Protein AF-0000000072272626 (afdb_homodimer)

pLDDT: mean 79.16, std 24.5, range [21.94, 98.75]

InterPro domains:
  IPR022603 Domain of unknown function DUF3152 [PF11350] (82-290)

Radius of gyration: 34.4 Å; Cα contacts (8 Å, |Δi|>4): 1112; chains: 2; bounding box: 86×124×114 Å

Organism: Corynebacterium diphtheriae (strain ATCC 700971 / NCTC 13129 / Biotype gravis) (NCBI:txid257309)

Secondary structure (DSSP, 8-state):
--------HHHHHHHHS-GGGTHHHHHHHHHHHHHHTTS-S---------------------------GGGSPPP---TTSPPS-S---S---S-EEEES-TT-EE-TTSSEEEEEEEEEETT--GGGGTHHHHHHHHHHHHHTSTTSGGGSTTEEEEE--TTT-SS-SEEEEEE-HHHHHHHH---SS----EEETTTTEEEEEHHHHHH--GGGTT-HHHHHHHHHHHHHHHHTT--S----SSTTSBPPTTS-TTT-SBHHHHHHH-TTSS--SS--BPBP---SSTT-/--------HHHHHHHHSGGGGTHHHHHHHHHHHHHHHGGGS---------------------------GGGSPPP---TTSPPS-S---S---S-EEEES-TT-EE-TTSSEEEEEEEEEETT--GGGGTHHHHHHHHHHHHHTSTTSGGGSTTEEEEE--TTT-SS-SEEEEEE-HHHHHHHH---SS----EEETTTTEEEEEHHHHHH--GGGTT-HHHHHHHHHHHHHHHHTT--S----SSTTSBPPTTS-TTT-SBHHHHHHH-TTSS--SS--BPBP---SSTT-

Solvent-accessible surface area (backbone atoms only — not comparable to full-atom values): 32471 Å² total; per-residue (Å²): 140,81,81,75,78,75,75,52,66,68,61,55,54,58,66,73,56,46,78,68,56,66,58,51,62,61,57,59,59,60,58,57,58,67,58,57,70,69,67,63,76,74,77,76,74,75,74,80,69,80,67,79,77,70,78,75,77,66,80,73,67,77,74,51,76,66,54,42,50,72,77,47,81,63,78,86,65,52,66,48,46,76,46,80,68,78,88,64,46,57,66,48,65,87,43,70,41,82,41,60,72,56,67,52,61,30,36,86,85,26,78,36,61,41,34,27,35,37,31,37,28,37,76,58,77,43,64,88,71,62,25,58,53,40,54,31,49,50,52,48,52,43,57,48,29,65,27,21,63,38,61,44,56,62,29,14,36,34,37,43,48,65,88,78,42,88,76,48,61,29,34,40,28,42,28,21,44,49,55,35,30,71,69,64,46,63,64,66,79,45,87,61,60,35,55,36,74,82,76,32,26,28,40,38,27,36,51,40,71,69,31,33,32,67,54,44,58,77,42,46,66,53,41,50,38,23,52,52,48,32,25,46,37,37,69,75,59,29,76,58,62,41,49,46,79,40,67,68,30,50,25,20,29,42,27,61,47,62,53,36,47,32,19,31,59,48,14,71,74,38,65,86,50,82,32,48,80,75,70,28,35,26,34,78,42,44,30,47,32,62,72,99,139,84,78,77,80,74,76,51,64,67,63,53,54,59,65,72,57,48,80,64,60,67,59,52,63,60,54,58,58,59,58,57,57,65,59,57,65,70,67,63,74,72,79,77,74,78,77,81,74,77,81,77,80,72,79,76,78,66,79,73,68,75,75,52,76,65,54,41,49,71,76,47,82,62,80,84,63,52,65,50,46,76,44,80,67,78,88,65,47,58,66,48,64,88,44,69,42,81,42,59,72,57,66,50,61,29,38,86,84,25,78,37,62,41,35,28,36,37,31,36,29,36,77,57,77,44,66,89,72,62,25,58,54,42,54,32,49,51,51,47,54,44,59,48,30,62,28,21,63,38,61,44,57,62,29,16,34,32,37,41,47,66,88,77,42,89,77,48,61,29,34,40,29,44,29,20,43,50,55,34,31,71,70,64,46,59,71,67,75,44,86,59,61,35,54,36,72,83,76,30,27,28,38,37,27,37,50,41,71,69,31,32,32,66,56,44,57,76,42,48,65,53,41,50,38,22,50,51,49,32,26,45,38,36,68,75,56,30,77,59,62,42,49,47,79,40,65,66,29,49,25,20,28,43,25,62,46,64,54,37,46,31,18,30,58,47,15,72,73,39,65,87,50,83,31,50,81,74,70,30,35,27,34,79,42,42,31,44,32,61,69,97

Foldseek 3Di:
DDDPDPPDPVVVVCVPVDPVVVVVVVVVVVVPVVVPVVPDDDPPPPDPPPDDPPDPPVPPPVPDDDDDPVPDDDPPAALLHFADFDDWFADFDLDKDWAEDWDQKALPVAQDEFEETEIETHPTACVVPPGRHVLVVLLSCLQRPCLAPVVHSNYMYTYDDCVVDVQTLEYEYEYEQVSQCVQVNDPGSHSAWAQRQVSRYGYHYGSCLGRPAVLVPPPSSLRSLLSSRQRVCCSVPNVAADADPAAAAEHASSHPSRRFQFLLVVCVVPVPGPGDNPGGGYHYGSGNRPPD/DDDPDPPDPVVVVCVPVDPVVVVPPVVVVVVVVVVPPVPPDDPPPPDPPPPDDPPPPVPPPVPDDDDDPVPDDDPPAALLHFADFDDWFADFDLDKDWAEDWDQKALPVAQDEFEETEIETHPTACVVPPGRHVLVVLLSCLQRPCLAPVVHSNYMYTYDDCVVDVQTLEYEYEYEQVSQCVQVNDPGSHSAWAQRQVSRYGYHYGSCLGRPAVLVPPPSSLRSLLSSRQRVCCSVPNVAADADPAAAAEHASSHPSRRFQFLLVVCVVPVVGPGDNPGGGYHYGSGNRPPD

Sequence (584 aa):
MTDPHAESFFVRFARDYGWRAYAIPVLAVITVWVLIDVFRTPAETTTTATVGGAPTATATSAQEKGPDPARQNRPDIAITELPSGPEFTQKGEGTYRTVGNAGAHAGKDHDKVFTYVIEVENGINTAAYGGDDAFAAMVDATLTNPKSWTHDKRFGFEHVDAGAVKDPDLRIQLSSVDTTHGLCGNNIAMETSCFYGIGNRVVINESRWVRGAKPFQGDLGAYRQYLINHEVGHGIGFANHEPCGKNGELAPIMMQQTLSLSNSELFAIDANETYNDDGAVCSANPWPYPFAMTDPHAESFFVRFARDYGWRAYAIPVLAVITVWVLIDVFRTPAETTTTATVGGAPTATATSAQEKGPDPARQNRPDIAITELPSGPEFTQKGEGTYRTVGNAGAHAGKDHDKVFTYVIEVENGINTAAYGGDDAFAAMVDATLTNPKSWTHDKRFGFEHVDAGAVKDPDLRIQLSSVDTTHGLCGNNIAMETSCFYGIGNRVVINESRWVRGAKPFQGDLGAYRQYLINHEVGHGIGFANHEPCGKNGELAPIMMQQTLSLSNSELFAIDANETYNDDGAVCSANPWPYPFA

Nearest PDB structures (foldseek):
  3lmc-assembly1_A  TM=5.385E-01  e=1.483E+00  Methanocorpusculum labreanum Z
  3lmc-a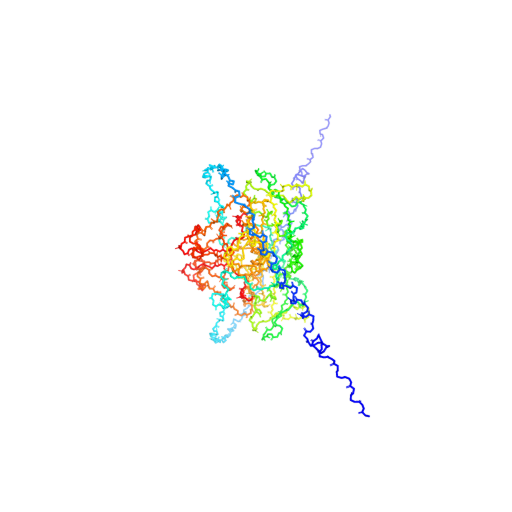ssembly1_A  TM=5.392E-01  e=1.481E+00  Methanocorpusculum labreanum Z
  6zxl-assembly1_I  TM=3.612E-01  e=5.513E+00  Bacillus anthracis

Structure (mmCIF, N/CA/C/O backbone):
data_AF-0000000072272626-model_v1
#
loop_
_entity.id
_entity.type
_entity.pdbx_description
1 polymer 'Membrane protein'
#
loop_
_atom_site.group_PDB
_atom_site.id
_atom_site.type_symbol
_atom_site.label_atom_id
_atom_site.label_alt_id
_atom_site.label_comp_id
_atom_site.label_asym_id
_atom_site.label_entity_id
_atom_site.label_seq_id
_atom_site.pdbx_PDB_ins_code
_atom_site.Cartn_x
_atom_site.Cartn_y
_atom_site.Cartn_z
_atom_site.occupancy
_atom_site.B_iso_or_equiv
_atom_site.auth_seq_id
_atom_site.auth_comp_id
_atom_site.auth_asym_id
_atom_site.auth_atom_id
_atom_site.pdbx_PDB_model_num
ATOM 1 N N . MET A 1 1 ? -62.625 42.875 -45.844 1 26.95 1 MET A N 1
ATOM 2 C CA . MET A 1 1 ? -61.375 42.094 -45.875 1 26.95 1 MET A CA 1
ATOM 3 C C . MET A 1 1 ? -60.281 42.812 -45.125 1 26.95 1 MET A C 1
ATOM 5 O O . MET A 1 1 ? -59.406 43.469 -45.719 1 26.95 1 MET A O 1
ATOM 9 N N . THR A 1 2 ? -60.594 43.5 -44 1 29.69 2 THR A N 1
ATOM 10 C CA . THR A 1 2 ? -60.031 44.438 -43.031 1 29.69 2 THR A CA 1
ATOM 11 C C . THR A 1 2 ? -58.781 43.812 -42.375 1 29.69 2 THR A C 1
ATOM 13 O O . THR A 1 2 ? -58.844 42.688 -41.875 1 29.69 2 THR A O 1
ATOM 16 N N . ASP A 1 3 ? -57.531 44.344 -42.75 1 34.41 3 ASP A N 1
ATOM 17 C CA . ASP A 1 3 ? -56.125 44.062 -42.5 1 34.41 3 ASP A CA 1
ATOM 18 C C . ASP A 1 3 ? -55.812 44.094 -41 1 34.41 3 ASP A C 1
ATOM 20 O O . ASP A 1 3 ? -56.031 45.094 -40.312 1 34.41 3 ASP A O 1
ATOM 24 N N . PRO A 1 4 ? -56.094 42.969 -40.281 1 35.88 4 PRO A N 1
ATOM 25 C CA . PRO A 1 4 ? -56 42.969 -38.812 1 35.88 4 PRO A CA 1
ATOM 26 C C . PRO A 1 4 ? -54.781 43.719 -38.312 1 35.88 4 PRO A C 1
ATOM 28 O O . PRO A 1 4 ? -53.812 43.906 -39.031 1 35.88 4 PRO A O 1
ATOM 31 N N . HIS A 1 5 ? -54.906 44.344 -37.188 1 33.22 5 HIS A N 1
ATOM 32 C CA . HIS A 1 5 ? -54.25 45.312 -36.312 1 33.22 5 HIS A CA 1
ATOM 33 C C . HIS A 1 5 ? -52.781 44.969 -36.094 1 33.22 5 HIS A C 1
ATOM 35 O O . HIS A 1 5 ? -52.469 43.781 -35.875 1 33.22 5 HIS A O 1
ATOM 41 N N . ALA A 1 6 ? -51.969 45.75 -36.688 1 40.09 6 ALA A N 1
ATOM 42 C CA . ALA A 1 6 ? -50.531 46 -36.625 1 40.09 6 ALA A CA 1
ATOM 43 C C . ALA A 1 6 ? -50.031 45.906 -35.188 1 40.09 6 ALA A C 1
ATOM 45 O O . ALA A 1 6 ? -50.344 46.781 -34.375 1 40.09 6 ALA A O 1
ATOM 46 N N . GLU A 1 7 ? -49.969 44.625 -34.688 1 41.5 7 GLU A N 1
ATOM 47 C CA . GLU A 1 7 ? -49.562 44.469 -33.281 1 41.5 7 GLU A CA 1
ATOM 48 C C . GLU A 1 7 ? -48.375 45.344 -32.969 1 41.5 7 GLU A C 1
ATOM 50 O O . GLU A 1 7 ? -47.469 45.531 -33.781 1 41.5 7 GLU A O 1
ATOM 55 N N . SER A 1 8 ? -48.594 46.406 -32.188 1 45.44 8 SER A N 1
ATOM 56 C CA . SER A 1 8 ? -47.688 47.5 -31.844 1 45.44 8 SER A CA 1
ATOM 57 C C . SER A 1 8 ? -46.281 47 -31.516 1 45.44 8 SER A C 1
ATOM 59 O O . SER A 1 8 ? -46.125 45.844 -31.141 1 45.44 8 SER A O 1
ATOM 61 N N . PHE A 1 9 ? -45.375 47.75 -32 1 45.5 9 PHE A N 1
ATOM 62 C CA . PHE A 1 9 ? -43.938 47.531 -32 1 45.5 9 PHE A CA 1
ATOM 63 C C . PHE A 1 9 ? -43.438 47.094 -30.641 1 45.5 9 PHE A C 1
ATOM 65 O O . PHE A 1 9 ? -42.594 46.219 -30.531 1 45.5 9 PHE A O 1
ATOM 72 N N . PHE A 1 10 ? -44.062 47.719 -29.672 1 45.81 10 PHE A N 1
ATOM 73 C CA . PHE A 1 10 ? -43.531 47.5 -28.328 1 45.81 10 PHE A CA 1
ATOM 74 C C . PHE A 1 10 ? -43.781 46.062 -27.875 1 45.81 10 PHE A C 1
ATOM 76 O O . PHE A 1 10 ? -42.938 45.5 -27.156 1 45.81 10 PHE A O 1
ATOM 83 N N . VAL A 1 11 ? -44.938 45.531 -28.234 1 48.59 11 VAL A N 1
ATOM 84 C CA . VAL A 1 11 ? -45.281 44.156 -27.891 1 48.59 11 VAL A CA 1
ATOM 85 C C . VAL A 1 11 ? -44.281 43.188 -28.531 1 48.59 11 VAL A C 1
ATOM 87 O O . VAL A 1 11 ? -43.906 42.188 -27.938 1 48.59 11 VAL A O 1
ATOM 90 N N . ARG A 1 12 ? -43.938 43.438 -29.859 1 48.31 12 ARG A N 1
ATOM 91 C CA . ARG A 1 12 ? -43 42.562 -30.547 1 48.31 12 ARG A CA 1
ATOM 92 C C . ARG A 1 12 ? -41.688 42.531 -29.812 1 48.31 12 ARG A C 1
ATOM 94 O O . ARG A 1 12 ? -41.031 41.469 -29.75 1 48.31 12 ARG A O 1
ATOM 101 N N . PHE A 1 13 ? -41.125 43.719 -29.422 1 44.97 13 PHE A N 1
ATOM 102 C CA . PHE A 1 13 ? -39.812 43.812 -28.812 1 44.97 13 PHE A CA 1
ATOM 103 C C . PHE A 1 13 ? -39.75 43 -27.516 1 44.97 13 PHE A C 1
ATOM 105 O O . PHE A 1 13 ? -38.812 42.281 -27.266 1 44.97 13 PHE A O 1
ATOM 112 N N . ALA A 1 14 ? -40.656 43.031 -26.453 1 45.94 14 ALA A N 1
ATOM 113 C CA . ALA A 1 14 ? -40.719 42.281 -25.203 1 45.94 14 ALA A CA 1
ATOM 114 C C . ALA A 1 14 ? -40.719 40.781 -25.484 1 45.94 14 ALA A C 1
ATOM 116 O O . ALA A 1 14 ? -40.25 40 -24.672 1 45.94 14 ALA A O 1
ATOM 117 N N . ARG A 1 15 ? -41.531 40.188 -26.531 1 49.22 15 ARG A N 1
ATOM 118 C CA . ARG A 1 15 ? -41.594 38.781 -26.906 1 49.22 15 ARG A CA 1
ATOM 119 C C . ARG A 1 15 ? -40.219 38.25 -27.297 1 49.22 15 ARG A C 1
ATOM 121 O O . ARG A 1 15 ? -39.906 37.125 -26.984 1 49.22 15 ARG A O 1
ATOM 128 N N . ASP A 1 16 ? -39.5 38.969 -28.219 1 45.66 16 ASP A N 1
ATOM 129 C CA . ASP A 1 16 ? -38.281 38.406 -28.766 1 45.66 16 ASP A CA 1
ATOM 130 C C . ASP A 1 16 ? -37.156 38.375 -27.719 1 45.66 16 ASP A C 1
ATOM 132 O O . ASP A 1 16 ? -36.281 37.5 -27.75 1 45.66 16 ASP A O 1
ATOM 136 N N . TYR A 1 17 ? -36.844 39.438 -26.953 1 46.91 17 TYR A N 1
ATOM 137 C CA . TYR A 1 17 ? -35.594 39.5 -26.188 1 46.91 17 TYR A CA 1
ATOM 138 C C . TYR A 1 17 ? -35.875 39.156 -24.719 1 46.91 17 TYR A C 1
ATOM 140 O O . TYR A 1 17 ? -34.969 39.281 -23.875 1 46.91 17 TYR A O 1
ATOM 148 N N . GLY A 1 18 ? -36.938 38.156 -24.391 1 34.47 18 GLY A N 1
ATOM 149 C CA . GLY A 1 18 ? -37.438 37.625 -23.125 1 34.47 18 GLY A CA 1
ATOM 150 C C . GLY A 1 18 ? -36.938 38.406 -21.922 1 34.47 18 GLY A C 1
ATOM 151 O O . GLY A 1 18 ? -36.719 39.625 -22.016 1 34.47 18 GLY A O 1
ATOM 152 N N . TRP A 1 19 ? -36.781 37.531 -20.703 1 36.47 19 TRP A N 1
ATOM 153 C CA . TRP A 1 19 ? -36.594 38.031 -19.359 1 36.47 19 TRP A CA 1
ATOM 154 C C . TRP A 1 19 ? -35.281 38.781 -19.234 1 36.47 19 TRP A C 1
ATOM 156 O O . TRP A 1 19 ? -35.031 39.438 -18.219 1 36.47 19 TRP A O 1
ATOM 166 N N . ARG A 1 20 ? -34.406 38.531 -20.172 1 37.75 20 ARG A N 1
ATOM 167 C CA . ARG A 1 20 ? -33.094 39.156 -20.141 1 37.75 20 ARG A CA 1
ATOM 168 C C . ARG A 1 20 ? -33.188 40.688 -20.234 1 37.75 20 ARG A C 1
ATOM 170 O O . ARG A 1 20 ? -32.188 41.406 -20.109 1 37.75 20 ARG A O 1
ATOM 177 N N . ALA A 1 21 ? -34.312 41.094 -20.859 1 35.94 21 ALA A N 1
ATOM 178 C CA . ALA A 1 21 ? -34.469 42.5 -21.172 1 35.94 21 ALA A CA 1
ATOM 179 C C . ALA A 1 21 ? -34.438 43.344 -19.891 1 35.94 21 ALA A C 1
ATOM 181 O O . ALA A 1 21 ? -34 44.5 -19.906 1 35.94 21 ALA A O 1
ATOM 182 N N . TYR A 1 22 ? -35.312 42.781 -18.922 1 35.62 22 TYR A N 1
ATOM 183 C CA . TYR A 1 22 ? -35.531 43.656 -17.781 1 35.62 22 TYR A CA 1
ATOM 184 C C . TYR A 1 22 ? -34.281 43.719 -16.906 1 35.62 22 TYR A C 1
ATOM 186 O O . TYR A 1 22 ? -34.094 44.688 -16.141 1 35.62 22 TYR A O 1
ATOM 194 N N . ALA A 1 23 ? -33.469 42.562 -16.906 1 34.94 23 ALA A N 1
ATOM 195 C CA . ALA A 1 23 ? -32.5 42.531 -15.828 1 34.94 23 ALA A CA 1
ATOM 196 C C . ALA A 1 23 ? -31.359 43.531 -16.078 1 34.94 23 ALA A C 1
ATOM 198 O O . ALA A 1 23 ? -30.516 43.75 -15.211 1 34.94 23 ALA A O 1
ATOM 199 N N . ILE A 1 24 ? -31.312 44 -17.359 1 35.69 24 ILE A N 1
ATOM 200 C CA . ILE A 1 24 ? -30.156 44.812 -17.734 1 35.69 24 ILE A CA 1
ATOM 201 C C . ILE A 1 24 ? -30.172 46.125 -16.984 1 35.69 24 ILE A C 1
ATOM 203 O O . ILE A 1 24 ? -29.156 46.562 -16.422 1 35.69 24 ILE A O 1
ATOM 207 N N . PRO A 1 25 ? -31.438 46.75 -17.047 1 37.06 25 PRO A N 1
ATOM 208 C CA . PRO A 1 25 ? -31.344 48.125 -16.531 1 37.06 25 PRO A CA 1
ATOM 209 C C . PRO A 1 25 ? -30.984 48.188 -15.055 1 37.06 25 PRO A C 1
ATOM 211 O O . PRO A 1 25 ? -30.344 49.156 -14.609 1 37.06 25 PRO A O 1
ATOM 214 N N . VAL A 1 26 ? -31.5 47.125 -14.328 1 34.75 26 VAL A N 1
ATOM 215 C CA . VAL A 1 26 ? -31.359 47.281 -12.883 1 34.75 26 VAL A CA 1
ATOM 216 C C . VAL A 1 26 ? -29.891 47.188 -12.492 1 34.75 26 VAL A C 1
ATOM 218 O O . VAL A 1 26 ? -29.453 47.812 -11.508 1 34.75 26 VAL A O 1
ATOM 221 N N . LEU A 1 27 ? -29.094 46.469 -13.305 1 35.09 27 LEU A N 1
ATOM 222 C CA . LEU A 1 27 ? -27.688 46.281 -12.953 1 35.09 27 LEU A CA 1
ATOM 223 C C . LEU A 1 27 ? -26.938 47.594 -13.086 1 35.09 27 LEU A C 1
ATOM 225 O O . LEU A 1 27 ? -26.031 47.875 -12.297 1 35.09 27 LEU A O 1
ATOM 229 N N . ALA A 1 28 ? -27.375 48.438 -14.086 1 35.91 28 ALA A N 1
ATOM 230 C CA . ALA A 1 28 ? -26.594 49.656 -14.344 1 35.91 28 ALA A CA 1
ATOM 231 C C . ALA A 1 28 ? -26.719 50.625 -13.18 1 35.91 28 ALA A C 1
ATOM 233 O O . ALA A 1 28 ? -25.734 51.281 -12.812 1 35.91 28 ALA A O 1
ATOM 234 N N . VAL A 1 29 ? -27.953 50.719 -12.625 1 37.31 29 VAL A N 1
ATOM 235 C CA . VAL A 1 29 ? -28.141 51.812 -11.656 1 37.31 29 VAL A CA 1
ATOM 236 C C . VAL A 1 29 ? -27.375 51.5 -10.375 1 37.31 29 VAL A C 1
ATOM 238 O O . VAL A 1 29 ? -26.812 52.375 -9.742 1 37.31 29 VAL A O 1
ATOM 241 N N . ILE A 1 30 ? -27.312 50.125 -10.039 1 33 30 ILE A N 1
ATOM 242 C CA . ILE A 1 30 ? -26.781 49.906 -8.711 1 33 30 ILE A CA 1
ATOM 243 C C . ILE A 1 30 ? -25.266 50.094 -8.711 1 33 30 ILE A C 1
ATOM 245 O O . ILE A 1 30 ? -24.672 50.406 -7.676 1 33 30 ILE A O 1
ATOM 249 N N . THR A 1 31 ? -24.609 50.125 -9.961 1 34.47 31 THR A N 1
ATOM 250 C CA . THR A 1 31 ? -23.156 50.344 -10.008 1 34.47 31 THR A CA 1
ATOM 251 C C . THR A 1 31 ? -22.828 51.781 -9.547 1 34.47 31 THR A C 1
ATOM 253 O O . THR A 1 31 ? -21.812 52 -8.883 1 34.47 31 THR A O 1
ATOM 256 N N . VAL A 1 32 ? -23.734 52.719 -9.953 1 36.88 32 VAL A N 1
ATOM 257 C CA . VAL A 1 32 ? -23.375 54.125 -9.766 1 36.88 32 VAL A CA 1
ATOM 258 C C . VAL A 1 32 ? -23.328 54.438 -8.273 1 36.88 32 VAL A C 1
ATOM 260 O O . VAL A 1 32 ? -22.438 55.156 -7.809 1 36.88 32 VAL A O 1
ATOM 263 N N . TRP A 1 33 ? -24.391 53.938 -7.539 1 34.41 33 TRP A N 1
ATOM 264 C CA . TRP A 1 33 ? -24.578 54.5 -6.207 1 34.41 33 TRP A CA 1
ATOM 265 C C . TRP A 1 33 ? -23.438 54.094 -5.277 1 34.41 33 TRP A C 1
ATOM 267 O O . TRP A 1 33 ? -22.953 54.875 -4.477 1 34.41 33 TRP A O 1
ATOM 277 N N . VAL A 1 34 ? -22.953 52.812 -5.414 1 32.84 34 VAL A N 1
ATOM 278 C CA . VAL A 1 34 ? -22.016 52.375 -4.391 1 32.84 34 VAL A CA 1
ATOM 279 C C . VAL A 1 34 ? -20.672 53.094 -4.605 1 32.84 34 VAL A C 1
ATOM 281 O O . VAL A 1 34 ? -19.844 53.156 -3.684 1 32.84 34 VAL A O 1
ATOM 284 N N . LEU A 1 35 ? -20.484 53.688 -5.785 1 34.84 35 LEU A N 1
ATOM 285 C CA . LEU A 1 35 ? -19.25 54.438 -6.02 1 34.84 35 LEU A CA 1
ATOM 286 C C . LEU A 1 35 ? -19.156 55.656 -5.109 1 34.84 35 LEU A C 1
ATOM 288 O O . LEU A 1 35 ? -18.062 56.031 -4.688 1 34.84 35 LEU A O 1
ATOM 292 N N . ILE A 1 36 ? -20.328 56.281 -4.859 1 35.97 36 ILE A N 1
ATOM 293 C CA . ILE A 1 36 ? -20.25 57.625 -4.266 1 35.97 36 ILE A CA 1
ATOM 294 C C . ILE A 1 36 ? -19.719 57.5 -2.838 1 35.97 36 ILE A C 1
ATOM 296 O O . ILE A 1 36 ? -18.922 58.344 -2.396 1 35.97 36 ILE A O 1
ATOM 300 N N . ASP A 1 37 ? -20.312 56.531 -2.082 1 31.23 37 ASP A N 1
ATOM 301 C CA . ASP A 1 37 ? -20.141 56.719 -0.643 1 31.23 37 ASP A CA 1
ATOM 302 C C . ASP A 1 37 ? -18.688 56.469 -0.238 1 31.23 37 ASP A C 1
ATOM 304 O O . ASP A 1 37 ? -18.344 56.594 0.939 1 31.23 37 ASP A O 1
ATOM 308 N N . VAL A 1 38 ? -17.938 55.844 -1.172 1 33.19 38 VAL A N 1
ATOM 309 C CA . VAL A 1 38 ? -16.578 55.5 -0.758 1 33.19 38 VAL A CA 1
ATOM 310 C C . VAL A 1 38 ? -15.781 56.781 -0.551 1 33.19 38 VAL A C 1
ATOM 312 O O . VAL A 1 38 ? -14.719 56.75 0.086 1 33.19 38 VAL A O 1
ATOM 315 N N . PHE A 1 39 ? -16.281 57.812 -1.303 1 33.03 39 PHE A N 1
ATOM 316 C CA . PHE A 1 39 ? -15.281 58.875 -1.351 1 33.03 39 PHE A CA 1
ATOM 317 C C . PHE A 1 39 ? -15.234 59.625 -0.029 1 33.03 39 PHE A C 1
ATOM 319 O O . PHE A 1 39 ? -14.312 60.406 0.211 1 33.03 39 PHE A O 1
ATOM 326 N N . ARG A 1 40 ? -16.406 59.875 0.673 1 30.56 40 ARG A N 1
ATOM 327 C CA . ARG A 1 40 ? -16.344 61.062 1.524 1 30.56 40 ARG A CA 1
ATOM 328 C C . ARG A 1 40 ? -15.523 60.781 2.783 1 30.56 40 ARG A C 1
ATOM 330 O O . ARG A 1 40 ? -15.406 61.656 3.656 1 30.56 40 ARG A O 1
ATOM 337 N N . THR A 1 41 ? -15.516 59.531 3.281 1 29.97 41 THR A N 1
ATOM 338 C CA . THR A 1 41 ? -15.32 59.719 4.711 1 29.97 41 THR A CA 1
ATOM 339 C C . THR A 1 41 ? -13.945 60.312 4.996 1 29.97 41 THR A C 1
ATOM 341 O O . THR A 1 41 ? -12.938 59.875 4.453 1 29.97 41 THR A O 1
ATOM 344 N N . PRO A 1 42 ? -13.906 61.406 5.805 1 28.06 42 PRO A N 1
ATOM 345 C CA . PRO A 1 42 ? -12.898 62.375 6.227 1 28.06 42 PRO A CA 1
ATOM 346 C C . PRO A 1 42 ? -11.633 61.688 6.777 1 28.06 42 PRO A C 1
ATOM 348 O O . PRO A 1 42 ? -11.695 60.562 7.254 1 28.06 42 PRO A O 1
ATOM 351 N N . ALA A 1 43 ? -10.492 62.469 6.645 1 28.48 43 ALA A N 1
ATOM 352 C CA . ALA A 1 43 ? -9.047 62.344 6.832 1 28.48 43 ALA A CA 1
ATOM 353 C C . ALA A 1 43 ? -8.703 62.125 8.297 1 28.48 43 ALA A C 1
ATOM 355 O O . ALA A 1 43 ? -7.555 62.312 8.711 1 28.48 43 ALA A O 1
ATOM 356 N N . GLU A 1 44 ? -9.781 61.688 9.164 1 27.36 44 GLU A N 1
ATOM 357 C CA . GLU A 1 44 ? -9.266 61.938 10.5 1 27.36 44 GLU A CA 1
ATOM 358 C C . GLU A 1 44 ? -7.887 61.312 10.688 1 27.36 44 GLU A C 1
ATOM 360 O O . GLU A 1 44 ? -7.613 60.25 10.164 1 27.36 44 GLU A O 1
ATOM 365 N N . THR A 1 45 ? -6.961 62.156 11.141 1 27.31 45 THR A N 1
ATOM 366 C CA . THR A 1 45 ? -5.543 62.156 11.492 1 27.31 45 THR A CA 1
ATOM 367 C C . THR A 1 45 ? -5.227 61 12.445 1 27.31 45 THR A C 1
ATOM 369 O O . THR A 1 45 ? -4.172 61 13.086 1 27.31 45 THR A O 1
ATOM 372 N N . THR A 1 46 ? -6.145 60.031 12.57 1 25.69 46 THR A N 1
ATOM 373 C CA . THR A 1 46 ? -5.898 59.25 13.773 1 25.69 46 THR A CA 1
ATOM 374 C C . THR A 1 46 ? -4.445 58.781 13.828 1 25.69 46 THR A C 1
ATOM 376 O O . THR A 1 46 ? -3.934 58.219 12.859 1 25.69 46 THR A O 1
ATOM 379 N N . THR A 1 47 ? -3.734 59.281 14.898 1 25.95 47 THR A N 1
ATOM 380 C CA . THR A 1 47 ? -2.438 59 15.508 1 25.95 47 THR A CA 1
ATOM 381 C C . THR A 1 47 ? -2.146 57.5 15.516 1 25.95 47 THR A C 1
ATOM 383 O O . THR A 1 47 ? -2.959 56.719 16 1 25.95 47 THR A O 1
ATOM 386 N N . THR A 1 48 ? -1.264 57.125 14.617 1 24.48 48 THR A N 1
ATOM 387 C CA . THR A 1 48 ? -0.709 55.812 14.305 1 24.48 48 THR A CA 1
ATOM 388 C C . THR A 1 48 ? -0.194 55.125 15.562 1 24.48 48 THR A C 1
ATOM 390 O O . THR A 1 48 ? 0.861 55.469 16.094 1 24.48 48 THR A O 1
ATOM 393 N N . ALA A 1 49 ? -1.054 55.125 16.656 1 26.5 49 ALA A N 1
ATOM 394 C CA . ALA A 1 49 ? -0.53 54.406 17.812 1 26.5 49 ALA A CA 1
ATOM 395 C C . ALA A 1 49 ? 0.131 53.094 17.391 1 26.5 49 ALA A C 1
ATOM 397 O O . ALA A 1 49 ? -0.399 52.344 16.547 1 26.5 49 ALA A O 1
ATOM 398 N N . THR A 1 50 ? 1.451 53.062 17.562 1 24.66 50 THR A N 1
ATOM 399 C CA . THR A 1 50 ? 2.461 52.031 17.453 1 24.66 50 THR A CA 1
ATOM 400 C C . THR A 1 50 ? 2.018 50.75 18.188 1 24.66 50 THR A C 1
ATOM 402 O O . THR A 1 50 ? 2.016 50.719 19.422 1 24.66 50 THR A O 1
ATOM 405 N N . VAL A 1 51 ? 0.764 50.344 17.984 1 22.19 51 VAL A N 1
ATOM 406 C CA . VAL A 1 51 ? 0.334 49.219 18.797 1 22.19 51 VAL A CA 1
ATOM 407 C C . VAL A 1 51 ? 1.482 48.25 18.969 1 22.19 51 VAL A C 1
ATOM 409 O O . VAL A 1 51 ? 2.51 48.344 18.281 1 22.19 51 VAL A O 1
ATOM 412 N N . GLY A 1 52 ? 1.153 47 18.672 1 21.94 52 GLY A N 1
ATOM 413 C CA . GLY A 1 52 ? 1.249 45.719 19.391 1 21.94 52 GLY A CA 1
ATOM 414 C C . GLY A 1 52 ? 2.607 45.062 19.25 1 21.94 52 GLY A C 1
ATOM 415 O O . GLY A 1 52 ? 3.078 44.812 18.141 1 21.94 52 GLY A O 1
ATOM 416 N N . GLY A 1 53 ? 3.637 45.438 20 1 24.56 53 GLY A N 1
ATOM 417 C CA . GLY A 1 53 ? 4.879 44.688 20.125 1 24.56 53 GLY A CA 1
ATOM 418 C C . GLY A 1 53 ? 4.672 43.219 20.219 1 24.56 53 GLY A C 1
ATOM 419 O O . GLY A 1 53 ? 4.141 42.719 21.234 1 24.56 53 GLY A O 1
ATOM 420 N N . ALA A 1 54 ? 4.102 42.562 19.266 1 28.22 54 ALA A N 1
ATOM 421 C CA . ALA A 1 54 ? 3.99 41.125 19.469 1 28.22 54 ALA A CA 1
ATOM 422 C C . ALA A 1 54 ? 5.293 40.562 20 1 28.22 54 ALA A C 1
ATOM 424 O O . ALA A 1 54 ? 6.375 40.844 19.5 1 28.22 54 ALA A O 1
ATOM 425 N N . PRO A 1 55 ? 5.391 40.219 21.297 1 28.3 55 PRO A N 1
ATOM 426 C CA . PRO A 1 55 ? 6.637 39.688 21.859 1 28.3 55 PRO A CA 1
ATOM 427 C C . PRO A 1 55 ? 7.348 38.719 20.938 1 28.3 55 PRO A C 1
ATOM 429 O O . PRO A 1 55 ? 6.691 38 20.188 1 28.3 55 PRO A O 1
ATOM 432 N N . THR A 1 56 ? 8.523 39.062 20.484 1 29.94 56 THR A N 1
ATOM 433 C CA . THR A 1 56 ? 9.594 38.312 19.828 1 29.94 56 THR A CA 1
ATOM 434 C C . THR A 1 56 ? 9.898 37.031 20.578 1 29.94 56 THR A C 1
ATOM 436 O O . THR A 1 56 ? 10.719 37 21.5 1 29.94 56 THR A O 1
ATOM 439 N N . ALA A 1 57 ? 8.984 36.406 21.281 1 32.34 57 ALA A N 1
ATOM 440 C CA . ALA A 1 57 ? 9.594 35.25 21.938 1 32.34 57 ALA A CA 1
ATOM 441 C C . ALA A 1 57 ? 10.438 34.438 20.969 1 32.34 57 ALA A C 1
ATOM 443 O O . ALA A 1 57 ? 9.914 33.844 20.016 1 32.34 57 ALA A O 1
ATOM 444 N N . THR A 1 58 ? 11.711 34.719 20.688 1 32.78 58 THR A N 1
ATOM 445 C CA . THR A 1 58 ? 12.844 34.156 19.969 1 32.78 58 THR A CA 1
ATOM 446 C C . THR A 1 58 ? 13.023 32.656 20.281 1 32.78 58 THR A C 1
ATOM 448 O O . THR A 1 58 ? 14.086 32.094 20.031 1 32.78 58 THR A O 1
ATOM 451 N N . ALA A 1 59 ? 12.445 32.125 21.375 1 34.5 59 ALA A N 1
ATOM 452 C CA . ALA A 1 59 ? 13.07 30.812 21.625 1 34.5 59 ALA A CA 1
ATOM 453 C C . ALA A 1 59 ? 13.109 29.984 20.344 1 34.5 59 ALA A C 1
ATOM 455 O O . ALA A 1 59 ? 12.078 29.781 19.688 1 34.5 59 ALA A O 1
ATOM 456 N N . THR A 1 60 ? 14.156 29.984 19.594 1 39.5 60 THR A N 1
ATOM 457 C CA . THR A 1 60 ? 14.578 29.094 18.516 1 39.5 60 THR A CA 1
ATOM 458 C C . THR A 1 60 ? 14.18 27.656 18.828 1 39.5 60 THR A C 1
ATOM 460 O O . THR A 1 60 ? 14.922 26.922 19.484 1 39.5 60 THR A O 1
ATOM 463 N N . SER A 1 61 ? 13.188 27.281 19.578 1 40.38 61 SER A N 1
ATOM 464 C CA . SER A 1 61 ? 12.93 25.875 19.859 1 40.38 61 SER A CA 1
ATOM 465 C C . SER A 1 61 ? 13.203 25 18.641 1 40.38 61 SER A C 1
ATOM 467 O O . SER A 1 61 ? 12.734 25.297 17.531 1 40.38 61 SER A O 1
ATOM 469 N N . ALA A 1 62 ? 14.312 24.406 18.562 1 47.94 62 ALA A N 1
ATOM 470 C CA . ALA A 1 62 ? 14.727 23.391 17.609 1 47.94 62 ALA A CA 1
ATOM 471 C C . ALA A 1 62 ? 13.531 2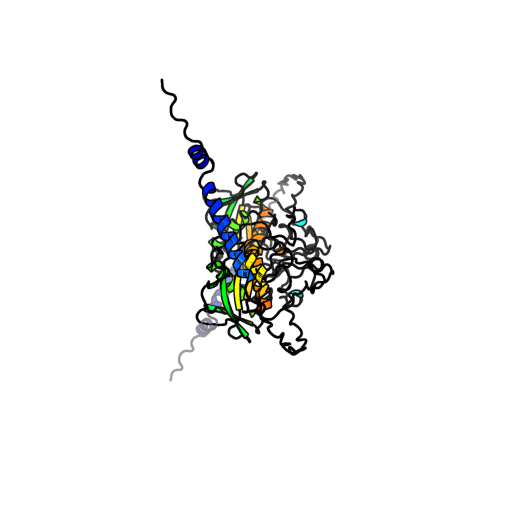2.594 17.094 1 47.94 62 ALA A C 1
ATOM 473 O O . ALA A 1 62 ? 12.836 21.922 17.859 1 47.94 62 ALA A O 1
ATOM 474 N N . GLN A 1 63 ? 12.922 23.031 16.156 1 69.19 63 GLN A N 1
ATOM 475 C CA . GLN A 1 63 ? 11.75 22.375 15.594 1 69.19 63 GLN A CA 1
ATOM 476 C C . GLN A 1 63 ? 11.984 20.875 15.43 1 69.19 63 GLN A C 1
ATOM 478 O O . GLN A 1 63 ? 13 20.453 14.859 1 69.19 63 GLN A O 1
ATOM 483 N N . GLU A 1 64 ? 11.352 20.078 16.234 1 80.69 64 GLU A N 1
ATOM 484 C CA . GLU A 1 64 ? 11.492 18.625 16.359 1 80.69 64 GLU A CA 1
ATOM 485 C C . GLU A 1 64 ? 11.391 17.938 15.008 1 80.69 64 GLU A C 1
ATOM 487 O O . GLU A 1 64 ? 10.531 18.281 14.188 1 80.69 64 GLU A O 1
ATOM 492 N N . LYS A 1 65 ? 12.43 17.234 14.719 1 90.94 65 LYS A N 1
ATOM 493 C CA . LYS A 1 65 ? 12.414 16.406 13.516 1 90.94 65 LYS A CA 1
ATOM 494 C C . LYS A 1 65 ? 11.516 15.195 13.703 1 90.94 65 LYS A C 1
ATOM 496 O O . LYS A 1 65 ? 11.523 14.562 14.758 1 90.94 65 LYS A O 1
ATOM 501 N N . GLY A 1 66 ? 10.727 14.984 12.727 1 92.88 66 GLY A N 1
ATOM 502 C CA . GLY A 1 66 ? 9.867 13.812 12.773 1 92.88 66 GLY A CA 1
ATOM 503 C C . GLY A 1 66 ? 10.625 12.516 12.609 1 92.88 66 GLY A C 1
ATOM 504 O O . GLY A 1 66 ? 11.844 12.523 12.391 1 92.88 66 GLY A O 1
ATOM 505 N N . PRO A 1 67 ? 9.875 11.43 12.773 1 94.19 67 PRO A N 1
ATOM 506 C CA . PRO A 1 67 ? 10.516 10.125 12.586 1 94.19 67 PRO A CA 1
ATOM 507 C C . PRO A 1 67 ? 10.961 9.883 11.148 1 94.19 67 PRO A C 1
ATOM 509 O O . PRO A 1 67 ? 10.289 10.312 10.203 1 94.19 67 PRO A O 1
ATOM 512 N N . ASP A 1 68 ? 12.109 9.297 11 1 93 68 ASP A N 1
ATOM 513 C CA . ASP A 1 68 ? 12.688 8.922 9.711 1 93 68 ASP A CA 1
ATOM 514 C C . ASP A 1 68 ? 12.93 7.414 9.633 1 93 68 ASP A C 1
ATOM 516 O O . ASP A 1 68 ? 13.805 6.891 10.328 1 93 68 ASP A O 1
ATOM 520 N N . PRO A 1 69 ? 12.227 6.805 8.766 1 90 69 PRO A N 1
ATOM 521 C CA . PRO A 1 69 ? 12.398 5.352 8.664 1 90 69 PRO A CA 1
ATOM 522 C C . PRO A 1 69 ? 13.844 4.949 8.398 1 90 69 PRO A C 1
ATOM 524 O O . PRO A 1 69 ? 14.289 3.889 8.844 1 90 69 PRO A O 1
ATOM 527 N N . ALA A 1 70 ? 14.617 5.762 7.727 1 86.81 70 ALA A N 1
ATOM 528 C CA . ALA A 1 70 ? 16 5.426 7.395 1 86.81 70 ALA A CA 1
ATOM 529 C C . ALA A 1 70 ? 16.859 5.348 8.648 1 86.81 70 ALA A C 1
ATOM 531 O O . ALA A 1 70 ? 17.953 4.758 8.625 1 86.81 70 ALA A O 1
ATOM 532 N N . ARG A 1 71 ? 16.359 5.949 9.719 1 88.44 71 ARG A N 1
ATOM 533 C CA . ARG A 1 71 ? 17.125 5.992 10.953 1 88.44 71 ARG A CA 1
ATOM 534 C C . ARG A 1 71 ? 16.516 5.086 12.016 1 88.44 71 ARG A C 1
ATOM 536 O O . ARG A 1 71 ? 16.953 5.09 13.172 1 88.44 71 ARG A O 1
ATOM 543 N N . GLN A 1 72 ? 15.516 4.438 11.703 1 86.81 72 GLN A N 1
ATOM 544 C CA . GLN A 1 72 ? 14.852 3.551 12.648 1 86.81 72 GLN A CA 1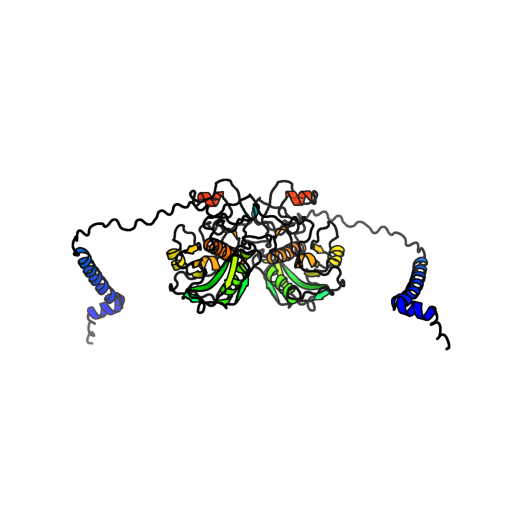
ATOM 545 C C . GLN A 1 72 ? 15.414 2.135 12.57 1 86.81 72 GLN A C 1
ATOM 547 O O . GLN A 1 72 ? 15.906 1.715 11.516 1 86.81 72 GLN A O 1
ATOM 552 N N . ASN A 1 73 ? 15.367 1.501 13.711 1 76.69 73 ASN A N 1
ATOM 553 C CA . ASN A 1 73 ? 15.781 0.102 13.742 1 76.69 73 ASN A CA 1
ATOM 554 C C . ASN A 1 73 ? 14.805 -0.789 12.977 1 76.69 73 ASN A C 1
ATOM 556 O O . ASN A 1 73 ? 13.594 -0.705 13.188 1 76.69 73 ASN A O 1
ATOM 560 N N . ARG A 1 74 ? 15.352 -1.411 12.039 1 75.25 74 ARG A N 1
ATOM 561 C CA . ARG A 1 74 ? 14.578 -2.396 11.289 1 75.25 74 ARG A CA 1
ATOM 562 C C . ARG A 1 74 ? 14.797 -3.799 11.844 1 75.25 74 ARG A C 1
ATOM 564 O O . ARG A 1 74 ? 15.922 -4.176 12.172 1 75.25 74 ARG A O 1
ATOM 571 N N . PRO A 1 75 ? 13.672 -4.406 12.055 1 67.69 75 PRO A N 1
ATOM 572 C CA . PRO A 1 75 ? 13.93 -5.801 12.414 1 67.69 75 PRO A CA 1
ATOM 573 C C . PRO A 1 75 ? 14.812 -6.52 11.398 1 67.69 75 PRO A C 1
ATOM 575 O O . PRO A 1 75 ? 14.648 -6.328 10.188 1 67.69 75 PRO A O 1
ATOM 578 N N . ASP A 1 76 ? 15.898 -6.945 11.828 1 69.69 76 ASP A N 1
ATOM 579 C CA . ASP A 1 76 ? 16.797 -7.684 10.953 1 69.69 76 ASP A CA 1
ATOM 580 C C . ASP A 1 76 ? 16.219 -9.047 10.586 1 69.69 76 ASP A C 1
ATOM 582 O O . ASP A 1 76 ? 16.578 -10.062 11.195 1 69.69 76 ASP A O 1
ATOM 586 N N . ILE A 1 77 ? 15.211 -8.945 9.867 1 68.69 77 ILE A N 1
ATOM 587 C CA . ILE A 1 77 ? 14.656 -10.195 9.359 1 68.69 77 ILE A CA 1
ATOM 588 C C . ILE A 1 77 ? 15.391 -10.617 8.094 1 68.69 77 ILE A C 1
ATOM 590 O O . ILE A 1 77 ? 15.5 -9.836 7.145 1 68.69 77 ILE A O 1
ATOM 594 N N . ALA A 1 78 ? 16 -11.75 8.266 1 71.25 78 ALA A N 1
ATOM 595 C CA . ALA A 1 78 ? 16.703 -12.25 7.09 1 71.25 78 ALA A CA 1
ATOM 596 C C . ALA A 1 78 ? 15.742 -12.398 5.91 1 71.25 78 ALA A C 1
ATOM 598 O O . ALA A 1 78 ? 14.555 -12.656 6.098 1 71.25 78 ALA A O 1
ATOM 599 N N . ILE A 1 79 ? 16.234 -12.102 4.672 1 69.88 79 ILE A N 1
ATOM 600 C CA . ILE A 1 79 ? 15.469 -12.203 3.434 1 69.88 79 ILE A CA 1
ATOM 601 C C . ILE A 1 79 ? 14.805 -13.578 3.346 1 69.88 79 ILE A C 1
ATOM 603 O O . ILE A 1 79 ? 13.727 -13.719 2.768 1 69.88 79 ILE A O 1
ATOM 607 N N . THR A 1 80 ? 15.367 -14.477 4.02 1 68.12 80 THR A N 1
ATOM 608 C CA . THR A 1 80 ? 14.906 -15.859 3.926 1 68.12 80 THR A CA 1
ATOM 609 C C . THR A 1 80 ? 13.906 -16.172 5.035 1 68.12 80 THR A C 1
ATOM 611 O O . THR A 1 80 ? 13.305 -17.25 5.051 1 68.12 80 THR A O 1
ATOM 614 N N . GLU A 1 81 ? 13.75 -15.164 5.898 1 77.5 81 GLU A N 1
ATOM 615 C CA . GLU A 1 81 ? 12.906 -15.445 7.059 1 77.5 81 GLU A CA 1
ATOM 616 C C . GLU A 1 81 ? 11.508 -14.859 6.883 1 77.5 81 GLU A C 1
ATOM 618 O O . GLU A 1 81 ? 11.344 -13.805 6.262 1 77.5 81 GLU A O 1
ATOM 623 N N . LEU A 1 82 ? 10.578 -15.656 7.457 1 85 82 LEU A N 1
ATOM 624 C CA . LEU A 1 82 ? 9.203 -15.172 7.535 1 85 82 LEU A CA 1
ATOM 625 C C . LEU A 1 82 ? 9.07 -14.055 8.57 1 85 82 LEU A C 1
ATOM 627 O O . LEU A 1 82 ? 9.609 -14.164 9.672 1 85 82 LEU A O 1
ATOM 631 N N . PRO A 1 83 ? 8.438 -13 8.188 1 84.81 83 PRO A N 1
ATOM 632 C CA . PRO A 1 83 ? 8.164 -11.992 9.211 1 84.81 83 PRO A CA 1
ATOM 633 C C . PRO A 1 83 ? 7.406 -12.562 10.414 1 84.81 83 PRO A C 1
ATOM 635 O O . PRO A 1 83 ? 6.727 -13.586 10.289 1 84.81 83 PRO A O 1
ATOM 638 N N . SER A 1 84 ? 7.531 -11.859 11.531 1 83.69 84 SER A N 1
ATOM 639 C CA . SER A 1 84 ? 6.781 -12.273 12.711 1 83.69 84 SER A CA 1
ATOM 640 C C . SER A 1 84 ? 5.277 -12.109 12.492 1 83.69 84 SER A C 1
ATOM 642 O O . SER A 1 84 ? 4.852 -11.328 11.641 1 83.69 84 SER A O 1
ATOM 644 N N . GLY A 1 85 ? 4.5 -12.953 13.289 1 84.88 85 GLY A N 1
ATOM 645 C CA . GLY A 1 85 ? 3.055 -12.883 13.156 1 84.88 85 GLY A CA 1
ATOM 646 C C . GLY A 1 85 ? 2.342 -14.117 13.68 1 84.88 85 GLY A C 1
ATOM 647 O O . GLY A 1 85 ? 2.941 -14.93 14.383 1 84.88 85 GLY A O 1
ATOM 648 N N . PRO A 1 86 ? 1.085 -14.188 13.352 1 89.38 86 PRO A N 1
ATOM 649 C CA . PRO A 1 86 ? 0.28 -15.297 13.867 1 89.38 86 PRO A CA 1
ATOM 650 C C . PRO A 1 86 ? 0.749 -16.656 13.359 1 89.38 86 PRO A C 1
ATOM 652 O O . PRO A 1 86 ? 1.562 -16.734 12.43 1 89.38 86 PRO A O 1
ATOM 655 N N . GLU A 1 87 ? 0.194 -17.625 13.906 1 92.5 87 GLU A N 1
ATOM 656 C CA . GLU A 1 87 ? 0.542 -19 13.516 1 92.5 87 GLU A CA 1
ATOM 657 C C . GLU A 1 87 ? -0.07 -19.359 12.164 1 92.5 87 GLU A C 1
ATOM 659 O O . GLU A 1 87 ? -1.028 -18.719 11.727 1 92.5 87 GLU A O 1
ATOM 664 N N . PHE A 1 88 ? 0.478 -20.328 11.562 1 95.06 88 PHE A N 1
ATOM 665 C CA . PHE A 1 88 ? 0.011 -20.891 10.312 1 95.06 88 PHE A CA 1
ATOM 666 C C . PHE A 1 88 ? 0.059 -22.422 10.359 1 95.06 88 PHE A C 1
ATOM 668 O O . PHE A 1 88 ? 0.546 -23 11.336 1 95.06 88 PHE A O 1
ATOM 675 N N . THR A 1 89 ? -0.458 -23.047 9.352 1 96.38 89 THR A N 1
ATOM 676 C CA . THR A 1 89 ? -0.519 -24.516 9.32 1 96.38 89 THR A CA 1
ATOM 677 C C . THR A 1 89 ? 0.754 -25.094 8.719 1 96.38 89 THR A C 1
ATOM 679 O O . THR A 1 89 ? 1.044 -24.875 7.539 1 96.38 89 THR A O 1
ATOM 682 N N . GLN A 1 90 ? 1.492 -25.875 9.555 1 94.56 90 GLN A N 1
ATOM 683 C CA . GLN A 1 90 ? 2.707 -26.5 9.055 1 94.56 90 GLN A CA 1
ATOM 684 C C . GLN A 1 90 ? 2.375 -27.672 8.125 1 94.56 90 GLN A C 1
ATOM 686 O O . GLN A 1 90 ? 2.916 -27.766 7.023 1 94.56 90 GLN A O 1
ATOM 691 N N . LYS A 1 91 ? 1.464 -28.469 8.57 1 95.88 91 LYS A N 1
ATOM 692 C CA . LYS A 1 91 ? 1.097 -29.672 7.824 1 95.88 91 LYS A CA 1
ATOM 693 C C . LYS A 1 91 ? -0.413 -29.766 7.625 1 95.88 91 LYS A C 1
ATOM 695 O O . LYS A 1 91 ? -1.173 -29.797 8.594 1 95.88 91 LYS A O 1
ATOM 700 N N . GLY A 1 92 ? -0.822 -29.75 6.426 1 97.56 92 GLY A N 1
ATOM 701 C CA . GLY A 1 92 ? -2.215 -29.984 6.082 1 97.56 92 GLY A CA 1
ATOM 702 C C . GLY A 1 92 ? -2.514 -31.438 5.746 1 97.56 92 GLY A C 1
ATOM 703 O O . GLY A 1 92 ? -1.805 -32.344 6.188 1 97.56 92 GLY A O 1
ATOM 704 N N . GLU A 1 93 ? -3.619 -31.656 5.004 1 97.94 93 GLU A N 1
ATOM 705 C CA . GLU A 1 93 ? -4.066 -33.031 4.77 1 97.94 93 GLU A CA 1
ATOM 706 C C . GLU A 1 93 ? -3.768 -33.469 3.342 1 97.94 93 GLU A C 1
ATOM 708 O O . GLU A 1 93 ? -3.975 -34.625 2.988 1 97.94 93 GLU A O 1
ATOM 713 N N . GLY A 1 94 ? -3.34 -32.594 2.521 1 95.19 94 GLY A N 1
ATOM 714 C CA . GLY A 1 94 ? -2.992 -32.938 1.151 1 95.19 94 GLY A CA 1
ATOM 715 C C . GLY A 1 94 ? -4.188 -32.938 0.217 1 95.19 94 GLY A C 1
ATOM 716 O O . GLY A 1 94 ? -4.027 -32.938 -1.005 1 95.19 94 GLY A O 1
ATOM 717 N N . THR A 1 95 ? -5.402 -32.938 0.77 1 97.62 95 THR A N 1
ATOM 718 C 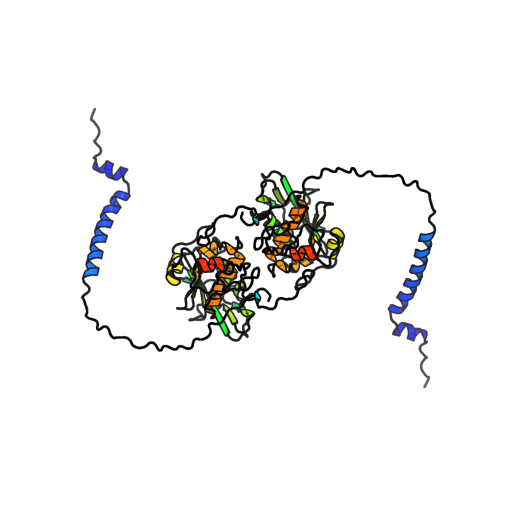CA . THR A 1 95 ? -6.637 -32.812 -0.001 1 97.62 95 THR A CA 1
ATOM 719 C C . THR A 1 95 ? -7.211 -31.406 0.117 1 97.62 95 THR A C 1
ATOM 721 O O . THR A 1 95 ? -6.828 -30.641 1.008 1 97.62 95 THR A O 1
ATOM 724 N N . TYR A 1 96 ? -8.078 -31.062 -0.812 1 97.56 96 TYR A N 1
ATOM 725 C CA . TYR A 1 96 ? -8.539 -29.672 -0.881 1 97.56 96 TYR A CA 1
ATOM 726 C C . TYR A 1 96 ? -10.062 -29.594 -0.859 1 97.56 96 TYR A C 1
ATOM 728 O O . TYR A 1 96 ? -10.742 -30.516 -1.32 1 97.56 96 TYR A O 1
ATOM 736 N N . ARG A 1 97 ? -10.602 -28.562 -0.335 1 98 97 ARG A N 1
ATOM 737 C CA . ARG A 1 97 ? -12 -28.188 -0.473 1 98 97 ARG A CA 1
ATOM 738 C C . ARG A 1 97 ? -12.141 -26.938 -1.34 1 98 97 ARG A C 1
ATOM 740 O O . ARG A 1 97 ? -11.328 -26.016 -1.256 1 98 97 ARG A O 1
ATOM 747 N N . THR A 1 98 ? -13.18 -27 -2.195 1 97.75 98 THR A N 1
ATOM 748 C CA . THR A 1 98 ? -13.477 -25.844 -3.018 1 97.75 98 THR A CA 1
ATOM 749 C C . THR A 1 98 ? -14.133 -24.734 -2.184 1 97.75 98 THR A C 1
ATOM 751 O O . THR A 1 98 ? -14.984 -25.016 -1.343 1 97.75 98 THR A O 1
ATOM 754 N N . VAL A 1 99 ? -13.719 -23.453 -2.424 1 98.12 99 VAL A N 1
ATOM 755 C CA . VAL A 1 99 ? -14.242 -22.359 -1.618 1 98.12 99 VAL A CA 1
ATOM 756 C C . VAL A 1 99 ? -14.664 -21.203 -2.527 1 98.12 99 VAL A C 1
ATOM 758 O O . VAL A 1 99 ? -14.281 -21.156 -3.699 1 98.12 99 VAL A O 1
ATOM 761 N N . GLY A 1 100 ? -15.461 -20.25 -1.97 1 96 100 GLY A N 1
ATOM 762 C CA . GLY A 1 100 ? -15.977 -19.125 -2.723 1 96 100 GLY A CA 1
ATOM 763 C C . GLY A 1 100 ? -17.156 -19.484 -3.619 1 96 100 GLY A C 1
ATOM 764 O O . GLY A 1 100 ? -17.547 -20.656 -3.695 1 96 100 GLY A O 1
ATOM 765 N N . ASN A 1 101 ? -17.703 -18.453 -4.211 1 95.31 101 ASN A N 1
ATOM 766 C CA . ASN A 1 101 ? -18.828 -18.625 -5.129 1 95.31 101 ASN A CA 1
ATOM 767 C C . ASN A 1 101 ? -18.422 -18.297 -6.566 1 95.31 101 ASN A C 1
ATOM 769 O O . ASN A 1 101 ? -17.797 -17.281 -6.824 1 95.31 101 ASN A O 1
ATOM 773 N N . ALA A 1 102 ? -18.828 -19.219 -7.398 1 96.19 102 ALA A N 1
ATOM 774 C CA . ALA A 1 102 ? -18.609 -18.953 -8.82 1 96.19 102 ALA A CA 1
ATOM 775 C C . ALA A 1 102 ? -19.344 -17.703 -9.273 1 96.19 102 ALA A C 1
ATOM 777 O O . ALA A 1 102 ? -20.391 -17.359 -8.711 1 96.19 102 ALA A O 1
ATOM 778 N N . GLY A 1 103 ? -18.734 -17.016 -10.328 1 96.44 103 GLY A N 1
ATOM 779 C CA . GLY A 1 103 ? -19.469 -15.898 -10.883 1 96.44 103 GLY A CA 1
ATOM 780 C C . GLY A 1 103 ? -18.594 -14.703 -11.195 1 96.44 103 GLY A C 1
ATOM 781 O O . GLY A 1 103 ? -18.812 -14.008 -12.188 1 96.44 103 GLY A O 1
ATOM 782 N N . ALA A 1 104 ? -17.578 -14.492 -10.391 1 96.94 104 ALA A N 1
ATOM 783 C CA . ALA A 1 104 ? -16.672 -13.375 -10.672 1 96.94 104 ALA A CA 1
ATOM 784 C C . ALA A 1 104 ? -16.016 -13.539 -12.039 1 96.94 104 ALA A C 1
ATOM 786 O O . ALA A 1 104 ? -15.625 -14.641 -12.43 1 96.94 104 ALA A O 1
ATOM 787 N N . HIS A 1 105 ? -15.961 -12.484 -12.812 1 98.06 105 HIS A N 1
ATOM 788 C CA . HIS A 1 105 ? -15.336 -12.547 -14.125 1 98.06 105 HIS A CA 1
ATOM 789 C C . HIS A 1 105 ? -14.844 -11.172 -14.57 1 98.06 105 HIS A C 1
ATOM 791 O O . HIS A 1 105 ? -15.312 -10.148 -14.062 1 98.06 105 HIS A O 1
ATOM 797 N N . ALA A 1 106 ? -13.906 -11.148 -15.422 1 98.31 106 ALA A N 1
ATOM 798 C CA . ALA A 1 106 ? -13.367 -9.984 -16.125 1 98.31 106 ALA A CA 1
ATOM 799 C C . ALA A 1 106 ? -12.727 -10.383 -17.438 1 98.31 106 ALA A C 1
ATOM 801 O O . ALA A 1 106 ? -12.078 -11.43 -17.531 1 98.31 106 ALA A O 1
ATOM 802 N N . GLY A 1 107 ? -12.938 -9.508 -18.469 1 97.94 107 GLY A N 1
ATOM 803 C CA . GLY A 1 107 ? -12.367 -9.789 -19.781 1 97.94 107 GLY A CA 1
ATOM 804 C C . GLY A 1 107 ? -13.047 -10.938 -20.5 1 97.94 107 GLY A C 1
ATOM 805 O O . GLY A 1 107 ? -12.375 -11.773 -21.109 1 97.94 107 GLY A O 1
ATOM 806 N N . LYS A 1 108 ? -14.32 -11.016 -20.438 1 96.44 108 LYS A N 1
ATOM 807 C CA . LYS A 1 108 ? -15.078 -12.102 -21.047 1 96.44 108 LYS A CA 1
ATOM 808 C C . LYS A 1 108 ? -14.906 -12.094 -22.562 1 96.44 108 LYS A C 1
ATOM 810 O O . LYS A 1 108 ? -15.062 -13.125 -23.219 1 96.44 108 LYS A O 1
ATOM 815 N N . ASP A 1 109 ? -14.57 -10.945 -23.078 1 97.12 109 ASP A N 1
ATOM 816 C CA . ASP A 1 109 ? -14.43 -10.789 -24.516 1 97.12 109 ASP A CA 1
ATOM 817 C C . ASP A 1 109 ? -12.961 -10.828 -24.938 1 97.12 109 ASP A C 1
ATOM 819 O O . ASP A 1 109 ? -12.625 -10.539 -26.078 1 97.12 109 ASP A O 1
ATOM 823 N N . HIS A 1 110 ? -12.164 -11.18 -24.016 1 98 110 HIS A N 1
ATOM 824 C CA . HIS A 1 110 ? -10.727 -11.203 -24.297 1 98 110 HIS A CA 1
ATOM 825 C C . HIS A 1 110 ? -10.328 -12.461 -25.062 1 98 110 HIS A C 1
ATOM 827 O O . HIS A 1 110 ? -11.148 -13.367 -25.234 1 98 110 HIS A O 1
ATOM 833 N N . ASP A 1 111 ? -9.062 -12.547 -25.594 1 97.75 111 ASP A N 1
ATOM 834 C CA . ASP A 1 111 ? -8.594 -13.602 -26.484 1 97.75 111 ASP A CA 1
ATOM 835 C C . ASP A 1 111 ? -8.688 -14.969 -25.797 1 97.75 111 ASP A C 1
ATOM 837 O O . ASP A 1 111 ? -9.133 -15.938 -26.422 1 97.75 111 ASP A O 1
ATOM 841 N N . LYS A 1 112 ? -8.227 -15.016 -24.594 1 97.88 112 LYS A N 1
ATOM 842 C CA . LYS A 1 112 ? -8.32 -16.234 -23.797 1 97.88 112 LYS A CA 1
ATOM 843 C C . LYS A 1 112 ? -8.883 -15.938 -22.406 1 97.88 112 LYS A C 1
ATOM 845 O O . LYS A 1 112 ? -8.336 -15.109 -21.672 1 97.88 112 LYS A O 1
ATOM 850 N N . VAL A 1 113 ? -9.969 -16.578 -22.125 1 98.19 113 VAL A N 1
ATOM 851 C CA . VAL A 1 113 ? -10.562 -16.469 -20.797 1 98.19 113 VAL A CA 1
ATOM 852 C C . VAL A 1 113 ? -10.172 -17.688 -19.969 1 98.19 113 VAL A C 1
ATOM 854 O O . VAL A 1 113 ? -10.578 -18.812 -20.266 1 98.19 113 VAL A O 1
ATOM 857 N N . PHE A 1 114 ? -9.414 -17.516 -18.984 1 98.25 114 PHE A N 1
ATOM 858 C CA . PHE A 1 114 ? -8.984 -18.578 -18.078 1 98.25 114 PHE A CA 1
ATOM 859 C C . PHE A 1 114 ? -10.055 -18.859 -17.031 1 98.25 114 PHE A C 1
ATOM 861 O O . PHE A 1 114 ? -10.414 -17.953 -16.266 1 98.25 114 PHE A O 1
ATOM 868 N N . THR A 1 115 ? -10.5 -20.031 -17.031 1 98.44 115 THR A N 1
ATOM 869 C CA . THR A 1 115 ? -11.383 -20.453 -15.945 1 98.44 115 THR A CA 1
ATOM 870 C C . THR A 1 115 ? -10.578 -20.844 -14.711 1 98.44 115 THR A C 1
ATOM 872 O O . THR A 1 115 ? -9.508 -21.438 -14.828 1 98.44 115 THR A O 1
ATOM 875 N N . TYR A 1 116 ? -11.117 -20.453 -13.508 1 98.56 116 TYR A N 1
ATOM 876 C CA . TYR A 1 116 ? -10.383 -20.844 -12.305 1 98.56 116 TYR A CA 1
ATOM 877 C C . TYR A 1 116 ? -11.344 -21.25 -11.195 1 98.56 116 TYR A C 1
ATOM 879 O O . TYR A 1 116 ? -12.516 -20.875 -11.203 1 98.56 116 TYR A O 1
ATOM 887 N N . VAL A 1 117 ? -10.852 -22.109 -10.367 1 98.5 117 VAL A N 1
ATOM 888 C CA . VAL A 1 117 ? -11.492 -22.453 -9.102 1 98.5 117 VAL A CA 1
ATOM 889 C C . VAL A 1 117 ? -10.57 -22.109 -7.938 1 98.5 117 VAL A C 1
ATOM 891 O O . VAL A 1 117 ? -9.359 -21.938 -8.133 1 98.5 117 VAL A O 1
ATOM 894 N N . ILE A 1 118 ? -11.125 -21.922 -6.766 1 98.69 118 ILE A N 1
ATOM 895 C CA . ILE A 1 118 ? -10.375 -21.578 -5.562 1 98.69 118 ILE A CA 1
ATOM 896 C C . ILE A 1 118 ? -10.531 -22.688 -4.523 1 98.69 118 ILE A C 1
ATOM 898 O O . ILE A 1 118 ? -11.641 -23.156 -4.258 1 98.69 118 ILE A O 1
ATOM 902 N N . GLU A 1 119 ? -9.406 -23.094 -4.012 1 98.5 119 GLU A N 1
ATOM 903 C CA . GLU A 1 119 ? -9.406 -24.234 -3.088 1 98.5 119 GLU A CA 1
ATOM 904 C C . GLU A 1 119 ? -8.523 -23.953 -1.873 1 98.5 119 GLU A C 1
ATOM 906 O O . GLU A 1 119 ? -7.582 -23.172 -1.951 1 98.5 119 GLU A O 1
ATOM 911 N N . VAL A 1 120 ? -8.883 -24.609 -0.758 1 98.75 120 VAL A N 1
ATOM 912 C CA . VAL A 1 120 ? -8.102 -24.562 0.477 1 98.75 120 VAL A CA 1
ATOM 913 C C . VAL A 1 120 ? -7.789 -25.984 0.943 1 98.75 120 VAL A C 1
ATOM 915 O O . VAL A 1 120 ? -8.672 -26.844 0.964 1 98.75 120 VAL A O 1
ATOM 918 N N . GLU A 1 121 ? -6.547 -26.172 1.224 1 98.56 121 GLU A N 1
ATOM 919 C CA . GLU A 1 121 ? -6.152 -27.5 1.717 1 98.56 121 GLU A CA 1
ATOM 920 C C . GLU A 1 121 ? -6.883 -27.844 3.01 1 98.56 121 GLU A C 1
ATOM 922 O O . GLU A 1 121 ? -6.961 -27.016 3.926 1 98.56 121 GLU A O 1
ATOM 927 N N . ASN A 1 122 ? -7.441 -29.016 3.027 1 98.62 122 ASN A N 1
ATOM 928 C CA . ASN A 1 122 ? -8.031 -29.469 4.281 1 98.62 122 ASN A CA 1
ATOM 929 C C . ASN A 1 122 ? -7.004 -29.5 5.406 1 98.62 122 ASN A C 1
ATOM 931 O O . ASN A 1 122 ? -5.84 -29.828 5.176 1 98.62 122 ASN A O 1
ATOM 935 N N . GLY A 1 123 ? -7.465 -29.188 6.605 1 98.38 123 GLY A N 1
ATOM 936 C CA . GLY A 1 123 ? -6.555 -29.062 7.73 1 98.38 123 GLY A CA 1
ATOM 937 C C . GLY A 1 123 ? -6.152 -27.625 8.031 1 98.38 123 GLY A C 1
ATOM 938 O O . GLY A 1 123 ? -5.695 -27.328 9.133 1 98.38 123 GLY A O 1
ATOM 939 N N . ILE A 1 124 ? -6.211 -26.703 7.055 1 98.12 124 ILE A N 1
ATOM 940 C CA . ILE A 1 124 ? -5.953 -25.297 7.266 1 98.12 124 ILE A CA 1
ATOM 941 C C . ILE A 1 124 ? -7.176 -24.625 7.891 1 98.12 124 ILE A C 1
ATOM 943 O O . ILE A 1 124 ? -8.305 -24.812 7.422 1 98.12 124 ILE A O 1
ATOM 947 N N . ASN A 1 125 ? -6.965 -23.969 8.969 1 96.81 125 ASN A N 1
ATOM 948 C CA . ASN A 1 125 ? -8 -23.141 9.586 1 96.81 125 ASN A CA 1
ATOM 949 C C . ASN A 1 125 ? -7.871 -21.688 9.172 1 96.81 125 ASN A C 1
ATOM 951 O O . ASN A 1 125 ? -6.98 -20.969 9.641 1 96.81 125 ASN A O 1
ATOM 955 N N . THR A 1 126 ? -8.789 -21.234 8.352 1 97.19 126 THR A N 1
ATOM 956 C CA . THR A 1 126 ? -8.688 -19.906 7.758 1 97.19 126 THR A CA 1
ATOM 957 C C . THR A 1 126 ? -9.391 -18.875 8.625 1 97.19 126 THR A C 1
ATOM 959 O O . THR A 1 126 ? -9.484 -17.703 8.25 1 97.19 126 THR A O 1
ATOM 962 N N . ALA A 1 127 ? -9.898 -19.219 9.75 1 92.44 127 ALA A N 1
ATOM 963 C CA . ALA A 1 127 ? -10.719 -18.328 10.578 1 92.44 127 ALA A CA 1
ATOM 964 C C . ALA A 1 127 ? -9.922 -17.109 11.016 1 92.44 127 ALA A C 1
ATOM 966 O O . ALA A 1 127 ? -10.469 -16 11.102 1 92.44 127 ALA A O 1
ATOM 967 N N . ALA A 1 128 ? -8.672 -17.328 11.242 1 88.62 128 ALA A N 1
ATOM 968 C CA . ALA A 1 128 ? -7.836 -16.266 11.812 1 88.62 128 ALA A CA 1
ATOM 969 C C . ALA A 1 128 ? -7.641 -15.125 10.828 1 88.62 128 ALA A C 1
ATOM 971 O O . ALA A 1 128 ? -7.199 -14.039 11.203 1 88.62 128 ALA A O 1
ATOM 972 N N . TYR A 1 129 ? -7.945 -15.32 9.578 1 90.81 129 TYR A N 1
ATOM 973 C CA . TYR A 1 129 ? -7.766 -14.25 8.602 1 90.81 129 TYR A CA 1
ATOM 974 C C . TYR A 1 129 ? -8.992 -14.117 7.707 1 90.81 129 TYR A C 1
ATOM 976 O O . TYR A 1 129 ? -8.867 -13.828 6.512 1 90.81 129 TYR A O 1
ATOM 984 N N . GLY A 1 130 ? -10.172 -14.406 8.258 1 90.5 130 GLY A N 1
ATOM 985 C CA . GLY A 1 130 ? -11.43 -14.023 7.645 1 90.5 130 GLY A CA 1
ATOM 986 C C . GLY A 1 130 ? -12.164 -15.203 7.027 1 90.5 130 GLY A C 1
ATOM 987 O O . GLY A 1 130 ? -13.227 -15.023 6.422 1 90.5 130 GLY A O 1
ATOM 988 N N . GLY A 1 131 ? -11.578 -16.391 7.141 1 95.44 131 GLY A N 1
ATOM 989 C CA . GLY A 1 131 ? -12.273 -17.578 6.664 1 95.44 131 GLY A CA 1
ATOM 990 C C . GLY A 1 131 ? -12.016 -17.875 5.195 1 95.44 131 GLY A C 1
ATOM 991 O O . GLY A 1 131 ? -11.297 -17.125 4.527 1 95.44 131 GLY A O 1
ATOM 992 N N . ASP A 1 132 ? -12.578 -18.953 4.746 1 97.5 132 ASP A N 1
ATOM 993 C CA . ASP A 1 132 ? -12.453 -19.406 3.361 1 97.5 132 ASP A CA 1
ATOM 994 C C . ASP A 1 132 ? -12.953 -18.328 2.395 1 97.5 132 ASP A C 1
ATOM 996 O O . ASP A 1 132 ? -12.352 -18.094 1.35 1 97.5 132 ASP A O 1
ATOM 1000 N N . ASP A 1 133 ? -13.984 -17.672 2.785 1 95.06 133 ASP A N 1
ATOM 1001 C CA . ASP A 1 133 ? -14.609 -16.703 1.896 1 95.06 133 ASP A CA 1
ATOM 1002 C C . ASP A 1 133 ? -13.719 -15.477 1.702 1 95.06 133 ASP A C 1
ATOM 1004 O O . ASP A 1 133 ? -13.711 -14.867 0.629 1 95.06 133 ASP A O 1
ATOM 1008 N N . ALA A 1 134 ? -13.008 -15.156 2.73 1 93.94 134 ALA A N 1
ATOM 1009 C CA . ALA A 1 134 ? -12.109 -14.008 2.611 1 93.94 134 ALA A CA 1
ATOM 1010 C C . ALA A 1 134 ? -10.977 -14.297 1.631 1 93.94 134 ALA A C 1
ATOM 1012 O O . ALA A 1 134 ? -10.586 -13.422 0.855 1 93.94 134 ALA A O 1
ATOM 1013 N N . PHE A 1 135 ? -10.477 -15.531 1.721 1 97.69 135 PHE A N 1
ATOM 1014 C CA . PHE A 1 135 ? -9.453 -15.938 0.763 1 97.69 135 PHE A CA 1
ATOM 1015 C C . PHE A 1 135 ? -9.992 -15.883 -0.661 1 97.69 135 PHE A C 1
ATOM 1017 O O . PHE A 1 135 ? -9.375 -15.289 -1.546 1 97.69 135 PHE A O 1
ATOM 1024 N N . ALA A 1 136 ? -11.148 -16.453 -0.865 1 98.12 136 ALA A N 1
ATOM 1025 C CA . ALA A 1 136 ? -11.758 -16.484 -2.191 1 98.12 136 ALA A CA 1
ATOM 1026 C C . ALA A 1 136 ? -12.039 -15.07 -2.701 1 98.12 136 ALA A C 1
ATOM 1028 O O . ALA A 1 136 ? -11.789 -14.758 -3.869 1 98.12 136 ALA A O 1
ATOM 1029 N N . ALA A 1 137 ? -12.516 -14.234 -1.845 1 96.38 137 ALA A N 1
ATOM 1030 C CA . ALA A 1 137 ? -12.836 -12.859 -2.227 1 96.38 137 ALA A CA 1
ATOM 1031 C C . ALA A 1 137 ? -11.586 -12.109 -2.658 1 96.38 137 ALA A C 1
ATOM 1033 O O . ALA A 1 137 ? -11.625 -11.312 -3.598 1 96.38 137 ALA A O 1
ATOM 1034 N N . MET A 1 138 ? -10.477 -12.391 -1.979 1 96.25 138 MET A N 1
ATOM 1035 C CA . MET A 1 138 ? -9.219 -11.742 -2.332 1 96.25 138 MET A CA 1
ATOM 1036 C C . MET A 1 138 ? -8.742 -12.188 -3.711 1 96.25 138 MET A C 1
ATOM 1038 O O . MET A 1 138 ? -8.289 -11.367 -4.508 1 96.25 138 MET A O 1
ATOM 1042 N N . VAL A 1 139 ? -8.891 -13.438 -3.982 1 98.5 139 VAL A N 1
ATOM 1043 C CA . VAL A 1 139 ? -8.508 -13.961 -5.289 1 98.5 139 VAL A CA 1
ATOM 1044 C C . VAL A 1 139 ? -9.375 -13.328 -6.375 1 98.5 139 VAL A C 1
ATOM 1046 O O . VAL A 1 139 ? -8.852 -12.789 -7.352 1 98.5 139 VAL A O 1
ATOM 1049 N N . ASP A 1 140 ? -10.703 -13.312 -6.145 1 98.44 140 ASP A N 1
ATOM 1050 C CA . ASP A 1 140 ? -11.641 -12.758 -7.117 1 98.44 140 ASP A CA 1
ATOM 1051 C C . ASP A 1 140 ? -11.359 -11.281 -7.367 1 98.44 140 ASP A C 1
ATOM 1053 O O . ASP A 1 140 ? -11.273 -10.844 -8.523 1 98.44 140 ASP A O 1
ATOM 1057 N N . ALA A 1 141 ? -11.172 -10.555 -6.312 1 96.06 141 ALA A N 1
ATOM 1058 C CA . ALA A 1 141 ? -10.953 -9.117 -6.426 1 96.06 141 ALA A CA 1
ATOM 1059 C C . ALA A 1 141 ? -9.648 -8.812 -7.152 1 96.06 141 ALA A C 1
ATOM 1061 O O . ALA A 1 141 ? -9.562 -7.836 -7.898 1 96.06 141 ALA A O 1
ATOM 1062 N N . THR A 1 142 ? -8.664 -9.617 -6.906 1 98.06 142 THR A N 1
ATOM 1063 C CA . THR A 1 142 ? -7.359 -9.383 -7.523 1 98.06 142 THR A CA 1
ATOM 1064 C C . THR A 1 142 ? -7.41 -9.68 -9.016 1 98.06 142 THR A C 1
ATOM 1066 O O . THR A 1 142 ? -6.977 -8.859 -9.828 1 98.06 142 THR A O 1
ATOM 1069 N N . LEU A 1 143 ? -8.016 -10.766 -9.43 1 98.62 143 LEU A N 1
ATOM 1070 C CA . LEU A 1 143 ? -7.984 -11.195 -10.82 1 98.62 143 LEU A CA 1
ATOM 1071 C C . LEU A 1 143 ? -8.945 -10.367 -11.664 1 98.62 143 LEU A C 1
ATOM 1073 O O . LEU A 1 143 ? -8.781 -10.281 -12.883 1 98.62 143 LEU A O 1
ATOM 1077 N N . THR A 1 144 ? -9.93 -9.711 -11 1 97.94 144 THR A N 1
ATOM 1078 C CA . THR A 1 144 ? -10.891 -8.93 -11.773 1 97.94 144 THR A CA 1
ATOM 1079 C C . THR A 1 144 ? -10.555 -7.445 -11.719 1 97.94 144 THR A C 1
ATOM 1081 O O . THR A 1 144 ? -11.25 -6.621 -12.305 1 97.94 144 THR A O 1
ATOM 1084 N N . ASN A 1 145 ? -9.5 -7.121 -11.023 1 94.94 145 ASN A N 1
ATOM 1085 C CA . ASN A 1 145 ? -9.07 -5.73 -10.93 1 94.94 145 ASN A CA 1
ATOM 1086 C C . ASN A 1 145 ? -8.547 -5.215 -12.266 1 94.94 145 ASN A C 1
ATOM 1088 O O . ASN A 1 145 ? -7.801 -5.906 -12.961 1 94.94 145 ASN A O 1
ATOM 1092 N N . PRO A 1 146 ? -8.82 -3.982 -12.648 1 93.31 146 PRO A N 1
ATOM 1093 C CA . PRO A 1 146 ? -8.352 -3.443 -13.922 1 93.31 146 PRO A CA 1
ATOM 1094 C C . PRO A 1 146 ? -6.828 -3.357 -14.008 1 93.31 146 PRO A C 1
ATOM 1096 O O . PRO A 1 146 ? -6.266 -3.34 -15.102 1 93.31 146 PRO A O 1
ATOM 1099 N N . LYS A 1 147 ? -6.168 -3.328 -12.922 1 94.38 147 LYS A N 1
ATOM 1100 C CA . LYS A 1 147 ? -4.711 -3.258 -12.898 1 94.38 147 LYS A CA 1
ATOM 1101 C C . LYS A 1 147 ? -4.09 -4.645 -13.055 1 94.38 147 LYS A C 1
ATOM 1103 O O . LYS A 1 147 ? -2.877 -4.77 -13.234 1 94.38 147 LYS A O 1
ATOM 1108 N N . SER A 1 148 ? -4.977 -5.652 -12.953 1 97.88 148 SER A N 1
ATOM 1109 C CA . SER A 1 148 ? -4.492 -7.023 -13.055 1 97.88 148 SER A CA 1
ATOM 1110 C C . SER A 1 148 ? -4.285 -7.434 -14.508 1 97.88 148 SER A C 1
ATOM 1112 O O . SER A 1 148 ? -4.113 -6.582 -15.383 1 97.88 148 SER A O 1
ATOM 1114 N N . TRP A 1 149 ? -4.207 -8.695 -14.781 1 98.38 149 TRP A N 1
ATOM 1115 C CA . TRP A 1 149 ? -3.791 -9.258 -16.062 1 98.38 149 TRP A CA 1
ATOM 1116 C C . TRP A 1 149 ? -4.816 -8.953 -17.141 1 98.38 149 TRP A C 1
ATOM 1118 O O . TRP A 1 149 ? -4.492 -8.977 -18.344 1 98.38 149 TRP A O 1
ATOM 1128 N N . THR A 1 150 ? -6.066 -8.594 -16.781 1 98 150 THR A N 1
ATOM 1129 C CA . THR A 1 150 ? -7.121 -8.406 -17.766 1 98 150 THR A CA 1
ATOM 1130 C C . THR A 1 150 ? -6.973 -7.059 -18.469 1 98 150 THR A C 1
ATOM 1132 O O . THR A 1 150 ? -7.68 -6.777 -19.438 1 98 150 THR A O 1
ATOM 1135 N N . HIS A 1 151 ? -6.086 -6.258 -17.953 1 96.25 151 HIS A N 1
ATOM 1136 C CA . HIS A 1 151 ? -5.762 -5.055 -18.719 1 96.25 151 HIS A CA 1
ATOM 1137 C C . HIS A 1 151 ? -5.234 -5.406 -20.109 1 96.25 151 HIS A C 1
ATOM 1139 O O . HIS A 1 151 ? -5.402 -4.633 -21.047 1 96.25 151 HIS A O 1
ATOM 1145 N N . ASP A 1 152 ? -4.457 -6.438 -20.188 1 96.31 152 ASP A N 1
ATOM 1146 C CA . ASP A 1 152 ? -4.031 -7.023 -21.453 1 96.31 152 ASP A CA 1
ATOM 1147 C C . ASP A 1 152 ? -5.156 -7.836 -22.078 1 96.31 152 ASP A C 1
ATOM 1149 O O . ASP A 1 152 ? -5.641 -8.805 -21.484 1 96.31 152 ASP A O 1
ATOM 1153 N N . LYS A 1 153 ? -5.586 -7.543 -23.281 1 97.19 153 LYS A N 1
ATOM 1154 C CA . LYS A 1 153 ? -6.734 -8.156 -23.938 1 97.19 153 LYS A CA 1
ATOM 1155 C C . LYS A 1 153 ? -6.469 -9.625 -24.25 1 97.19 153 LYS A C 1
ATOM 1157 O O . LYS A 1 153 ? -7.379 -10.359 -24.656 1 97.19 153 LYS A O 1
ATOM 1162 N N . ARG A 1 154 ? -5.383 -10.078 -24.016 1 97.19 154 ARG A N 1
ATOM 1163 C CA . ARG A 1 154 ? -5.047 -11.484 -24.234 1 97.19 154 ARG A CA 1
ATOM 1164 C C . ARG A 1 154 ? -5.625 -12.359 -23.125 1 97.19 154 ARG A C 1
ATOM 1166 O O . ARG A 1 154 ? -5.793 -13.57 -23.312 1 97.19 154 ARG A O 1
ATOM 1173 N N . PHE A 1 155 ? -5.934 -11.641 -21.953 1 98.5 155 PHE A N 1
ATOM 1174 C CA . PHE A 1 155 ? -6.25 -12.477 -20.797 1 98.5 155 PHE A CA 1
ATOM 1175 C C . PHE A 1 155 ? -7.586 -12.07 -20.188 1 98.5 155 PHE A C 1
ATOM 1177 O O . PHE A 1 155 ? -7.836 -10.891 -19.953 1 98.5 155 PHE A O 1
ATOM 1184 N N . GLY A 1 156 ? -8.398 -12.984 -20 1 98.62 156 GLY A N 1
ATOM 1185 C CA . GLY A 1 156 ? -9.594 -12.883 -19.172 1 98.62 156 GLY A CA 1
ATOM 1186 C C . GLY A 1 156 ? -9.672 -13.961 -18.094 1 98.62 156 GLY A C 1
ATOM 1187 O O . GLY A 1 156 ? -8.906 -14.922 -18.125 1 98.62 156 GLY A O 1
ATOM 1188 N N . PHE A 1 157 ? -10.594 -13.75 -17.109 1 98.75 157 PHE A N 1
ATOM 1189 C CA . PHE A 1 157 ? -10.734 -14.711 -16.016 1 98.75 157 PHE A CA 1
ATOM 1190 C C . PHE A 1 157 ? -12.203 -14.922 -15.664 1 98.75 157 PHE A C 1
ATOM 1192 O O . PHE A 1 157 ? -13 -13.984 -15.703 1 98.75 157 PHE A O 1
ATOM 1199 N N . GLU A 1 158 ? -12.477 -16.094 -15.32 1 98.56 158 GLU A N 1
ATOM 1200 C CA . GLU A 1 158 ? -13.812 -16.453 -14.852 1 98.56 158 GLU A CA 1
ATOM 1201 C C . GLU A 1 158 ? -13.75 -17.484 -13.727 1 98.56 158 GLU A C 1
ATOM 1203 O O . GLU A 1 158 ? -13.18 -18.562 -13.891 1 98.56 158 GLU A O 1
ATOM 1208 N N . HIS A 1 159 ? -14.336 -17.094 -12.602 1 98.56 159 HIS A N 1
ATOM 1209 C CA . HIS A 1 159 ? -14.5 -18.031 -11.5 1 98.56 159 HIS A CA 1
ATOM 1210 C C . HIS A 1 159 ? -15.633 -19.016 -11.781 1 98.56 159 HIS A C 1
ATOM 1212 O O . HIS A 1 159 ? -16.797 -18.625 -11.867 1 98.56 159 HIS A O 1
ATOM 1218 N N . VAL A 1 160 ? -15.273 -20.25 -11.875 1 98.19 160 VAL A N 1
ATOM 1219 C CA . VAL A 1 160 ? -16.281 -21.234 -12.266 1 98.19 160 VAL A CA 1
ATOM 1220 C C . VAL A 1 160 ? -16.547 -22.188 -11.109 1 98.19 160 VAL A C 1
ATOM 1222 O O . VAL A 1 160 ? -15.781 -22.219 -10.133 1 98.19 160 VAL A O 1
ATOM 1225 N N . ASP A 1 161 ? -17.656 -22.844 -11.242 1 94.94 161 ASP A N 1
ATOM 1226 C CA . ASP A 1 161 ? -18.016 -23.891 -10.297 1 94.94 161 ASP A CA 1
ATOM 1227 C C . ASP A 1 161 ? -17.203 -25.156 -10.547 1 94.94 161 ASP A C 1
ATOM 1229 O O . ASP A 1 161 ? -17.203 -25.688 -11.664 1 94.94 161 ASP A O 1
ATOM 1233 N N . ALA A 1 162 ? -16.516 -25.578 -9.477 1 90.94 162 ALA A N 1
ATOM 1234 C CA . ALA A 1 162 ? -15.641 -26.734 -9.609 1 90.94 162 ALA A CA 1
ATOM 1235 C C . ALA A 1 162 ? -16.422 -27.969 -10.031 1 90.94 162 ALA A C 1
ATOM 1237 O O . ALA A 1 162 ? -15.867 -28.891 -10.641 1 90.94 162 ALA A O 1
ATOM 1238 N N . GLY A 1 163 ? -17.656 -28.031 -9.641 1 88.44 163 GLY A N 1
ATOM 1239 C CA . GLY A 1 163 ? -18.516 -29.141 -10.039 1 88.44 163 GLY A CA 1
ATOM 1240 C C . GLY A 1 163 ? -18.938 -29.078 -11.492 1 88.44 163 GLY A C 1
ATOM 1241 O O . GLY A 1 163 ? -19.281 -30.094 -12.094 1 88.44 163 GLY A O 1
ATOM 1242 N N . ALA A 1 164 ? -18.922 -27.938 -12.039 1 88.5 164 ALA A N 1
ATOM 1243 C CA . ALA A 1 164 ? -19.422 -27.734 -13.398 1 88.5 164 ALA A CA 1
ATOM 1244 C C . ALA A 1 164 ? -18.297 -27.859 -14.422 1 88.5 164 ALA A C 1
ATOM 1246 O O . ALA A 1 164 ? -18.547 -28.25 -15.57 1 88.5 164 ALA A O 1
ATOM 1247 N N . VAL A 1 165 ? -17.188 -27.484 -14.062 1 88.44 165 VAL A N 1
ATOM 1248 C CA . VAL A 1 165 ? -16.031 -27.531 -14.953 1 88.44 165 VAL A CA 1
ATOM 1249 C C . VAL A 1 165 ? -15 -28.531 -14.414 1 88.44 165 VAL A C 1
ATOM 1251 O O . VAL A 1 165 ? -14.391 -28.297 -13.367 1 88.44 165 VAL A O 1
ATOM 1254 N N . LYS A 1 166 ? -14.719 -29.578 -15.102 1 85.75 166 LYS A N 1
ATOM 1255 C CA . LYS A 1 166 ? -13.875 -30.672 -14.625 1 85.75 166 LYS A CA 1
ATOM 1256 C C . LYS A 1 166 ? -12.406 -30.281 -14.633 1 85.75 166 LYS A C 1
ATOM 1258 O O . LYS A 1 166 ? -11.664 -30.625 -13.703 1 85.75 166 LYS A O 1
ATOM 1263 N N . ASP A 1 167 ? -11.977 -29.594 -15.688 1 92.75 167 ASP A N 1
ATOM 1264 C CA . ASP A 1 167 ? -10.57 -29.219 -15.805 1 92.75 167 ASP A CA 1
ATOM 1265 C C . ASP A 1 167 ? -10.406 -27.719 -15.961 1 92.75 167 ASP A C 1
ATOM 1267 O O . ASP A 1 167 ? -10.109 -27.234 -17.062 1 92.75 167 ASP A O 1
ATOM 1271 N N . PRO A 1 168 ? -10.602 -27.031 -14.867 1 96.62 168 PRO A N 1
ATOM 1272 C CA . PRO A 1 168 ? -10.359 -25.578 -14.984 1 96.62 168 PRO A CA 1
ATOM 1273 C C . PRO A 1 168 ? -8.938 -25.25 -15.43 1 96.62 168 PRO A C 1
ATOM 1275 O O . PRO A 1 168 ? -8.023 -26.047 -15.203 1 96.62 168 PRO A O 1
ATOM 1278 N N . ASP A 1 169 ? -8.797 -24.094 -16.047 1 97.19 169 ASP A N 1
ATOM 1279 C CA . ASP A 1 169 ? -7.48 -23.688 -16.531 1 97.19 169 ASP A CA 1
ATOM 1280 C C . ASP A 1 169 ? -6.52 -23.438 -15.375 1 97.19 169 ASP A C 1
ATOM 1282 O O . ASP A 1 169 ? -5.305 -23.609 -15.523 1 97.19 169 ASP A O 1
ATOM 1286 N N . LEU A 1 170 ? -7.059 -22.984 -14.25 1 97.88 170 LEU A N 1
ATOM 1287 C CA . LEU A 1 170 ? -6.25 -22.703 -13.062 1 97.88 170 LEU A CA 1
ATOM 1288 C C . LEU A 1 170 ? -6.945 -23.219 -11.805 1 97.88 170 LEU A C 1
ATOM 1290 O O . LEU A 1 170 ? -8.156 -23.047 -11.641 1 97.88 170 LEU A O 1
ATOM 1294 N N . ARG A 1 171 ? -6.207 -23.891 -10.961 1 97.56 171 ARG A N 1
ATOM 1295 C CA . ARG A 1 171 ? -6.605 -24.172 -9.586 1 97.56 171 ARG A CA 1
ATOM 1296 C C . ARG A 1 171 ? -5.797 -23.344 -8.602 1 97.56 171 ARG A C 1
ATOM 1298 O O . ARG A 1 171 ? -4.613 -23.609 -8.375 1 97.56 171 ARG A O 1
ATOM 1305 N N . ILE A 1 172 ? -6.418 -22.359 -7.992 1 98.44 172 ILE A N 1
ATOM 1306 C CA . ILE A 1 172 ? -5.75 -21.484 -7.039 1 98.44 172 ILE A CA 1
ATOM 1307 C C . ILE A 1 172 ? -5.934 -22.016 -5.621 1 98.44 172 ILE A C 1
ATOM 1309 O O . ILE A 1 172 ? -7.043 -22 -5.082 1 98.44 172 ILE A O 1
ATOM 1313 N N . GLN A 1 173 ? -4.812 -22.438 -5.051 1 98.25 173 GLN A N 1
ATOM 1314 C CA . GLN A 1 173 ? -4.891 -23.281 -3.861 1 98.25 173 GLN A CA 1
ATOM 1315 C C . GLN A 1 173 ? -4.105 -22.672 -2.703 1 98.25 173 GLN A C 1
ATOM 1317 O O . GLN A 1 173 ? -2.893 -22.484 -2.807 1 98.25 173 GLN A O 1
ATOM 1322 N N . LEU A 1 174 ? -4.828 -22.391 -1.601 1 98.5 174 LEU A N 1
ATOM 1323 C CA . LEU A 1 174 ? -4.137 -22.125 -0.343 1 98.5 174 LEU A CA 1
ATOM 1324 C C . LEU A 1 174 ? -3.645 -23.422 0.288 1 98.5 174 LEU A C 1
ATOM 1326 O O . LEU A 1 174 ? -4.438 -24.328 0.556 1 98.5 174 LEU A O 1
ATOM 1330 N N . SER A 1 175 ? -2.322 -23.5 0.483 1 97.19 175 SER A N 1
ATOM 1331 C CA . SER A 1 175 ? -1.725 -24.766 0.9 1 97.19 175 SER A CA 1
ATOM 1332 C C . SER A 1 175 ? -0.832 -24.578 2.123 1 97.19 175 SER A C 1
ATOM 1334 O O . SER A 1 175 ? -0.245 -23.516 2.311 1 97.19 175 SER A O 1
ATOM 1336 N N . SER A 1 176 ? -0.685 -25.625 2.873 1 96 176 SER A N 1
ATOM 1337 C CA . SER A 1 176 ? 0.207 -25.641 4.027 1 96 176 SER A CA 1
ATOM 1338 C C . SER A 1 176 ? 1.67 -25.625 3.598 1 96 176 SER A C 1
ATOM 1340 O O . SER A 1 176 ? 1.982 -25.844 2.428 1 96 176 SER A O 1
ATOM 1342 N N . VAL A 1 177 ? 2.5 -25.375 4.586 1 92.88 177 VAL A N 1
ATOM 1343 C CA . VAL A 1 177 ? 3.93 -25.25 4.336 1 92.88 177 VAL A CA 1
ATOM 1344 C C . VAL A 1 177 ? 4.48 -26.547 3.771 1 92.88 177 VAL A C 1
ATOM 1346 O O . VAL A 1 177 ? 5.156 -26.562 2.738 1 92.88 177 VAL A O 1
ATOM 1349 N N . ASP A 1 178 ? 4.156 -27.625 4.375 1 92.12 178 ASP A N 1
ATOM 1350 C CA . ASP A 1 178 ? 4.703 -28.906 3.943 1 92.12 178 ASP A CA 1
ATOM 1351 C C . ASP A 1 178 ? 4.219 -29.266 2.541 1 92.12 178 ASP A C 1
ATOM 1353 O O . ASP A 1 178 ? 4.992 -29.766 1.721 1 92.12 178 ASP A O 1
ATOM 1357 N N . THR A 1 179 ? 2.967 -29.062 2.34 1 93 179 THR A N 1
ATOM 1358 C CA . THR A 1 179 ? 2.426 -29.344 1.017 1 93 179 THR A CA 1
ATOM 1359 C C . THR A 1 179 ? 3.092 -28.469 -0.044 1 93 179 THR A C 1
ATOM 1361 O O . THR A 1 179 ? 3.445 -28.969 -1.121 1 93 179 THR A O 1
ATOM 1364 N N . THR A 1 180 ? 3.254 -27.188 0.232 1 92.38 180 THR A N 1
ATOM 1365 C CA . THR A 1 180 ? 3.912 -26.281 -0.707 1 92.38 180 THR A CA 1
ATOM 1366 C C . THR A 1 180 ? 5.344 -26.734 -0.979 1 92.38 180 THR A C 1
ATOM 1368 O O . THR A 1 180 ? 5.797 -26.734 -2.125 1 92.38 180 THR A O 1
ATOM 1371 N N . HIS A 1 181 ? 6.023 -27.156 0.031 1 86.94 181 HIS A N 1
ATOM 1372 C CA . HIS A 1 181 ? 7.387 -27.656 -0.13 1 86.94 181 HIS A CA 1
ATOM 1373 C C . HIS A 1 181 ? 7.418 -28.891 -1.025 1 86.94 181 HIS A C 1
ATOM 1375 O O . HIS A 1 181 ? 8.32 -29.047 -1.849 1 86.94 181 HIS A O 1
ATOM 1381 N N . GLY A 1 182 ? 6.523 -29.75 -0.827 1 84.88 182 GLY A N 1
ATOM 1382 C CA . GLY A 1 182 ? 6.461 -30.953 -1.628 1 84.88 182 GLY A CA 1
ATOM 1383 C C . GLY A 1 182 ? 6.195 -30.688 -3.096 1 84.88 182 GLY A C 1
ATOM 1384 O O . GLY A 1 182 ? 6.742 -31.359 -3.967 1 84.88 182 GLY A O 1
ATOM 1385 N N . LEU A 1 183 ? 5.43 -29.734 -3.352 1 84 183 LEU A N 1
ATOM 1386 C CA . LEU A 1 183 ? 5.02 -29.438 -4.719 1 84 183 LEU A CA 1
ATOM 1387 C C . LEU A 1 183 ? 6.023 -28.516 -5.402 1 84 183 LEU A C 1
ATOM 1389 O O . LEU A 1 183 ? 6.332 -28.688 -6.582 1 84 183 LEU A O 1
ATOM 1393 N N . CYS A 1 184 ? 6.473 -27.5 -4.762 1 80.56 184 CYS A N 1
ATOM 1394 C CA . CYS A 1 184 ? 7.219 -26.406 -5.359 1 80.56 184 CYS A CA 1
ATOM 1395 C C . CYS A 1 184 ? 8.711 -26.547 -5.094 1 80.56 184 CYS A C 1
ATOM 1397 O O . CYS A 1 184 ? 9.531 -25.891 -5.754 1 80.56 184 CYS A O 1
ATOM 1399 N N . GLY A 1 185 ? 8.992 -27.516 -4.445 1 72.5 185 GLY A N 1
ATOM 1400 C CA . GLY A 1 185 ? 10.383 -27.656 -4.043 1 72.5 185 GLY A CA 1
ATOM 1401 C C . GLY A 1 185 ? 10.734 -26.859 -2.809 1 72.5 185 GLY A C 1
ATOM 1402 O O . GLY A 1 185 ? 9.945 -26.016 -2.361 1 72.5 185 GLY A O 1
ATOM 1403 N N . ASN A 1 186 ? 11.562 -27.469 -2.107 1 58.72 186 ASN A N 1
ATOM 1404 C CA . ASN A 1 186 ? 12.008 -26.859 -0.859 1 58.72 186 ASN A CA 1
ATOM 1405 C C . ASN A 1 186 ? 13.289 -26.062 -1.05 1 58.72 186 ASN A C 1
ATOM 1407 O O . ASN A 1 186 ? 14.32 -26.406 -0.463 1 58.72 186 ASN A O 1
ATOM 1411 N N . ASN A 1 187 ? 13.492 -25.734 -2.305 1 46.94 187 ASN A N 1
ATOM 1412 C CA . ASN A 1 187 ? 14.852 -25.219 -2.139 1 46.94 187 ASN A CA 1
ATOM 1413 C C . ASN A 1 187 ? 14.977 -24.375 -0.872 1 46.94 187 ASN A C 1
ATOM 1415 O O . ASN A 1 187 ? 14 -24.188 -0.142 1 46.94 187 ASN A O 1
ATOM 1419 N N . ILE A 1 188 ? 15.562 -23.141 -1.023 1 42.84 188 ILE A N 1
ATOM 1420 C CA . ILE A 1 188 ? 16.078 -22.312 0.064 1 42.84 188 ILE A CA 1
ATOM 1421 C C . ILE A 1 188 ? 14.953 -22.016 1.061 1 42.84 188 ILE A C 1
ATOM 1423 O O . ILE A 1 188 ? 13.773 -22.109 0.718 1 42.84 188 ILE A O 1
ATOM 1427 N N . ALA A 1 189 ? 15.398 -21.984 2.314 1 46.5 189 ALA A N 1
ATOM 1428 C CA . ALA A 1 189 ? 14.773 -21.5 3.541 1 46.5 189 ALA A CA 1
ATOM 1429 C C . ALA A 1 189 ? 13.695 -20.453 3.229 1 46.5 189 ALA A C 1
ATOM 1431 O O . ALA A 1 189 ? 13.211 -19.766 4.129 1 46.5 189 ALA A O 1
ATOM 1432 N N . MET A 1 190 ? 13.336 -20.484 1.828 1 61.12 190 MET A N 1
ATOM 1433 C CA . MET A 1 190 ? 12.461 -19.328 1.604 1 61.12 190 MET A CA 1
ATOM 1434 C C . MET A 1 190 ? 11.039 -19.781 1.296 1 61.12 190 MET A C 1
ATOM 1436 O O . MET A 1 190 ? 10.828 -20.625 0.415 1 61.12 190 MET A O 1
ATOM 1440 N N . GLU A 1 191 ? 10.273 -19.75 2.281 1 66.25 191 GLU A N 1
ATOM 1441 C CA . GLU A 1 191 ? 8.852 -20.047 2.105 1 66.25 191 GLU A CA 1
ATOM 1442 C C . GLU A 1 191 ? 8.266 -19.25 0.941 1 66.25 191 GLU A C 1
ATOM 1444 O O . GLU A 1 191 ? 8.062 -18.031 1.05 1 66.25 191 GLU A O 1
ATOM 1449 N N . THR A 1 192 ? 8.258 -19.953 -0.325 1 75.69 192 THR A N 1
ATOM 1450 C CA . THR A 1 192 ? 7.66 -19.25 -1.452 1 75.69 192 THR A CA 1
ATOM 1451 C C . THR A 1 192 ? 6.465 -20.016 -2 1 75.69 192 THR A C 1
ATOM 1453 O O . THR A 1 192 ? 6.211 -21.156 -1.592 1 75.69 192 THR A O 1
ATOM 1456 N N . SER A 1 193 ? 5.578 -19.375 -2.668 1 86.31 193 SER A N 1
ATOM 1457 C CA . SER A 1 193 ? 4.508 -19.938 -3.484 1 86.31 193 SER A CA 1
ATOM 1458 C C . SER A 1 193 ? 5.016 -20.312 -4.875 1 86.31 193 SER A C 1
ATOM 1460 O O . SER A 1 193 ? 6.172 -20.047 -5.211 1 86.31 193 SER A O 1
ATOM 1462 N N . CYS A 1 194 ? 4.223 -21.125 -5.633 1 84 194 CYS A N 1
ATOM 1463 C CA . CYS A 1 194 ? 4.668 -21.5 -6.973 1 84 194 CYS A CA 1
ATOM 1464 C C . CYS A 1 194 ? 3.48 -21.859 -7.855 1 84 194 CYS A C 1
ATOM 1466 O O . CYS A 1 194 ? 2.355 -22 -7.367 1 84 194 CYS A O 1
ATOM 1468 N N . PHE A 1 195 ? 3.762 -21.844 -9.07 1 82.5 195 PHE A N 1
ATOM 1469 C CA . PHE A 1 195 ? 2.885 -22.516 -10.023 1 82.5 195 PHE A CA 1
ATOM 1470 C C . PHE A 1 195 ? 3.377 -23.922 -10.312 1 82.5 195 PHE A C 1
ATOM 1472 O O . PHE A 1 195 ? 4.535 -24.125 -10.68 1 82.5 195 PHE A O 1
ATOM 1479 N N . TYR A 1 196 ? 2.508 -24.828 -10.031 1 80.62 196 TYR A N 1
ATOM 1480 C CA . TYR A 1 196 ? 2.768 -26.25 -10.281 1 80.62 196 TYR A CA 1
ATOM 1481 C C . TYR A 1 196 ? 2.018 -26.719 -11.516 1 80.62 196 TYR A C 1
ATOM 1483 O O . TYR A 1 196 ? 0.795 -26.875 -11.484 1 80.62 196 TYR A O 1
ATOM 1491 N N . GLY A 1 197 ? 2.764 -27.016 -12.578 1 81.25 197 GLY A N 1
ATOM 1492 C CA . GLY A 1 197 ? 2.205 -27.234 -13.898 1 81.25 197 GLY A CA 1
ATOM 1493 C C . GLY A 1 197 ? 1.265 -28.438 -13.961 1 81.25 197 GLY A C 1
ATOM 1494 O O . GLY A 1 197 ? 0.273 -28.406 -14.688 1 81.25 197 GLY A O 1
ATOM 1495 N N . ILE A 1 198 ? 1.575 -29.484 -13.242 1 78 198 ILE A N 1
ATOM 1496 C CA . ILE A 1 198 ? 0.683 -30.641 -13.211 1 78 198 ILE A CA 1
ATOM 1497 C C . ILE A 1 198 ? -0.619 -30.266 -12.508 1 78 198 ILE A C 1
ATOM 1499 O O . ILE A 1 198 ? -0.62 -29.969 -11.312 1 78 198 ILE A O 1
ATOM 1503 N N . GLY A 1 199 ? -1.696 -30.219 -13.281 1 87.94 199 GLY A N 1
ATOM 1504 C CA . GLY A 1 199 ? -3 -29.844 -12.758 1 87.94 199 GLY A CA 1
ATOM 1505 C C . GLY A 1 199 ? -3.234 -28.344 -12.758 1 87.94 199 GLY A C 1
ATOM 1506 O O . GLY A 1 199 ? -4.223 -27.859 -12.195 1 87.94 199 GLY A O 1
ATOM 1507 N N . ASN A 1 200 ? -2.26 -27.594 -13.289 1 92.56 200 ASN A N 1
ATOM 1508 C CA . ASN A 1 200 ? -2.377 -26.141 -13.422 1 92.56 200 ASN A CA 1
ATOM 1509 C C . ASN A 1 200 ? -2.654 -25.484 -12.07 1 92.56 200 ASN A C 1
ATOM 1511 O O . ASN A 1 200 ? -3.602 -24.703 -11.945 1 92.56 200 ASN A O 1
ATOM 1515 N N . ARG A 1 201 ? -1.83 -25.781 -11.148 1 94.19 201 ARG A N 1
ATOM 1516 C CA . ARG A 1 201 ? -2.057 -25.391 -9.758 1 94.19 201 ARG A CA 1
ATOM 1517 C C . ARG A 1 201 ? -1.269 -24.125 -9.414 1 94.19 201 ARG A C 1
ATOM 1519 O O . ARG A 1 201 ? -0.047 -24.078 -9.57 1 94.19 201 ARG A O 1
ATOM 1526 N N . VAL A 1 202 ? -1.97 -23.125 -9.023 1 96.88 202 VAL A N 1
ATOM 1527 C CA . VAL A 1 202 ? -1.384 -21.969 -8.375 1 96.88 202 VAL A CA 1
ATOM 1528 C C . VAL A 1 202 ? -1.318 -22.188 -6.867 1 96.88 202 VAL A C 1
ATOM 1530 O O . VAL A 1 202 ? -2.32 -22.031 -6.168 1 96.88 202 VAL A O 1
ATOM 1533 N N . VAL A 1 203 ? -0.156 -22.547 -6.402 1 94.75 203 VAL A N 1
ATOM 1534 C CA . VAL A 1 203 ? -0.001 -22.953 -5.012 1 94.75 203 VAL A CA 1
ATOM 1535 C C . VAL A 1 203 ? 0.41 -21.75 -4.16 1 94.75 203 VAL A C 1
ATOM 1537 O O . VAL A 1 203 ? 1.523 -21.234 -4.297 1 94.75 203 VAL A O 1
ATOM 1540 N N . ILE A 1 204 ? -0.447 -21.328 -3.295 1 97 204 ILE A N 1
ATOM 1541 C CA . ILE A 1 204 ? -0.221 -20.219 -2.381 1 97 204 ILE A CA 1
ATOM 1542 C C . ILE A 1 204 ? 0.155 -20.75 -1 1 97 204 ILE A C 1
ATOM 1544 O O . ILE A 1 204 ? -0.614 -21.484 -0.384 1 97 204 ILE A O 1
ATOM 1548 N N . ASN A 1 205 ? 1.32 -20.375 -0.51 1 95 205 ASN A N 1
ATOM 1549 C CA . ASN A 1 205 ? 1.817 -20.812 0.792 1 95 205 ASN A CA 1
ATOM 1550 C C . ASN A 1 205 ? 1.118 -20.078 1.931 1 95 205 ASN A C 1
ATOM 1552 O O . ASN A 1 205 ? 1.211 -18.844 2.033 1 95 205 ASN A O 1
ATOM 1556 N N . GLU A 1 206 ? 0.539 -20.781 2.818 1 96.25 206 GLU A N 1
ATOM 1557 C CA . GLU A 1 206 ? -0.223 -20.156 3.896 1 96.25 206 GLU A CA 1
ATOM 1558 C C . GLU A 1 206 ? 0.677 -19.312 4.789 1 96.25 206 GLU A C 1
ATOM 1560 O O . GLU A 1 206 ? 0.26 -18.25 5.285 1 96.25 206 GLU A O 1
ATOM 1565 N N . SER A 1 207 ? 1.871 -19.766 5.047 1 93.88 207 SER A N 1
ATOM 1566 C CA . SER A 1 207 ? 2.75 -18.984 5.918 1 93.88 207 SER A CA 1
ATOM 1567 C C . SER A 1 207 ? 2.973 -17.594 5.363 1 93.88 207 SER A C 1
ATOM 1569 O O . SER A 1 207 ? 2.928 -16.609 6.109 1 93.88 207 SER A O 1
ATOM 1571 N N . ARG A 1 208 ? 3.125 -17.5 4.117 1 93.56 208 ARG A N 1
ATOM 1572 C CA . ARG A 1 208 ? 3.314 -16.219 3.461 1 93.56 208 ARG A CA 1
ATOM 1573 C C . ARG A 1 208 ? 2.002 -15.438 3.385 1 93.56 208 ARG A C 1
ATOM 1575 O O . ARG A 1 208 ? 1.991 -14.211 3.5 1 93.56 208 ARG A O 1
ATOM 1582 N N . TRP A 1 209 ? 0.931 -16.203 3.18 1 95.25 209 TRP A N 1
ATOM 1583 C CA . TRP A 1 209 ? -0.381 -15.562 3.174 1 95.25 209 TRP A CA 1
ATOM 1584 C C . TRP A 1 209 ? -0.657 -14.867 4.504 1 95.25 209 TRP A C 1
ATOM 1586 O O . TRP A 1 209 ? -1.275 -13.797 4.539 1 95.25 209 TRP A O 1
ATOM 1596 N N . VAL A 1 210 ? -0.118 -15.438 5.535 1 94.19 210 VAL A N 1
ATOM 1597 C CA . VAL A 1 210 ? -0.416 -14.984 6.891 1 94.19 210 VAL A CA 1
ATOM 1598 C C . VAL A 1 210 ? 0.633 -13.969 7.34 1 94.19 210 VAL A C 1
ATOM 1600 O O . VAL A 1 210 ? 0.308 -12.984 8.016 1 94.19 210 VAL A O 1
ATOM 1603 N N . ARG A 1 211 ? 1.863 -14.211 6.91 1 91.62 211 ARG A N 1
ATOM 1604 C CA . ARG A 1 211 ? 2.945 -13.453 7.535 1 91.62 211 ARG A CA 1
ATOM 1605 C C . ARG A 1 211 ? 3.51 -12.414 6.57 1 91.62 211 ARG A C 1
ATOM 1607 O O . ARG A 1 211 ? 4.242 -11.508 6.984 1 91.62 211 ARG A O 1
ATOM 1614 N N . GLY A 1 212 ? 3.215 -12.562 5.332 1 92.19 212 GLY A N 1
ATOM 1615 C CA . GLY A 1 212 ? 3.695 -11.602 4.355 1 92.19 212 GLY A CA 1
ATOM 1616 C C . GLY A 1 212 ? 5.168 -11.766 4.031 1 92.19 212 GLY A C 1
ATOM 1617 O O . GLY A 1 212 ? 5.68 -12.883 4.004 1 92.19 212 GLY A O 1
ATOM 1618 N N . ALA A 1 213 ? 5.746 -10.688 3.564 1 90.88 213 ALA A N 1
ATOM 1619 C CA . ALA A 1 213 ? 7.148 -10.648 3.17 1 90.88 213 ALA A CA 1
ATOM 1620 C C . ALA A 1 213 ? 7.777 -9.297 3.514 1 90.88 213 ALA A C 1
ATOM 1622 O O . ALA A 1 213 ? 7.121 -8.258 3.414 1 90.88 213 ALA A O 1
ATOM 1623 N N . LYS A 1 214 ? 9.023 -9.383 3.766 1 86.44 214 LYS A N 1
ATOM 1624 C CA . LYS A 1 214 ? 9.758 -8.211 4.234 1 86.44 214 LYS A CA 1
ATOM 1625 C C . LYS A 1 214 ? 9.695 -7.082 3.213 1 86.44 214 LYS A C 1
ATOM 1627 O O . LYS A 1 214 ? 9.492 -5.918 3.578 1 86.44 214 LYS A O 1
ATOM 1632 N N . PRO A 1 215 ? 9.773 -7.328 1.889 1 87.81 215 PRO A N 1
ATOM 1633 C CA . PRO A 1 215 ? 9.789 -6.223 0.927 1 87.81 215 PRO A CA 1
ATOM 1634 C C . PRO A 1 215 ? 8.484 -5.426 0.927 1 87.81 215 PRO A C 1
ATOM 1636 O O . PRO A 1 215 ? 8.438 -4.312 0.4 1 87.81 215 PRO A O 1
ATOM 1639 N N . PHE A 1 216 ? 7.48 -5.949 1.511 1 87.88 216 PHE A N 1
ATOM 1640 C CA . PHE A 1 216 ? 6.195 -5.258 1.521 1 87.88 216 PHE A CA 1
ATOM 1641 C C . PHE A 1 216 ? 5.969 -4.555 2.852 1 87.88 216 PHE A C 1
ATOM 1643 O O . PHE A 1 216 ? 4.91 -3.959 3.074 1 87.88 216 PHE A O 1
ATOM 1650 N N . GLN A 1 217 ? 6.891 -4.699 3.719 1 80.06 217 GLN A N 1
ATOM 1651 C CA . GLN A 1 217 ? 6.984 -3.898 4.938 1 80.06 217 GLN A CA 1
ATOM 1652 C C . GLN A 1 217 ? 5.672 -3.93 5.715 1 80.06 217 GLN A C 1
ATOM 1654 O O . GLN A 1 217 ? 5.176 -2.889 6.145 1 80.06 217 GLN A O 1
ATOM 1659 N N . GLY A 1 218 ? 5.078 -5.07 5.715 1 80.62 218 GLY A N 1
ATOM 1660 C CA . GLY A 1 218 ? 3.918 -5.273 6.566 1 80.62 218 GLY A CA 1
ATOM 1661 C C . GLY A 1 218 ? 2.604 -5.027 5.848 1 80.62 218 GLY A C 1
ATOM 1662 O O . GLY A 1 218 ? 1.531 -5.242 6.418 1 80.62 218 GLY A O 1
ATOM 1663 N N . ASP A 1 219 ? 2.666 -4.469 4.648 1 83.25 219 ASP A N 1
ATOM 1664 C CA . ASP A 1 219 ? 1.442 -4.348 3.863 1 83.25 219 ASP A CA 1
ATOM 1665 C C . ASP A 1 219 ? 0.977 -5.711 3.357 1 83.25 219 ASP A C 1
ATOM 1667 O O . ASP A 1 219 ? 1.216 -6.062 2.199 1 83.25 219 ASP A O 1
ATOM 1671 N N . LEU A 1 220 ? 0.204 -6.406 4.152 1 87.69 220 LEU A N 1
ATOM 1672 C CA . LEU A 1 220 ? -0.212 -7.777 3.881 1 87.69 220 LEU A CA 1
ATOM 1673 C C . LEU A 1 220 ? -1.168 -7.828 2.693 1 87.69 220 LEU A C 1
ATOM 1675 O O . LEU A 1 220 ? -1.134 -8.773 1.902 1 87.69 220 LEU A O 1
ATOM 1679 N N . GLY A 1 221 ? -1.955 -6.805 2.613 1 90 221 GLY A N 1
ATOM 1680 C CA . GLY A 1 221 ? -2.885 -6.77 1.496 1 90 221 GLY A CA 1
ATOM 1681 C C . GLY A 1 221 ? -2.193 -6.715 0.147 1 90 221 GLY A C 1
ATOM 1682 O O . GLY A 1 221 ? -2.482 -7.52 -0.738 1 90 221 GLY A O 1
ATOM 1683 N N . ALA A 1 222 ? -1.292 -5.754 0.033 1 92 222 ALA A N 1
ATOM 1684 C CA . ALA A 1 222 ? -0.551 -5.629 -1.22 1 92 222 ALA A CA 1
ATOM 1685 C C . ALA A 1 222 ? 0.262 -6.887 -1.505 1 92 222 ALA A C 1
ATOM 1687 O O . ALA A 1 222 ? 0.352 -7.328 -2.652 1 92 222 ALA A O 1
ATOM 1688 N N . TYR A 1 223 ? 0.785 -7.461 -0.486 1 94.25 223 TYR A N 1
ATOM 1689 C CA . TYR A 1 223 ? 1.583 -8.664 -0.691 1 94.25 223 TYR A CA 1
ATOM 1690 C C . TYR A 1 223 ? 0.72 -9.805 -1.21 1 94.25 223 TYR A C 1
ATOM 1692 O O . TYR A 1 223 ? 1.134 -10.547 -2.104 1 94.25 223 TYR A O 1
ATOM 1700 N N . ARG A 1 224 ? -0.448 -9.984 -0.621 1 97.12 224 ARG A N 1
ATOM 1701 C CA . ARG A 1 224 ? -1.353 -11.047 -1.055 1 97.12 224 ARG A CA 1
ATOM 1702 C C . ARG A 1 224 ? -1.743 -10.867 -2.518 1 97.12 224 ARG A C 1
ATOM 1704 O O . ARG A 1 224 ? -1.798 -11.836 -3.273 1 97.12 224 ARG A O 1
ATOM 1711 N N . GLN A 1 225 ? -1.976 -9.617 -2.889 1 97.19 225 GLN A N 1
ATOM 1712 C CA . GLN A 1 225 ? -2.297 -9.344 -4.285 1 97.19 225 GLN A CA 1
ATOM 1713 C C . GLN A 1 225 ? -1.114 -9.656 -5.195 1 97.19 225 GLN A C 1
ATOM 1715 O O . GLN A 1 225 ? -1.286 -10.25 -6.262 1 97.19 225 GLN A O 1
ATOM 1720 N N . TYR A 1 226 ? 0.039 -9.281 -4.75 1 97.62 226 TYR A N 1
ATOM 1721 C CA . TYR A 1 226 ? 1.252 -9.625 -5.484 1 97.62 226 TYR A CA 1
ATOM 1722 C C . TYR A 1 226 ? 1.378 -11.133 -5.645 1 97.62 226 TYR A C 1
ATOM 1724 O O . TYR A 1 226 ? 1.637 -11.633 -6.742 1 97.62 226 TYR A O 1
ATOM 1732 N N . LEU A 1 227 ? 1.184 -11.82 -4.555 1 97.06 227 LEU A N 1
ATOM 1733 C CA . LEU A 1 227 ? 1.323 -13.273 -4.547 1 97.06 227 LEU A CA 1
ATOM 1734 C C . LEU A 1 227 ? 0.394 -13.914 -5.574 1 97.06 227 LEU A C 1
ATOM 1736 O O . LEU A 1 227 ? 0.821 -14.758 -6.363 1 97.06 227 LEU A O 1
ATOM 1740 N N . ILE A 1 228 ? -0.788 -13.508 -5.559 1 98.06 228 ILE A N 1
ATOM 1741 C CA . ILE A 1 228 ? -1.785 -14.047 -6.48 1 98.06 228 ILE A CA 1
ATOM 1742 C C . ILE A 1 228 ? -1.383 -13.727 -7.918 1 98.06 228 ILE A C 1
ATOM 1744 O O . ILE A 1 228 ? -1.287 -14.625 -8.758 1 98.06 228 ILE A O 1
ATOM 1748 N N . ASN A 1 229 ? -1.094 -12.461 -8.195 1 98.5 229 ASN A N 1
ATOM 1749 C CA . ASN A 1 229 ? -0.787 -12.047 -9.562 1 98.5 229 ASN A CA 1
ATOM 1750 C C . ASN A 1 229 ? 0.496 -12.695 -10.07 1 98.5 229 ASN A C 1
ATOM 1752 O O . ASN A 1 229 ? 0.583 -13.078 -11.242 1 98.5 229 ASN A O 1
ATOM 1756 N N . HIS A 1 230 ? 1.486 -12.82 -9.25 1 97.44 230 HIS A N 1
ATOM 1757 C CA . HIS A 1 230 ? 2.771 -13.391 -9.641 1 97.44 230 HIS A CA 1
ATOM 1758 C C . HIS A 1 230 ? 2.627 -14.859 -10.008 1 97.44 230 HIS A C 1
ATOM 1760 O O . HIS A 1 230 ? 3.041 -15.273 -11.094 1 97.44 230 HIS A O 1
ATOM 1766 N N . GLU A 1 231 ? 1.92 -15.609 -9.094 1 96.62 231 GLU A N 1
ATOM 1767 C CA . GLU A 1 231 ? 1.789 -17.047 -9.344 1 96.62 231 GLU A CA 1
ATOM 1768 C C . GLU A 1 231 ? 0.833 -17.312 -10.5 1 96.62 231 GLU A C 1
ATOM 1770 O O . GLU A 1 231 ? 1.033 -18.266 -11.266 1 96.62 231 GLU A O 1
ATOM 1775 N N . VAL A 1 232 ? -0.194 -16.531 -10.562 1 97.69 232 VAL A N 1
ATOM 1776 C CA . VAL A 1 232 ? -1.079 -16.672 -11.719 1 97.69 232 VAL A CA 1
ATOM 1777 C C . VAL A 1 232 ? -0.321 -16.312 -12.992 1 97.69 232 VAL A C 1
ATOM 1779 O O . VAL A 1 232 ? -0.538 -16.922 -14.039 1 97.69 232 VAL A O 1
ATOM 1782 N N . GLY A 1 233 ? 0.548 -15.281 -12.953 1 97.25 233 GLY A N 1
ATOM 1783 C CA . GLY A 1 233 ? 1.396 -14.969 -14.094 1 97.25 233 GLY A CA 1
ATOM 1784 C C . GLY A 1 233 ? 2.139 -16.172 -14.633 1 97.25 233 GLY A C 1
ATOM 1785 O O . GLY A 1 233 ? 2.193 -16.391 -15.844 1 97.25 233 GLY A O 1
ATOM 1786 N N . HIS A 1 234 ? 2.691 -16.969 -13.742 1 94.25 234 HIS A N 1
ATOM 1787 C CA . HIS A 1 234 ? 3.312 -18.219 -14.156 1 94.25 234 HIS A CA 1
ATOM 1788 C C . HIS A 1 234 ? 2.305 -19.125 -14.844 1 94.25 234 HIS A C 1
ATOM 1790 O O . HIS A 1 234 ? 2.619 -19.75 -15.867 1 94.25 234 HIS A O 1
ATOM 1796 N N . GLY A 1 235 ? 1.167 -19.172 -14.32 1 95.06 235 GLY A N 1
ATOM 1797 C CA . GLY A 1 235 ? 0.133 -20.062 -14.828 1 95.06 235 GLY A CA 1
ATOM 1798 C C . GLY A 1 235 ? -0.366 -19.672 -16.203 1 95.06 235 GLY A C 1
ATOM 1799 O O . GLY A 1 235 ? -0.875 -20.516 -16.953 1 95.06 235 GLY A O 1
ATOM 1800 N N . ILE A 1 236 ? -0.244 -18.406 -16.531 1 96.62 236 ILE A N 1
ATOM 1801 C CA . ILE A 1 236 ? -0.809 -17.969 -17.797 1 96.62 236 ILE A CA 1
ATOM 1802 C C . ILE A 1 236 ? 0.311 -17.781 -18.812 1 96.62 236 ILE A C 1
ATOM 1804 O O . ILE A 1 236 ? 0.085 -17.219 -19.891 1 96.62 236 ILE A O 1
ATOM 1808 N N . GLY A 1 237 ? 1.517 -18.188 -18.422 1 93.25 237 GLY A N 1
ATOM 1809 C CA . GLY A 1 237 ? 2.492 -18.328 -19.484 1 93.25 237 GLY A CA 1
ATOM 1810 C C . GLY A 1 237 ? 3.775 -17.562 -19.234 1 93.25 237 GLY A C 1
ATOM 1811 O O . GLY A 1 237 ? 4.719 -17.641 -20.016 1 93.25 237 GLY A O 1
ATOM 1812 N N . PHE A 1 238 ? 3.867 -16.828 -18.234 1 94.31 238 PHE A N 1
ATOM 1813 C CA . PHE A 1 238 ? 5.086 -16.094 -17.922 1 94.31 238 PHE A CA 1
ATOM 1814 C C . PHE A 1 238 ? 5.973 -16.875 -16.969 1 94.31 238 PHE A C 1
ATOM 1816 O O . PHE A 1 238 ? 5.902 -16.672 -15.75 1 94.31 238 PHE A O 1
ATOM 1823 N N . ALA A 1 239 ? 6.848 -17.641 -17.547 1 89.75 239 ALA A N 1
ATOM 1824 C CA . ALA A 1 239 ? 7.617 -18.609 -16.766 1 89.75 239 ALA A CA 1
ATOM 1825 C C . ALA A 1 239 ? 8.789 -17.938 -16.062 1 89.75 239 ALA A C 1
ATOM 1827 O O . ALA A 1 239 ? 9.141 -18.328 -14.938 1 89.75 239 ALA A O 1
ATOM 1828 N N . ASN A 1 240 ? 9.328 -16.953 -16.672 1 90.12 240 ASN A N 1
ATOM 1829 C CA . ASN A 1 240 ? 10.562 -16.375 -16.141 1 90.12 240 ASN A CA 1
ATOM 1830 C C . ASN A 1 240 ? 10.289 -15.211 -15.195 1 90.12 240 ASN A C 1
ATOM 1832 O O . ASN A 1 240 ? 9.359 -14.438 -15.422 1 90.12 240 ASN A O 1
ATOM 1836 N N . HIS A 1 241 ? 11.125 -15.164 -14.211 1 94.62 241 HIS A N 1
ATOM 1837 C CA . HIS A 1 241 ? 11.141 -13.961 -13.391 1 94.62 241 HIS A CA 1
ATOM 1838 C C . HIS A 1 241 ? 11.781 -12.797 -14.141 1 94.62 241 HIS A C 1
ATOM 1840 O O . HIS A 1 241 ? 12.438 -12.992 -15.164 1 94.62 241 HIS A O 1
ATOM 1846 N N . GLU A 1 242 ? 11.523 -11.625 -13.695 1 96.44 242 GLU A N 1
ATOM 1847 C CA . GLU A 1 242 ? 12.031 -10.406 -14.312 1 96.44 242 GLU A CA 1
ATOM 1848 C C . GLU A 1 242 ? 12.727 -9.508 -13.289 1 96.44 242 GLU A C 1
ATOM 1850 O O . GLU A 1 242 ? 12.266 -9.383 -12.156 1 96.44 242 GLU A O 1
ATOM 1855 N N . PRO A 1 243 ? 13.828 -8.914 -13.648 1 96 243 PRO A N 1
ATOM 1856 C CA . PRO A 1 243 ? 14.523 -8 -12.742 1 96 243 PRO A CA 1
ATOM 1857 C C . PRO A 1 243 ? 13.891 -6.613 -12.703 1 96 243 PRO A C 1
ATOM 1859 O O . PRO A 1 243 ? 13.039 -6.297 -13.539 1 96 243 PRO A O 1
ATOM 1862 N N . CYS A 1 244 ? 14.344 -5.918 -11.688 1 93.75 244 CYS A N 1
ATOM 1863 C CA . CYS A 1 244 ? 14.023 -4.492 -11.656 1 93.75 244 CYS A CA 1
ATOM 1864 C C . CYS A 1 244 ? 14.531 -3.799 -12.922 1 93.75 244 CYS A C 1
ATOM 1866 O O . CYS A 1 244 ? 15.727 -3.842 -13.219 1 93.75 244 CYS A O 1
ATOM 1868 N N . GLY A 1 245 ? 13.602 -3.186 -13.617 1 90.31 245 GLY A N 1
ATOM 1869 C CA . GLY A 1 245 ? 13.945 -2.58 -14.891 1 90.31 245 GLY A CA 1
ATOM 1870 C C . GLY A 1 245 ? 14.711 -1.276 -14.75 1 90.31 245 GLY A C 1
ATOM 1871 O O . GLY A 1 245 ? 15.531 -0.937 -15.602 1 90.31 245 GLY A O 1
ATOM 1872 N N . LYS A 1 246 ? 14.32 -0.555 -13.727 1 85.12 246 LYS A N 1
ATOM 1873 C CA . LYS A 1 246 ? 14.93 0.742 -13.445 1 85.12 246 LYS A CA 1
ATOM 1874 C C . LYS A 1 246 ? 14.914 1.049 -11.953 1 85.12 246 LYS A C 1
ATOM 1876 O O . LYS A 1 246 ? 13.906 0.815 -11.273 1 85.12 246 LYS A O 1
ATOM 1881 N N . ASN A 1 247 ? 16.094 1.522 -11.516 1 81.5 247 ASN A N 1
ATOM 1882 C CA . ASN A 1 247 ? 16.203 1.873 -10.102 1 81.5 247 ASN A CA 1
ATOM 1883 C C . ASN A 1 247 ? 15.102 2.838 -9.672 1 81.5 247 ASN A C 1
ATOM 1885 O O . ASN A 1 247 ? 14.852 3.836 -10.352 1 81.5 247 ASN A O 1
ATOM 1889 N N . GLY A 1 248 ? 14.422 2.457 -8.586 1 78.62 248 GLY A N 1
ATOM 1890 C CA . GLY A 1 248 ? 13.422 3.336 -8.008 1 78.62 248 GLY A CA 1
ATOM 1891 C C . GLY A 1 248 ? 12.031 3.115 -8.586 1 78.62 248 GLY A C 1
ATOM 1892 O O . GLY A 1 248 ? 11.039 3.604 -8.039 1 78.62 248 GLY A O 1
ATOM 1893 N N . GLU A 1 249 ? 11.922 2.355 -9.664 1 84.12 249 GLU A N 1
ATOM 1894 C CA . GLU A 1 249 ? 10.633 2.133 -10.32 1 84.12 249 GLU A CA 1
ATOM 1895 C C . GLU A 1 249 ? 9.867 0.991 -9.656 1 84.12 249 GLU A C 1
ATOM 1897 O O . GLU A 1 249 ? 10.43 0.251 -8.844 1 84.12 249 GLU A O 1
ATOM 1902 N N . LEU A 1 250 ? 8.578 0.933 -10.008 1 89.38 250 LEU A N 1
ATOM 1903 C CA . LEU A 1 250 ? 7.781 -0.19 -9.531 1 89.38 250 LEU A CA 1
ATOM 1904 C C . LEU A 1 250 ? 8.312 -1.51 -10.078 1 89.38 250 LEU A C 1
ATOM 1906 O O . LEU A 1 250 ? 8.711 -1.589 -11.242 1 89.38 250 LEU A O 1
ATOM 1910 N N . ALA A 1 251 ? 8.289 -2.459 -9.234 1 95.44 251 ALA A N 1
ATOM 1911 C CA . ALA A 1 251 ? 8.781 -3.779 -9.625 1 95.44 251 ALA A CA 1
ATOM 1912 C C . ALA A 1 251 ? 7.875 -4.414 -10.672 1 95.44 251 ALA A C 1
ATOM 1914 O O . ALA A 1 251 ? 6.648 -4.312 -10.586 1 95.44 251 ALA A O 1
ATOM 1915 N N . PRO A 1 252 ? 8.516 -5.074 -11.742 1 97.25 252 PRO A N 1
ATOM 1916 C CA . PRO A 1 252 ? 7.688 -5.961 -12.555 1 97.25 252 PRO A CA 1
ATOM 1917 C C . PRO A 1 252 ? 7.02 -7.062 -11.742 1 97.25 252 PRO A C 1
ATOM 1919 O O . PRO A 1 252 ? 7.605 -7.57 -10.781 1 97.25 252 PRO A O 1
ATOM 1922 N N . ILE A 1 253 ? 5.82 -7.449 -12.117 1 97.88 253 ILE A N 1
ATOM 1923 C CA . ILE A 1 253 ? 5.02 -8.391 -11.344 1 97.88 253 ILE A CA 1
ATOM 1924 C C . ILE A 1 253 ? 5.742 -9.734 -11.266 1 97.88 253 ILE A C 1
ATOM 1926 O O . ILE A 1 253 ? 5.594 -10.469 -10.289 1 97.88 253 ILE A O 1
ATOM 1930 N N . MET A 1 254 ? 6.574 -10.062 -12.25 1 97.44 254 MET A N 1
ATOM 1931 C CA . MET A 1 254 ? 7.242 -11.359 -12.266 1 97.44 254 MET A CA 1
ATOM 1932 C C . MET A 1 254 ? 8.586 -11.297 -11.547 1 97.44 254 MET A C 1
ATOM 1934 O O . MET A 1 254 ? 9.312 -12.289 -11.492 1 97.44 254 MET A O 1
ATOM 1938 N N . MET A 1 255 ? 8.93 -10.156 -10.977 1 96.19 255 MET A N 1
ATOM 1939 C CA . MET A 1 255 ? 10.062 -10.109 -10.062 1 96.19 255 MET A CA 1
ATOM 1940 C C . MET A 1 255 ? 9.766 -10.898 -8.781 1 96.19 255 MET A C 1
ATOM 1942 O O . MET A 1 255 ? 8.617 -10.969 -8.344 1 96.19 255 MET A O 1
ATOM 1946 N N . GLN A 1 256 ? 10.852 -11.492 -8.242 1 93.69 256 GLN A N 1
ATOM 1947 C CA . GLN A 1 256 ? 10.688 -12.219 -6.992 1 93.69 256 GLN A CA 1
ATOM 1948 C C . GLN A 1 256 ? 10.594 -11.266 -5.805 1 93.69 256 GLN A C 1
ATOM 1950 O O . GLN A 1 256 ? 11.5 -11.219 -4.973 1 93.69 256 GLN A O 1
ATOM 1955 N N . GLN A 1 257 ? 9.469 -10.688 -5.656 1 94.06 257 GLN A N 1
ATOM 1956 C CA . GLN A 1 257 ? 9.305 -9.609 -4.68 1 94.06 257 GLN A CA 1
ATOM 1957 C C . GLN A 1 257 ? 9.164 -10.172 -3.268 1 94.06 257 GLN A C 1
ATOM 1959 O O . GLN A 1 257 ? 9.289 -9.438 -2.285 1 94.06 257 GLN A O 1
ATOM 1964 N N . THR A 1 258 ? 8.781 -11.422 -3.186 1 92.12 258 THR A N 1
ATOM 1965 C CA . THR A 1 258 ? 8.734 -12.047 -1.87 1 92.12 258 THR A CA 1
ATOM 1966 C C . THR A 1 258 ? 10.102 -11.977 -1.19 1 92.12 258 THR A C 1
ATOM 1968 O O . THR A 1 258 ? 10.188 -11.812 0.029 1 92.12 258 THR A O 1
ATOM 1971 N N . LEU A 1 259 ? 11.102 -12.062 -2 1 90.19 259 LEU A N 1
ATOM 1972 C CA . LEU A 1 259 ? 12.453 -12.172 -1.451 1 90.19 259 LEU A CA 1
ATOM 1973 C C . LEU A 1 259 ? 13.109 -10.805 -1.353 1 90.19 259 LEU A C 1
ATOM 1975 O O . LEU A 1 259 ? 13.672 -10.453 -0.313 1 90.19 259 LEU A O 1
ATOM 1979 N N . SER A 1 260 ? 13.062 -10.117 -2.479 1 90.38 260 SER A N 1
ATOM 1980 C CA . SER A 1 260 ? 13.75 -8.836 -2.475 1 90.38 260 SER A CA 1
ATOM 1981 C C . SER A 1 260 ? 13.305 -7.961 -3.645 1 90.38 260 SER A C 1
ATOM 1983 O O . SER A 1 260 ? 12.758 -8.469 -4.625 1 90.38 260 SER A O 1
ATOM 1985 N N . LEU A 1 261 ? 13.555 -6.664 -3.451 1 91.75 261 LEU A N 1
ATOM 1986 C CA . LEU A 1 261 ? 13.297 -5.703 -4.52 1 91.75 261 LEU A CA 1
ATOM 1987 C C . LEU A 1 261 ? 14.602 -5.211 -5.137 1 91.75 261 LEU A C 1
ATOM 1989 O O . LEU A 1 261 ? 14.594 -4.289 -5.957 1 91.75 261 LEU A O 1
ATOM 1993 N N . SER A 1 262 ? 15.711 -5.848 -4.734 1 89.75 262 SER A N 1
ATOM 1994 C CA . SER A 1 262 ? 17.047 -5.5 -5.203 1 89.75 262 SER A CA 1
ATOM 1995 C C . SER A 1 262 ? 17.578 -6.555 -6.164 1 89.75 262 SER A C 1
ATOM 1997 O O . SER A 1 262 ? 17.688 -7.73 -5.812 1 89.75 262 SER A O 1
ATOM 1999 N N . ASN A 1 263 ? 17.953 -6.066 -7.363 1 93.94 263 ASN A N 1
ATOM 2000 C CA . ASN A 1 263 ? 18.578 -6.988 -8.305 1 93.94 263 ASN A CA 1
ATOM 2001 C C . ASN A 1 263 ? 19.812 -7.645 -7.703 1 93.94 263 ASN A C 1
ATOM 2003 O O . ASN A 1 263 ? 20.016 -8.852 -7.844 1 93.94 263 ASN A O 1
ATOM 2007 N N . SER A 1 264 ? 20.562 -6.852 -7.035 1 92 264 SER A N 1
ATOM 2008 C CA . SER A 1 264 ? 21.828 -7.352 -6.496 1 92 264 SER A CA 1
ATOM 2009 C C . SER A 1 264 ? 21.594 -8.375 -5.395 1 92 264 SER A C 1
ATOM 2011 O O . SER A 1 264 ? 22.312 -9.367 -5.289 1 92 264 SER A O 1
ATOM 2013 N N . GLU A 1 265 ? 20.641 -8.164 -4.594 1 89.12 265 GLU A N 1
ATOM 2014 C CA . GLU A 1 265 ? 20.328 -9.133 -3.547 1 89.12 265 GLU A CA 1
ATOM 2015 C C . GLU A 1 265 ? 19.797 -10.438 -4.141 1 89.12 265 GLU A C 1
ATOM 2017 O O . GLU A 1 265 ? 20.172 -11.523 -3.693 1 89.12 265 GLU A O 1
ATOM 2022 N N . LEU A 1 266 ? 18.953 -10.32 -5.074 1 92.38 266 LEU A N 1
ATOM 2023 C CA . LEU A 1 266 ? 18.406 -11.516 -5.719 1 92.38 266 LEU A CA 1
ATOM 2024 C C . LEU A 1 266 ? 19.5 -12.273 -6.453 1 92.38 266 LEU A C 1
ATOM 2026 O O . LEU A 1 266 ? 19.516 -13.508 -6.465 1 92.38 266 LEU A O 1
ATOM 2030 N N . PHE A 1 267 ? 20.406 -11.57 -7.062 1 93.19 267 PHE A N 1
ATOM 2031 C CA . PHE A 1 267 ? 21.578 -12.172 -7.703 1 93.19 267 PHE A CA 1
ATOM 2032 C C . PHE A 1 267 ? 22.406 -12.953 -6.691 1 93.19 267 PHE A C 1
ATOM 2034 O O . PHE A 1 267 ? 22.891 -14.047 -6.988 1 93.19 267 PHE A O 1
ATOM 2041 N N . ALA A 1 268 ? 22.578 -12.328 -5.562 1 89.5 268 ALA A N 1
ATOM 2042 C CA . ALA A 1 268 ? 23.359 -12.977 -4.512 1 89.5 268 ALA A CA 1
ATOM 2043 C C . ALA A 1 268 ? 22.688 -14.258 -4.031 1 89.5 268 ALA A C 1
ATOM 2045 O O . ALA A 1 268 ? 23.359 -15.203 -3.619 1 89.5 268 ALA A O 1
ATOM 2046 N N . ILE A 1 269 ? 21.391 -14.25 -4.031 1 85.94 269 ILE A N 1
ATOM 2047 C CA . ILE A 1 269 ? 20.641 -15.43 -3.617 1 85.94 269 ILE A CA 1
ATOM 2048 C C . ILE A 1 269 ? 20.844 -16.547 -4.641 1 85.94 269 ILE A C 1
ATOM 2050 O O . ILE A 1 269 ? 21.078 -17.703 -4.273 1 85.94 269 ILE A O 1
ATOM 2054 N N . ASP A 1 270 ? 20.688 -16.234 -5.852 1 87.31 270 ASP A N 1
ATOM 2055 C CA . ASP A 1 270 ? 20.906 -17.203 -6.93 1 87.31 270 ASP A CA 1
ATOM 2056 C C . ASP A 1 270 ? 21.469 -16.516 -8.172 1 87.31 270 ASP A C 1
ATOM 2058 O O . ASP A 1 270 ? 20.719 -15.922 -8.961 1 87.31 270 ASP A O 1
ATOM 2062 N N . ALA A 1 271 ? 22.672 -16.719 -8.453 1 89.69 271 ALA A N 1
ATOM 2063 C CA . ALA A 1 271 ? 23.375 -16.031 -9.531 1 89.69 271 ALA A CA 1
ATOM 2064 C C . ALA A 1 271 ? 22.969 -16.594 -10.891 1 89.69 271 ALA A C 1
ATOM 2066 O O . ALA A 1 271 ? 23.25 -15.984 -11.93 1 89.69 271 ALA A O 1
ATOM 2067 N N . ASN A 1 272 ? 22.344 -17.719 -10.891 1 87.62 272 ASN A N 1
ATOM 2068 C CA . ASN A 1 272 ? 21.953 -18.344 -12.148 1 87.62 272 ASN A CA 1
ATOM 2069 C C . ASN A 1 272 ? 20.594 -17.844 -12.625 1 87.62 272 ASN A C 1
ATOM 2071 O O . ASN A 1 272 ? 20.172 -18.156 -13.734 1 87.62 272 ASN A O 1
ATOM 2075 N N . GLU A 1 273 ? 19.906 -17.078 -11.781 1 89.94 273 GLU A N 1
ATOM 2076 C CA . GLU A 1 273 ? 18.625 -16.5 -12.164 1 89.94 273 GLU A CA 1
ATOM 2077 C C . GLU A 1 273 ? 18.812 -15.25 -13.023 1 89.94 273 GLU A C 1
ATOM 2079 O O . GLU A 1 273 ? 19.938 -14.906 -13.391 1 89.94 273 GLU A O 1
ATOM 2084 N N . THR A 1 274 ? 17.797 -14.586 -13.43 1 93 274 THR A N 1
ATOM 2085 C CA . THR A 1 274 ? 17.766 -13.516 -14.414 1 93 274 THR A CA 1
ATOM 2086 C C . THR A 1 274 ? 18.328 -12.227 -13.836 1 93 274 THR A C 1
ATOM 2088 O O . THR A 1 274 ? 18.531 -11.25 -14.562 1 93 274 THR A O 1
ATOM 2091 N N . TYR A 1 275 ? 18.734 -12.164 -12.609 1 93.81 275 TYR A N 1
ATOM 2092 C CA . TYR A 1 275 ? 19.109 -10.938 -11.922 1 93.81 275 TYR A CA 1
ATOM 2093 C C . TYR A 1 275 ? 20.594 -10.641 -12.102 1 93.81 275 TYR A C 1
ATOM 2095 O O . TYR A 1 275 ? 21.422 -11.555 -12.078 1 93.81 275 TYR A O 1
ATOM 2103 N N . ASN A 1 276 ? 20.906 -9.367 -12.266 1 94.69 276 ASN A N 1
ATOM 2104 C CA . ASN A 1 276 ? 22.281 -8.898 -12.336 1 94.69 276 ASN A CA 1
ATOM 2105 C C . ASN A 1 276 ? 22.672 -8.102 -11.102 1 94.69 276 ASN A C 1
ATOM 2107 O O . ASN A 1 276 ? 21.812 -7.5 -10.453 1 94.69 276 ASN A O 1
ATOM 2111 N N . ASP A 1 277 ? 23.969 -8.141 -10.789 1 94.56 277 ASP A N 1
ATOM 2112 C CA . ASP A 1 277 ? 24.469 -7.305 -9.695 1 94.56 277 ASP A CA 1
ATOM 2113 C C . ASP A 1 277 ? 24.672 -5.863 -10.164 1 94.56 277 ASP A C 1
ATOM 2115 O O . ASP A 1 277 ? 25.797 -5.387 -10.234 1 94.56 277 ASP A O 1
ATOM 2119 N N . ASP A 1 278 ? 23.641 -5.113 -10.359 1 93.25 278 ASP A N 1
ATOM 2120 C CA . ASP A 1 278 ? 23.734 -3.787 -10.961 1 93.25 278 ASP A CA 1
ATOM 2121 C C . ASP A 1 278 ? 23.281 -2.711 -9.977 1 93.25 278 ASP A C 1
ATOM 2123 O O . ASP A 1 278 ? 23.25 -1.525 -10.32 1 93.25 278 ASP A O 1
ATOM 2127 N N . GLY A 1 279 ? 22.812 -3.131 -8.852 1 88 279 GLY A N 1
ATOM 2128 C CA . GLY A 1 279 ? 22.484 -2.184 -7.801 1 88 279 GLY A CA 1
ATOM 2129 C C . GLY A 1 279 ? 21.062 -1.64 -7.914 1 88 279 GLY A C 1
ATOM 2130 O O . GLY A 1 279 ? 20.609 -0.89 -7.047 1 88 279 GLY A O 1
ATOM 2131 N N . ALA A 1 280 ? 20.297 -2.01 -8.898 1 88.06 280 ALA A N 1
ATOM 2132 C CA . ALA A 1 280 ? 18.953 -1.49 -9.07 1 88.06 280 ALA A CA 1
ATOM 2133 C C . ALA A 1 280 ? 18.016 -2.029 -7.988 1 88.06 280 ALA A C 1
ATOM 2135 O O . ALA A 1 280 ? 18 -3.23 -7.711 1 88.06 280 ALA A O 1
ATOM 2136 N N . VAL A 1 281 ? 17.234 -1.146 -7.359 1 86.44 281 VAL A N 1
ATOM 2137 C CA . VAL A 1 281 ? 16.234 -1.477 -6.352 1 86.44 281 VAL A CA 1
ATOM 2138 C C . VAL A 1 281 ? 14.883 -0.898 -6.766 1 86.44 281 VAL A C 1
ATOM 2140 O O . VAL A 1 281 ? 14.766 0.304 -7.012 1 86.44 281 VAL A O 1
ATOM 2143 N N . CYS A 1 282 ? 13.875 -1.771 -6.82 1 90.69 282 CYS A N 1
ATOM 2144 C CA . CYS A 1 282 ? 12.523 -1.347 -7.168 1 90.69 282 CYS A CA 1
ATOM 2145 C C . CYS A 1 282 ? 11.695 -1.084 -5.914 1 90.69 282 CYS A C 1
ATOM 2147 O O . CYS A 1 282 ? 12.141 -1.378 -4.801 1 90.69 282 CYS A O 1
ATOM 2149 N N . SER A 1 283 ? 10.562 -0.406 -6.133 1 85.81 283 SER A N 1
ATOM 2150 C CA . SER A 1 283 ? 9.5 -0.385 -5.133 1 85.81 283 SER A CA 1
ATOM 2151 C C . SER A 1 283 ? 8.531 -1.546 -5.332 1 85.81 283 SER A C 1
ATOM 2153 O O . SER A 1 283 ? 8.305 -1.984 -6.461 1 85.81 283 SER A O 1
ATOM 2155 N N . ALA A 1 284 ? 7.945 -1.994 -4.234 1 90.88 284 ALA A N 1
ATOM 2156 C CA . ALA A 1 284 ? 7.012 -3.115 -4.297 1 90.88 284 ALA A CA 1
ATOM 2157 C C . ALA A 1 284 ? 5.809 -2.779 -5.172 1 90.88 284 ALA A C 1
ATOM 2159 O O . ALA A 1 284 ? 5.336 -1.641 -5.18 1 90.88 284 ALA A O 1
ATOM 2160 N N . ASN A 1 285 ? 5.355 -3.791 -5.91 1 93.75 285 ASN A N 1
ATOM 2161 C CA . ASN A 1 285 ? 4.258 -3.621 -6.855 1 93.75 285 ASN A CA 1
ATOM 2162 C C . ASN A 1 285 ? 3.432 -4.898 -6.992 1 93.75 285 ASN A C 1
ATOM 2164 O O . ASN A 1 285 ? 3.938 -5.918 -7.461 1 93.75 285 ASN A O 1
ATOM 2168 N N . PRO A 1 286 ? 2.146 -4.82 -6.582 1 96.56 286 PRO A N 1
ATOM 2169 C CA . PRO A 1 286 ? 1.321 -6.031 -6.625 1 96.56 286 PRO A CA 1
ATOM 2170 C C . PRO A 1 286 ? 0.626 -6.223 -7.973 1 96.56 286 PRO A C 1
ATOM 2172 O O . PRO A 1 286 ? -0.129 -7.184 -8.148 1 96.56 286 PRO A O 1
ATOM 2175 N N . TRP A 1 287 ? 0.939 -5.391 -9.008 1 96.44 287 TRP A N 1
ATOM 2176 C CA . TRP A 1 287 ? 0.104 -5.383 -10.203 1 96.44 287 TRP A CA 1
ATOM 2177 C C . TRP A 1 287 ? 0.955 -5.52 -11.461 1 96.44 287 TRP A C 1
ATOM 2179 O O . TRP A 1 287 ? 2.031 -4.922 -11.562 1 96.44 287 TRP A O 1
ATOM 2189 N N . PRO A 1 288 ? 0.427 -6.254 -12.461 1 97.38 288 PRO A N 1
ATOM 2190 C CA . PRO A 1 288 ? 1.081 -6.242 -13.773 1 97.38 288 PRO A CA 1
ATOM 2191 C C . PRO A 1 288 ? 0.97 -4.891 -14.477 1 97.38 288 PRO A C 1
ATOM 2193 O O . PRO A 1 288 ? 1.921 -4.445 -15.125 1 97.38 288 PRO A O 1
ATOM 2196 N N . TYR A 1 289 ? -0.185 -4.258 -14.266 1 94.75 289 TYR A N 1
ATOM 2197 C CA . TYR A 1 289 ? -0.425 -2.965 -14.898 1 94.75 289 TYR A CA 1
ATOM 2198 C C . TYR A 1 289 ? -0.864 -1.93 -13.867 1 94.75 289 TYR A C 1
ATOM 2200 O O . TYR A 1 289 ? -2.018 -1.493 -13.867 1 94.75 289 TYR A O 1
ATOM 2208 N N . PRO A 1 290 ? 0.078 -1.415 -13.125 1 91.12 290 PRO A N 1
ATOM 2209 C CA . PRO A 1 290 ? -0.264 -0.56 -11.992 1 91.12 290 PRO A CA 1
ATOM 2210 C C . PRO A 1 290 ? -0.8 0.805 -12.414 1 91.12 290 PRO A C 1
ATOM 2212 O O . PRO A 1 290 ? -1.371 1.531 -11.602 1 91.12 290 PRO A O 1
ATOM 2215 N N . PHE A 1 291 ? -0.679 1.132 -13.719 1 82.75 291 PHE A N 1
ATOM 2216 C CA . PHE A 1 291 ? -1.087 2.469 -14.133 1 82.75 291 PHE A CA 1
ATOM 2217 C C . PHE A 1 291 ? -2.387 2.418 -14.93 1 82.75 291 PHE A C 1
ATOM 2219 O O . PHE A 1 291 ? -2.775 3.404 -15.555 1 82.75 291 PHE A O 1
ATOM 2226 N N . ALA A 1 292 ? -2.967 1.295 -14.961 1 84.44 292 ALA A N 1
ATOM 2227 C CA . ALA A 1 292 ? -4.219 1.119 -15.688 1 84.44 292 ALA A CA 1
ATOM 2228 C C . ALA A 1 292 ? -5.363 1.863 -15.008 1 84.44 292 ALA A C 1
ATOM 2230 O O . ALA A 1 292 ? -5.336 2.074 -13.797 1 84.44 292 ALA A O 1
ATOM 2231 N N . MET B 1 1 ? -0.609 -54.844 68.938 1 27.81 1 MET B N 1
ATOM 2232 C CA . MET B 1 1 ? -1.224 -53.906 68 1 27.81 1 MET B CA 1
ATOM 2233 C C . MET B 1 1 ? -0.616 -54.031 66.625 1 27.81 1 MET B C 1
ATOM 2235 O O . MET B 1 1 ? 0.595 -53.875 66.438 1 27.81 1 MET B O 1
ATOM 2239 N N . THR B 1 2 ? -1.134 -54.875 65.688 1 30.89 2 THR B N 1
ATOM 2240 C CA . THR B 1 2 ? -0.854 -55.562 64.438 1 30.89 2 THR B CA 1
ATOM 2241 C C . THR B 1 2 ? -0.591 -54.562 63.312 1 30.89 2 THR B C 1
ATOM 2243 O O . THR B 1 2 ? -1.333 -53.594 63.156 1 30.89 2 THR B O 1
ATOM 2246 N N . ASP B 1 3 ? 0.65 -54.531 62.656 1 35.5 3 ASP B N 1
ATOM 2247 C CA . ASP B 1 3 ? 1.473 -53.75 61.719 1 35.5 3 ASP B CA 1
ATOM 2248 C C . ASP B 1 3 ? 0.858 -53.688 60.344 1 35.5 3 ASP B C 1
ATOM 2250 O O . ASP B 1 3 ? 0.695 -54.75 59.688 1 35.5 3 ASP B O 1
ATOM 2254 N N . PRO B 1 4 ? -0.254 -52.969 60.156 1 36.34 4 PRO B N 1
ATOM 2255 C CA . PRO B 1 4 ? -1.026 -53.125 58.906 1 36.34 4 PRO B CA 1
ATOM 2256 C C . PRO B 1 4 ? -0.142 -53.312 57.688 1 36.34 4 PRO B C 1
ATOM 2258 O O . PRO B 1 4 ? 1.04 -52.938 57.719 1 36.34 4 PRO B O 1
ATOM 2261 N N . HIS B 1 5 ? -0.61 -53.969 56.719 1 34.31 5 HIS B N 1
ATOM 2262 C CA . HIS B 1 5 ? -0.334 -54.688 55.469 1 34.31 5 HIS B CA 1
ATOM 2263 C C . HIS B 1 5 ? 0.451 -53.812 54.5 1 34.31 5 HIS B C 1
ATOM 2265 O O . HIS B 1 5 ? 0.141 -52.625 54.312 1 34.31 5 HIS B O 1
ATOM 2271 N N . ALA B 1 6 ? 1.649 -54.156 54.406 1 41.28 6 ALA B N 1
ATOM 2272 C CA . ALA B 1 6 ? 2.754 -53.812 53.5 1 41.28 6 ALA B CA 1
ATOM 2273 C C . ALA B 1 6 ? 2.285 -53.719 52.062 1 41.28 6 ALA B C 1
ATOM 2275 O O . ALA B 1 6 ? 1.929 -54.719 51.469 1 41.28 6 ALA B O 1
ATOM 2276 N N . GLU B 1 7 ? 1.539 -52.625 51.75 1 42.56 7 GLU B N 1
ATOM 2277 C CA . GLU B 1 7 ? 0.97 -52.531 50.406 1 42.56 7 GLU B CA 1
ATOM 2278 C C . GLU B 1 7 ? 1.989 -52.906 49.344 1 42.56 7 GLU B C 1
ATOM 2280 O O . GLU B 1 7 ? 3.162 -52.531 49.438 1 42.56 7 GLU B O 1
ATOM 2285 N N . SER B 1 8 ? 1.854 -54.094 48.812 1 45.25 8 SER B N 1
ATOM 2286 C CA . SER B 1 8 ? 2.74 -54.781 47.875 1 45.25 8 SER B CA 1
ATOM 2287 C C . SER B 1 8 ? 3.295 -53.844 46.812 1 45.25 8 SER B C 1
ATOM 2289 O O . SER B 1 8 ? 2.686 -52.844 46.5 1 45.25 8 SER B O 1
ATOM 2291 N N . PHE B 1 9 ? 4.543 -54.062 46.625 1 45.53 9 PHE B N 1
ATOM 2292 C CA . PHE B 1 9 ? 5.422 -53.25 45.781 1 45.53 9 PHE B CA 1
ATOM 2293 C C . PHE B 1 9 ? 4.785 -53 44.438 1 45.53 9 PHE B C 1
ATOM 2295 O O . PHE B 1 9 ? 4.891 -51.906 43.875 1 45.53 9 PHE B O 1
ATOM 2302 N N . PHE B 1 10 ? 4.203 -54.031 44 1 45.22 10 PHE B N 1
ATOM 2303 C CA . PHE B 1 10 ? 3.699 -53.969 42.625 1 45.22 10 PHE B CA 1
ATOM 2304 C C . PHE B 1 10 ? 2.596 -52.938 42.469 1 45.22 10 PHE B C 1
ATOM 2306 O O . PHE B 1 10 ? 2.479 -52.281 41.438 1 45.22 10 PHE B O 1
ATOM 2313 N N . VAL B 1 11 ? 1.702 -52.875 43.5 1 48.59 11 VAL B N 1
ATOM 2314 C CA . VAL B 1 11 ? 0.627 -51.875 43.562 1 48.59 11 VAL B CA 1
ATOM 2315 C C . VAL B 1 11 ? 1.216 -50.469 43.562 1 48.59 11 VAL B C 1
ATOM 2317 O O . VAL B 1 11 ? 0.657 -49.562 42.969 1 48.59 11 VAL B O 1
ATOM 2320 N N . ARG B 1 12 ? 2.303 -50.219 44.375 1 48 12 ARG B N 1
ATOM 2321 C CA . ARG B 1 12 ? 2.953 -48.938 44.438 1 48 12 ARG B CA 1
ATOM 2322 C C . ARG B 1 12 ? 3.459 -48.5 43.062 1 48 12 ARG B C 1
ATOM 2324 O O . ARG B 1 12 ? 3.395 -47.312 42.719 1 48 12 ARG B O 1
ATOM 2331 N N . PHE B 1 13 ? 4.184 -49.375 42.344 1 44.19 13 PHE B N 1
ATOM 2332 C CA . PHE B 1 13 ? 4.793 -49.062 41.062 1 44.19 13 PHE B CA 1
ATOM 2333 C C . PHE B 1 13 ? 3.73 -48.656 40.062 1 44.19 13 PHE B C 1
ATOM 2335 O O . PHE B 1 13 ? 3.895 -47.688 39.344 1 44.19 13 PHE B O 1
ATOM 2342 N N . ALA B 1 14 ? 2.592 -49.312 39.719 1 45.28 14 ALA B N 1
ATOM 2343 C CA . ALA B 1 14 ? 1.472 -48.938 38.844 1 45.28 14 ALA B CA 1
ATOM 2344 C C . ALA B 1 14 ? 0.893 -47.594 39.25 1 45.28 14 ALA B C 1
ATOM 2346 O O . ALA B 1 14 ? 0.396 -46.844 38.375 1 45.28 14 ALA B O 1
ATOM 2347 N N . ARG B 1 15 ? 0.699 -47.188 40.594 1 49.19 15 ARG B N 1
ATOM 2348 C CA . ARG B 1 15 ? 0.203 -45.938 41.094 1 49.19 15 ARG B CA 1
ATOM 2349 C C . ARG B 1 15 ? 1.089 -44.781 40.656 1 49.19 15 ARG B C 1
ATOM 2351 O O . ARG B 1 15 ? 0.594 -43.688 40.344 1 49.19 15 ARG B O 1
ATOM 2358 N N . ASP B 1 16 ? 2.426 -44.812 40.906 1 46.06 16 ASP B N 1
ATOM 2359 C CA . ASP B 1 16 ? 3.326 -43.688 40.625 1 46.06 16 ASP B CA 1
ATOM 2360 C C . ASP B 1 16 ? 3.494 -43.438 39.125 1 46.06 16 ASP B C 1
ATOM 2362 O O . ASP B 1 16 ? 3.686 -42.312 38.719 1 46.06 16 ASP B O 1
ATOM 2366 N N . TYR B 1 17 ? 3.816 -44.344 38.219 1 46.91 17 TYR B N 1
ATOM 2367 C CA . TYR B 1 17 ? 4.242 -44.094 36.844 1 46.91 17 TYR B CA 1
ATOM 2368 C C . TYR B 1 17 ? 3.076 -44.219 35.875 1 46.91 17 TYR B C 1
ATOM 2370 O O . TYR B 1 17 ? 3.266 -44.188 34.656 1 46.91 17 TYR B O 1
ATOM 2378 N N . GLY B 1 18 ? 1.753 -43.75 36.312 1 36 18 GLY B N 1
ATOM 2379 C CA . GLY B 1 18 ? 0.441 -43.75 35.688 1 36 18 GLY B CA 1
ATOM 2380 C C . GLY B 1 18 ? 0.378 -44.562 34.438 1 36 18 GLY B C 1
ATOM 2381 O O . GLY B 1 18 ? 1.043 -45.594 34.312 1 36 18 GLY B O 1
ATOM 2382 N N . TRP B 1 19 ? -0.512 -43.938 33.375 1 37.47 19 TRP B N 1
ATOM 2383 C CA . TRP B 1 19 ? -0.995 -44.594 32.156 1 37.47 19 TRP B CA 1
ATOM 2384 C C . TRP B 1 19 ? 0.158 -44.938 31.219 1 37.47 19 TRP B C 1
ATOM 2386 O O . TRP B 1 19 ? -0.017 -45.656 30.25 1 37.47 19 TRP B O 1
ATOM 2396 N N . ARG B 1 20 ? 1.273 -44.281 31.391 1 38.09 20 ARG B N 1
ATOM 2397 C CA . ARG B 1 20 ? 2.426 -44.406 30.5 1 38.09 20 ARG B CA 1
ATOM 2398 C C . ARG B 1 20 ? 2.971 -45.844 30.531 1 38.09 20 ARG B C 1
ATOM 2400 O O . ARG B 1 20 ? 3.83 -46.188 29.719 1 38.09 20 ARG B O 1
ATOM 2407 N N . ALA B 1 21 ? 2.783 -46.438 31.656 1 37 21 ALA B N 1
ATOM 2408 C CA . ALA B 1 21 ? 3.424 -47.719 31.891 1 37 21 ALA B CA 1
ATOM 2409 C C . ALA B 1 21 ? 2.975 -48.75 30.844 1 37 21 ALA B C 1
ATOM 2411 O O . ALA B 1 21 ? 3.73 -49.656 30.5 1 37 21 ALA B O 1
ATOM 2412 N N . TYR B 1 22 ? 1.576 -48.656 30.688 1 36.16 22 TYR B N 1
ATOM 2413 C CA . TYR B 1 22 ? 1.063 -49.75 29.906 1 36.16 22 TYR B CA 1
ATOM 2414 C C . TYR B 1 22 ? 1.457 -49.625 28.438 1 36.16 22 TYR B C 1
ATOM 2416 O O . TYR B 1 22 ? 1.486 -50.625 27.688 1 36.16 22 TYR B O 1
ATOM 2424 N N . ALA B 1 23 ? 1.606 -48.312 27.969 1 35.91 23 ALA B N 1
ATOM 2425 C CA . ALA B 1 23 ? 1.614 -48.156 26.516 1 35.91 23 ALA B CA 1
ATOM 2426 C C . ALA B 1 23 ? 2.924 -48.688 25.922 1 35.91 23 ALA B C 1
ATOM 2428 O O . ALA B 1 23 ? 3.064 -48.75 24.703 1 35.91 23 ALA B O 1
ATOM 2429 N N . ILE B 1 24 ? 3.9 -48.875 26.797 1 35.88 24 ILE B N 1
ATOM 2430 C CA . ILE B 1 24 ? 5.25 -49.219 26.344 1 35.88 24 ILE B CA 1
ATOM 2431 C C . ILE B 1 24 ? 5.246 -50.531 25.609 1 35.88 24 ILE B C 1
ATOM 2433 O O . ILE B 1 24 ? 5.797 -50.656 24.5 1 35.88 24 ILE B O 1
ATOM 2437 N N . PRO B 1 25 ? 4.668 -51.531 26.359 1 38.53 25 PRO B N 1
ATOM 2438 C CA . PRO B 1 25 ? 4.961 -52.875 25.797 1 38.53 25 PRO B CA 1
ATOM 2439 C C . PRO B 1 25 ? 4.34 -53.062 24.406 1 38.53 25 PRO B C 1
ATOM 2441 O O . PRO B 1 25 ? 4.914 -53.75 23.562 1 38.53 25 PRO B O 1
ATOM 2444 N N . VAL B 1 26 ? 3.127 -52.375 24.266 1 36.53 26 VAL B N 1
ATOM 2445 C CA . VAL B 1 26 ? 2.393 -52.75 23.062 1 36.53 26 VAL B CA 1
ATOM 2446 C C . VAL B 1 26 ? 3.143 -52.25 21.828 1 36.53 26 VAL B C 1
ATOM 2448 O O . VAL B 1 26 ? 3.133 -52.875 20.781 1 36.53 26 VAL B O 1
ATOM 2451 N N . LEU B 1 27 ? 3.869 -51.094 22.031 1 35.03 27 LEU B N 1
ATOM 2452 C CA . LEU B 1 27 ? 4.508 -50.5 20.859 1 35.03 27 LEU B CA 1
ATOM 2453 C C . LEU B 1 27 ? 5.668 -51.344 20.375 1 35.03 27 LEU B C 1
ATOM 2455 O O . LEU B 1 27 ? 5.953 -51.406 19.172 1 35.03 27 LEU B O 1
ATOM 2459 N N . ALA B 1 28 ? 6.273 -52.094 21.312 1 36.19 28 ALA B N 1
ATOM 2460 C CA . ALA B 1 28 ? 7.426 -52.906 20.906 1 36.19 28 ALA B CA 1
ATOM 2461 C C . ALA B 1 28 ? 7.023 -53.969 19.906 1 36.19 28 ALA B C 1
ATOM 2463 O O . ALA B 1 28 ? 7.758 -54.25 18.953 1 36.19 28 ALA B O 1
ATOM 2464 N N . VAL B 1 29 ? 5.82 -54.562 20.203 1 39 29 VAL B N 1
ATOM 2465 C CA . VAL B 1 29 ? 5.508 -55.75 19.422 1 39 29 VAL B CA 1
ATOM 2466 C C . VAL B 1 29 ? 5.215 -55.375 17.984 1 39 29 VAL B C 1
ATOM 2468 O O . VAL B 1 29 ? 5.613 -56.062 17.047 1 39 29 VAL B O 1
ATOM 2471 N N . ILE B 1 30 ? 4.57 -54.125 17.844 1 34.56 30 ILE B N 1
ATOM 2472 C CA . ILE B 1 30 ? 4.062 -53.875 16.5 1 34.56 30 ILE B CA 1
ATOM 2473 C C . ILE B 1 30 ? 5.219 -53.531 15.562 1 34.56 30 ILE B C 1
ATOM 2475 O O . ILE B 1 30 ? 5.16 -53.812 14.367 1 34.56 30 ILE B O 1
ATOM 2479 N N . THR B 1 31 ? 6.422 -53.062 16.156 1 34.66 31 THR B N 1
ATOM 2480 C CA . THR B 1 31 ? 7.566 -52.719 15.32 1 34.66 31 THR B CA 1
ATOM 2481 C C . THR B 1 31 ? 8.125 -53.938 14.602 1 34.66 31 THR B C 1
ATOM 2483 O O . THR B 1 31 ? 8.578 -53.844 13.461 1 34.66 31 THR B O 1
ATOM 2486 N N . VAL B 1 32 ? 8.07 -55.062 15.32 1 38.34 32 VAL B N 1
ATOM 2487 C CA . VAL B 1 32 ? 8.781 -56.219 14.797 1 38.34 32 VAL B CA 1
ATOM 2488 C C . VAL B 1 32 ? 8.086 -56.719 13.531 1 38.34 32 VAL B C 1
ATOM 2490 O O . VAL B 1 32 ? 8.742 -57.125 12.57 1 38.34 32 VAL B O 1
ATOM 2493 N N . TRP B 1 33 ? 6.703 -56.656 13.586 1 35.91 33 TRP B N 1
ATOM 2494 C CA . TRP B 1 33 ? 6.016 -57.406 12.547 1 35.91 33 TRP B CA 1
ATOM 2495 C C . TRP B 1 33 ? 6.176 -56.719 11.188 1 35.91 33 TRP B C 1
ATOM 2497 O O . TRP B 1 33 ? 6.375 -57.406 10.172 1 35.91 33 TRP B O 1
ATOM 2507 N N . VAL B 1 34 ? 6.117 -55.344 11.195 1 34 34 VAL B N 1
ATOM 2508 C CA . VAL B 1 34 ? 6.07 -54.719 9.883 1 34 34 VAL B CA 1
ATOM 2509 C C . VAL B 1 34 ? 7.43 -54.844 9.195 1 34 34 VAL B C 1
ATOM 2511 O O . VAL B 1 34 ? 7.527 -54.75 7.969 1 34 34 VAL B O 1
ATOM 2514 N N . LEU B 1 35 ? 8.477 -55.156 9.984 1 36.12 35 LEU B N 1
ATOM 2515 C CA . LEU B 1 35 ? 9.797 -55.344 9.398 1 36.12 35 LEU B CA 1
ATOM 2516 C C . LEU B 1 35 ? 9.789 -56.531 8.438 1 36.12 35 LEU B C 1
ATOM 2518 O O . LEU B 1 35 ? 10.477 -56.531 7.41 1 36.12 35 LEU B O 1
ATOM 2522 N N . ILE B 1 36 ? 9.023 -57.562 8.82 1 37.62 36 ILE B N 1
ATOM 2523 C CA . ILE B 1 36 ? 9.242 -58.812 8.125 1 37.62 36 ILE B CA 1
ATOM 2524 C C . ILE B 1 36 ? 8.758 -58.719 6.68 1 37.62 36 ILE B C 1
ATOM 2526 O O . ILE B 1 36 ? 9.383 -59.25 5.762 1 37.62 36 ILE B O 1
ATOM 2530 N N . ASP B 1 37 ? 7.562 -58.031 6.559 1 31.97 37 ASP B N 1
ATOM 2531 C CA . ASP B 1 37 ? 6.891 -58.281 5.289 1 31.97 37 ASP B CA 1
ATOM 2532 C C . ASP B 1 37 ? 7.648 -57.656 4.129 1 31.97 37 ASP B C 1
ATOM 2534 O O . ASP B 1 37 ? 7.395 -57.969 2.965 1 31.97 37 ASP B O 1
ATOM 2538 N N . VAL B 1 38 ? 8.383 -56.562 4.469 1 34.53 38 VAL B N 1
ATOM 2539 C CA . VAL B 1 38 ? 8.945 -55.812 3.346 1 34.53 38 VAL B CA 1
ATOM 2540 C C . VAL B 1 38 ? 10 -56.688 2.646 1 34.53 38 VAL B C 1
ATOM 2542 O O . VAL B 1 38 ? 10.414 -56.375 1.527 1 34.53 38 VAL B O 1
ATOM 2545 N N . PHE B 1 39 ? 10.484 -57.656 3.432 1 34.47 39 PHE B N 1
ATOM 2546 C CA . PHE B 1 39 ? 11.656 -58.281 2.826 1 34.47 39 PHE B CA 1
ATOM 2547 C C . PHE B 1 39 ? 11.258 -59.125 1.638 1 34.47 39 PHE B C 1
ATOM 2549 O O . PHE B 1 39 ? 12.117 -59.562 0.857 1 34.47 39 PHE B O 1
ATOM 2556 N N . ARG B 1 40 ? 10.047 -59.781 1.684 1 32.62 40 ARG B N 1
ATOM 2557 C CA . ARG B 1 40 ? 10.031 -60.969 0.822 1 32.62 40 ARG B CA 1
ATOM 2558 C C . ARG B 1 40 ? 9.883 -60.562 -0.643 1 32.62 40 ARG B C 1
ATOM 2560 O O . ARG B 1 40 ? 9.727 -61.438 -1.51 1 32.62 40 ARG B O 1
ATOM 2567 N N . THR B 1 41 ? 9.344 -59.312 -0.979 1 30.88 41 THR B N 1
ATOM 2568 C CA . THR B 1 41 ? 8.781 -59.531 -2.305 1 30.88 41 THR B CA 1
ATOM 2569 C C . THR B 1 41 ? 9.883 -59.75 -3.334 1 30.88 41 THR B C 1
ATOM 2571 O O . THR B 1 41 ? 10.844 -58.969 -3.393 1 30.88 41 THR B O 1
ATOM 2574 N N . PRO B 1 42 ? 9.867 -60.844 -4.078 1 26.91 42 PRO B N 1
ATOM 2575 C CA . PRO B 1 42 ? 10.836 -61.438 -5.004 1 26.91 42 PRO B CA 1
ATOM 2576 C C . PRO B 1 42 ? 11.297 -60.469 -6.086 1 26.91 42 PRO B C 1
ATOM 2578 O O . PRO B 1 42 ? 10.594 -59.5 -6.406 1 26.91 42 PRO B O 1
ATOM 2581 N N . ALA B 1 43 ? 12.539 -60.719 -6.535 1 28.45 43 ALA B N 1
ATOM 2582 C CA . ALA B 1 43 ? 13.523 -60.125 -7.434 1 28.45 43 ALA B CA 1
ATOM 2583 C C . ALA B 1 43 ? 12.984 -60.031 -8.859 1 28.45 43 ALA B C 1
ATOM 2585 O O . ALA B 1 43 ? 13.758 -60.062 -9.82 1 28.45 43 ALA B O 1
ATOM 2586 N N . GLU B 1 44 ? 11.555 -59.969 -9.133 1 25.22 44 GLU B N 1
ATOM 2587 C CA . GLU B 1 44 ? 11.328 -60.219 -10.547 1 25.22 44 GLU B CA 1
ATOM 2588 C C . GLU B 1 44 ? 12.18 -59.312 -11.43 1 25.22 44 GLU B C 1
ATOM 2590 O O . GLU B 1 44 ? 12.391 -58.156 -11.102 1 25.22 44 GLU B O 1
ATOM 2595 N N . THR B 1 45 ? 12.938 -59.875 -12.406 1 28.34 45 THR B N 1
ATOM 2596 C CA . THR B 1 45 ? 13.938 -59.531 -13.414 1 28.34 45 THR B CA 1
ATOM 2597 C C . THR B 1 45 ? 13.398 -58.469 -14.375 1 28.34 45 THR B C 1
ATOM 2599 O O . THR B 1 45 ? 13.977 -58.25 -15.445 1 28.34 45 THR B O 1
ATOM 2602 N N . THR B 1 46 ? 12.367 -57.625 -14.016 1 25.42 46 THR B N 1
ATOM 2603 C CA . THR B 1 46 ? 11.742 -56.938 -15.148 1 25.42 46 THR B CA 1
ATOM 2604 C C . THR B 1 46 ? 12.789 -56.219 -15.977 1 25.42 46 THR B C 1
ATOM 2606 O O . THR B 1 46 ? 13.594 -55.469 -15.438 1 25.42 46 THR B O 1
ATOM 2609 N N . THR B 1 47 ? 12.961 -56.625 -17.281 1 26.19 47 THR B N 1
ATOM 2610 C CA . THR B 1 47 ? 13.656 -56.156 -18.484 1 26.19 47 THR B CA 1
ATOM 2611 C C . THR B 1 47 ? 13.508 -54.656 -18.672 1 26.19 47 THR B C 1
ATOM 2613 O O . THR B 1 47 ? 12.383 -54.156 -18.672 1 26.19 47 THR B O 1
ATOM 2616 N N . THR B 1 48 ? 14.547 -53.906 -18.406 1 25.89 48 THR B N 1
ATOM 2617 C CA . THR B 1 48 ? 14.828 -52.469 -18.422 1 25.89 48 THR B CA 1
ATOM 2618 C C . THR B 1 48 ? 14.516 -51.875 -19.797 1 25.89 48 THR B C 1
ATOM 2620 O O . THR B 1 48 ? 15.273 -52.062 -20.75 1 25.89 48 THR B O 1
ATOM 2623 N N . ALA B 1 49 ? 13.242 -52.156 -20.406 1 27.64 49 ALA B N 1
ATOM 2624 C CA . ALA B 1 49 ? 12.984 -51.562 -21.719 1 27.64 49 ALA B CA 1
ATOM 2625 C C . ALA B 1 49 ? 13.359 -50.094 -21.734 1 27.64 49 ALA B C 1
ATOM 2627 O O . ALA B 1 49 ? 13.062 -49.375 -20.797 1 27.64 49 ALA B O 1
ATOM 2628 N N . THR B 1 50 ? 14.336 -49.688 -22.594 1 24.33 50 THR B N 1
ATOM 2629 C CA . THR B 1 50 ? 14.961 -48.438 -23 1 24.33 50 THR B CA 1
ATOM 2630 C C . THR B 1 50 ? 13.922 -47.438 -23.484 1 24.33 50 THR B C 1
ATOM 2632 O O . THR B 1 50 ? 13.289 -47.625 -24.516 1 24.33 50 THR B O 1
ATOM 2635 N N . VAL B 1 51 ? 12.883 -47.094 -22.75 1 23.86 51 VAL B N 1
ATOM 2636 C CA . VAL B 1 51 ? 11.867 -46.156 -23.234 1 23.86 51 VAL B CA 1
ATOM 2637 C C . VAL B 1 51 ? 12.547 -44.969 -23.938 1 23.86 51 VAL B C 1
ATOM 2639 O O . VAL B 1 51 ? 13.469 -44.375 -23.391 1 23.86 51 VAL B O 1
ATOM 2642 N N . GLY B 1 52 ? 12.422 -44.875 -25.297 1 23.33 52 GLY B N 1
ATOM 2643 C CA . GLY B 1 52 ? 12.859 -44.062 -26.422 1 23.33 52 GLY B CA 1
ATOM 2644 C C . GLY B 1 52 ? 12.812 -42.594 -26.141 1 23.33 52 GLY B C 1
ATOM 2645 O O . GLY B 1 52 ? 12.258 -42.156 -25.125 1 23.33 52 GLY B O 1
ATOM 2646 N N . GLY B 1 53 ? 13.148 -41.688 -27.359 1 25.5 53 GLY B N 1
ATOM 2647 C CA . GLY B 1 53 ? 13.656 -40.375 -27.734 1 25.5 53 GLY B CA 1
ATOM 2648 C C . GLY B 1 53 ? 12.672 -39.25 -27.469 1 25.5 53 GLY B C 1
ATOM 2649 O O . GLY B 1 53 ? 11.578 -39.25 -28.047 1 25.5 53 GLY B O 1
ATOM 2650 N N . ALA B 1 54 ? 12.461 -38.844 -26.344 1 29.45 54 ALA B N 1
ATOM 2651 C CA . ALA B 1 54 ? 11.562 -37.719 -26.188 1 29.45 54 ALA B CA 1
ATOM 2652 C C . ALA B 1 54 ? 11.867 -36.625 -27.219 1 29.45 54 ALA B C 1
ATOM 2654 O O . ALA B 1 54 ? 13.023 -36.25 -27.406 1 29.45 54 ALA B O 1
ATOM 2655 N N . PRO B 1 55 ? 11.078 -36.469 -28.297 1 29.44 55 PRO B N 1
ATOM 2656 C CA . PRO B 1 55 ? 11.398 -35.469 -29.297 1 29.44 55 PRO B CA 1
ATOM 2657 C C . PRO B 1 55 ? 11.805 -34.125 -28.672 1 29.44 55 PRO B C 1
ATOM 2659 O O . PRO B 1 55 ? 11.328 -33.781 -27.594 1 29.44 55 PRO B O 1
ATOM 2662 N N . THR B 1 56 ? 13.094 -33.719 -28.938 1 30.03 56 THR B N 1
ATOM 2663 C CA . THR B 1 56 ? 13.758 -32.438 -28.719 1 30.03 56 THR B CA 1
ATOM 2664 C C . THR B 1 56 ? 12.898 -31.281 -29.266 1 30.03 56 THR B C 1
ATOM 2666 O O . THR B 1 56 ? 12.984 -30.938 -30.438 1 30.03 56 THR B O 1
ATOM 2669 N N . ALA B 1 57 ? 11.617 -31.297 -29.297 1 32.22 57 ALA B N 1
ATOM 2670 C CA . ALA B 1 57 ? 11.07 -30.078 -29.906 1 32.22 57 ALA B CA 1
ATOM 2671 C C . ALA B 1 57 ? 11.758 -28.844 -29.344 1 32.22 57 ALA B C 1
ATOM 2673 O O . ALA B 1 57 ? 11.625 -28.516 -28.172 1 32.22 57 ALA B O 1
ATOM 2674 N N . THR B 1 58 ? 12.914 -28.344 -29.875 1 32.81 58 THR B N 1
ATOM 2675 C CA . THR B 1 58 ? 13.82 -27.203 -29.75 1 32.81 58 THR B CA 1
ATOM 2676 C C . THR B 1 58 ? 13.039 -25.891 -29.766 1 32.81 58 THR B C 1
ATOM 2678 O O . THR B 1 58 ? 13.625 -24.812 -29.906 1 32.81 58 THR B O 1
ATOM 2681 N N . ALA B 1 59 ? 11.773 -25.828 -30.297 1 34.78 59 ALA B N 1
ATOM 2682 C CA . ALA B 1 59 ? 11.453 -24.422 -30.547 1 34.78 59 ALA B CA 1
ATOM 2683 C C . ALA B 1 59 ? 11.727 -23.578 -29.312 1 34.78 59 ALA B C 1
ATOM 2685 O O . ALA B 1 59 ? 11.234 -23.875 -28.219 1 34.78 59 ALA B O 1
ATOM 2686 N N . THR B 1 60 ? 12.859 -22.984 -29.188 1 39.56 60 THR B N 1
ATOM 2687 C CA . THR B 1 60 ? 13.266 -21.891 -28.312 1 39.56 60 THR B CA 1
ATOM 2688 C C . THR B 1 60 ? 12.109 -20.922 -28.094 1 39.56 60 THR B C 1
ATOM 2690 O O . THR B 1 60 ? 11.906 -20.016 -28.906 1 39.56 60 THR B O 1
ATOM 2693 N N . SER B 1 61 ? 10.844 -21.234 -28.125 1 41 61 SER B N 1
ATOM 2694 C CA . SER B 1 61 ? 9.82 -20.203 -27.953 1 41 61 SER B CA 1
ATOM 2695 C C . SER B 1 61 ? 10.258 -19.141 -26.953 1 41 61 SER B C 1
ATOM 2697 O O . SER B 1 61 ? 10.688 -19.469 -25.844 1 41 61 SER B O 1
ATOM 2699 N N . ALA B 1 62 ? 10.766 -18.094 -27.391 1 48.31 62 ALA B N 1
ATOM 2700 C CA . ALA B 1 62 ? 11.094 -16.859 -26.656 1 48.31 62 ALA B CA 1
ATOM 2701 C C . ALA B 1 62 ? 10.188 -16.688 -25.438 1 48.31 62 ALA B C 1
ATOM 2703 O O . ALA B 1 62 ? 8.969 -16.562 -25.594 1 48.31 62 ALA B O 1
ATOM 2704 N N . GLN B 1 63 ? 10.469 -17.234 -24.406 1 69.69 63 GLN B N 1
ATOM 2705 C CA . GLN B 1 63 ? 9.672 -17.125 -23.188 1 69.69 63 GLN B CA 1
ATOM 2706 C C . GLN B 1 63 ? 9.227 -15.688 -22.953 1 69.69 63 GLN B C 1
ATOM 2708 O O . GLN B 1 63 ? 10.039 -14.758 -23 1 69.69 63 GLN B O 1
ATOM 2713 N N . GLU B 1 64 ? 7.953 -15.43 -23.109 1 81.5 64 GLU B N 1
ATOM 2714 C CA . GLU B 1 64 ? 7.305 -14.125 -23.078 1 81.5 64 GLU B CA 1
ATOM 2715 C C . GLU B 1 64 ? 7.664 -13.367 -21.812 1 81.5 64 GLU B C 1
ATOM 2717 O O . GLU B 1 64 ? 7.699 -13.945 -20.719 1 81.5 64 GLU B O 1
ATOM 2722 N N . LYS B 1 65 ? 8.203 -12.242 -22.016 1 91.06 65 LYS B N 1
ATOM 2723 C CA . LYS B 1 65 ? 8.469 -11.344 -20.891 1 91.06 65 LYS B CA 1
ATOM 2724 C C . LYS B 1 65 ? 7.176 -10.734 -20.344 1 91.06 65 LYS B C 1
ATOM 2726 O O . LYS B 1 65 ? 6.305 -10.336 -21.125 1 91.06 65 LYS B O 1
ATOM 2731 N N . GLY B 1 66 ? 7.09 -10.766 -19.109 1 93.12 66 GLY B N 1
ATOM 2732 C CA . GLY B 1 66 ? 5.926 -10.156 -18.484 1 93.12 66 GLY B CA 1
ATOM 2733 C C . GLY B 1 66 ? 5.93 -8.641 -18.562 1 93.12 66 GLY B C 1
ATOM 2734 O O . GLY B 1 66 ? 6.887 -8.039 -19.062 1 93.12 66 GLY B O 1
ATOM 2735 N N . PRO B 1 67 ? 4.816 -8.07 -18.109 1 94.31 67 PRO B N 1
ATOM 2736 C CA . PRO B 1 67 ? 4.746 -6.605 -18.094 1 94.31 67 PRO B CA 1
ATOM 2737 C C . PRO B 1 67 ? 5.746 -5.973 -17.141 1 94.31 67 PRO B C 1
ATOM 2739 O O . PRO B 1 67 ? 6.008 -6.52 -16.062 1 94.31 67 PRO B O 1
ATOM 2742 N N . ASP B 1 68 ? 6.336 -4.91 -17.547 1 93.19 68 ASP B N 1
ATOM 2743 C CA . ASP B 1 68 ? 7.27 -4.117 -16.766 1 93.19 68 ASP B CA 1
ATOM 2744 C C . ASP B 1 68 ? 6.777 -2.682 -16.609 1 93.19 68 ASP B C 1
ATOM 2746 O O . ASP B 1 68 ? 6.738 -1.923 -17.578 1 93.19 68 ASP B O 1
ATOM 2750 N N . PRO B 1 69 ? 6.484 -2.346 -15.398 1 89.88 69 PRO B N 1
ATOM 2751 C CA . PRO B 1 69 ? 5.984 -0.985 -15.195 1 89.88 69 PRO B CA 1
ATOM 2752 C C . PRO B 1 69 ? 6.938 0.084 -15.719 1 89.88 69 PRO B C 1
ATOM 2754 O O . PRO B 1 69 ? 6.496 1.146 -16.172 1 89.88 69 PRO B O 1
ATOM 2757 N N . ALA B 1 70 ? 8.227 -0.152 -15.727 1 86.88 70 ALA B N 1
ATOM 2758 C CA . ALA B 1 70 ? 9.211 0.834 -16.172 1 86.88 70 ALA B CA 1
ATOM 2759 C C . ALA B 1 70 ? 9.07 1.113 -17.672 1 86.88 70 ALA B C 1
ATOM 2761 O O . ALA B 1 70 ? 9.555 2.135 -18.156 1 86.88 70 ALA B O 1
ATOM 2762 N N . ARG B 1 71 ? 8.406 0.186 -18.344 1 88.69 71 ARG B N 1
ATOM 2763 C CA . ARG B 1 71 ? 8.273 0.321 -19.797 1 88.69 71 ARG B CA 1
ATOM 2764 C C . ARG B 1 71 ? 6.836 0.657 -20.188 1 88.69 71 ARG B C 1
ATOM 2766 O O . ARG B 1 71 ? 6.496 0.691 -21.359 1 88.69 71 ARG B O 1
ATOM 2773 N N . GLN B 1 72 ? 6.035 0.769 -19.281 1 86.81 72 GLN B N 1
ATOM 2774 C CA . GLN B 1 72 ? 4.633 1.089 -19.531 1 86.81 72 GLN B CA 1
ATOM 2775 C C . GLN B 1 72 ? 4.41 2.598 -19.562 1 86.81 72 GLN B C 1
ATOM 2777 O O . GLN B 1 72 ? 5.141 3.352 -18.922 1 86.81 72 GLN B O 1
ATOM 2782 N N . ASN B 1 73 ? 3.475 2.961 -20.391 1 77 73 ASN B N 1
ATOM 2783 C CA . ASN B 1 73 ? 3.1 4.371 -20.422 1 77 73 ASN B CA 1
ATOM 2784 C C . ASN B 1 73 ? 2.438 4.816 -19.125 1 77 73 ASN B C 1
ATOM 2786 O O . ASN B 1 73 ? 1.511 4.164 -18.641 1 77 73 ASN B O 1
ATOM 2790 N N . ARG B 1 74 ? 3.082 5.746 -18.562 1 75.5 74 ARG B N 1
ATOM 2791 C CA . ARG B 1 74 ? 2.51 6.371 -17.375 1 75.5 74 ARG B CA 1
ATOM 2792 C C . ARG B 1 74 ? 1.697 7.605 -17.75 1 75.5 74 ARG B C 1
ATOM 2794 O O . ARG B 1 74 ? 2.113 8.398 -18.594 1 75.5 74 ARG B O 1
ATOM 2801 N N . PRO B 1 75 ? 0.547 7.609 -17.203 1 68.75 75 PRO B N 1
ATOM 2802 C CA . PRO B 1 75 ? -0.116 8.891 -17.438 1 68.75 75 PRO B CA 1
ATOM 2803 C C . PRO B 1 75 ? 0.738 10.086 -17.016 1 68.75 75 PRO B C 1
ATOM 2805 O O . PRO B 1 75 ? 1.4 10.039 -15.977 1 68.75 75 PRO B O 1
ATOM 2808 N N . ASP B 1 76 ? 1.068 10.875 -17.922 1 70.62 76 ASP B N 1
ATOM 2809 C CA . ASP B 1 76 ? 1.848 12.078 -17.625 1 70.62 76 ASP B CA 1
ATOM 2810 C C . ASP B 1 76 ? 1.037 13.07 -16.797 1 70.62 76 ASP B C 1
ATOM 2812 O O . ASP B 1 76 ? 0.445 14.008 -17.344 1 70.62 76 ASP B O 1
ATOM 2816 N N . ILE B 1 77 ? 0.847 12.648 -15.641 1 69 77 ILE B N 1
ATOM 2817 C CA . ILE B 1 77 ? 0.177 13.57 -14.727 1 69 77 ILE B CA 1
ATOM 2818 C C . ILE B 1 77 ? 1.209 14.477 -14.062 1 69 77 ILE B C 1
ATOM 2820 O O . ILE B 1 77 ? 2.178 13.992 -13.469 1 69 77 ILE B O 1
ATOM 2824 N N . ALA B 1 78 ? 1.031 15.711 -14.406 1 71.44 78 ALA B N 1
ATOM 2825 C CA . ALA B 1 78 ? 1.942 16.656 -13.773 1 71.44 78 ALA B CA 1
ATOM 2826 C C . ALA B 1 78 ? 1.895 16.531 -12.25 1 71.44 78 ALA B C 1
ATOM 2828 O O . ALA B 1 78 ? 0.855 16.203 -11.68 1 71.44 78 ALA B O 1
ATOM 2829 N N . ILE B 1 79 ? 3.072 16.688 -11.57 1 70 79 ILE B N 1
ATOM 2830 C CA . ILE B 1 79 ? 3.211 16.625 -10.125 1 70 79 ILE B CA 1
ATOM 2831 C C . ILE B 1 79 ? 2.17 17.516 -9.461 1 70 79 ILE B C 1
ATOM 2833 O O . ILE B 1 79 ? 1.699 17.234 -8.359 1 70 79 ILE B O 1
ATOM 2837 N N . THR B 1 80 ? 1.763 18.484 -10.188 1 68.25 80 THR B N 1
ATOM 2838 C CA . THR B 1 80 ? 0.86 19.484 -9.633 1 68.25 80 THR B CA 1
ATOM 2839 C C . THR B 1 80 ? -0.594 19.125 -9.922 1 68.25 80 THR B C 1
ATOM 2841 O O . THR B 1 80 ? -1.513 19.781 -9.438 1 68.25 80 THR B O 1
ATOM 2844 N N . GLU B 1 81 ? -0.722 18.031 -10.688 1 77.62 81 GLU B N 1
ATOM 2845 C CA . GLU B 1 81 ? -2.08 17.703 -11.109 1 77.62 81 GLU B CA 1
ATOM 2846 C C . GLU B 1 81 ? -2.664 16.562 -10.281 1 77.62 81 GLU B C 1
ATOM 2848 O O . GLU B 1 81 ? -1.938 15.672 -9.844 1 77.62 81 GLU B O 1
ATOM 2853 N N . LEU B 1 82 ? -3.98 16.734 -10.117 1 85.06 82 LEU B N 1
ATOM 2854 C CA . LEU B 1 82 ? -4.746 15.672 -9.484 1 85.06 82 LEU B CA 1
ATOM 2855 C C . LEU B 1 82 ? -4.895 14.477 -10.422 1 85.06 82 LEU B C 1
ATOM 2857 O O . LEU B 1 82 ? -5.203 14.648 -11.602 1 85.06 82 LEU B O 1
ATOM 2861 N N . PRO B 1 83 ? -4.617 13.32 -9.922 1 84.94 83 PRO B N 1
ATOM 2862 C CA . PRO B 1 83 ? -4.902 12.156 -10.758 1 84.94 83 PRO B CA 1
ATOM 2863 C C . PRO B 1 83 ? -6.355 12.102 -11.227 1 84.94 83 PRO B C 1
ATOM 2865 O O . PRO B 1 83 ? -7.234 12.688 -10.586 1 84.94 83 PRO B O 1
ATOM 2868 N N . SER B 1 84 ? -6.559 11.367 -12.312 1 83.81 84 SER B N 1
ATOM 2869 C CA . SER B 1 84 ? -7.926 11.188 -12.797 1 83.81 84 SER B CA 1
ATOM 2870 C C . SER B 1 84 ? -8.758 10.375 -11.805 1 83.81 84 SER B C 1
ATOM 2872 O O . SER B 1 84 ? -8.203 9.625 -10.992 1 83.81 84 SER B O 1
ATOM 2874 N N . GLY B 1 85 ? -10.109 10.617 -11.867 1 84.69 85 GLY B N 1
ATOM 2875 C CA . GLY B 1 85 ? -10.984 9.891 -10.961 1 84.69 85 GLY B CA 1
ATOM 2876 C C . GLY B 1 85 ? -12.344 10.547 -10.805 1 84.69 85 GLY B C 1
ATOM 2877 O O . GLY B 1 85 ? -12.711 11.43 -11.578 1 84.69 85 GLY B O 1
ATOM 2878 N N . PRO B 1 86 ? -13.07 10.07 -9.836 1 89.25 86 PRO B N 1
ATOM 2879 C CA . PRO B 1 86 ? -14.43 10.578 -9.641 1 89.25 86 PRO B CA 1
ATOM 2880 C C . PRO B 1 86 ? -14.469 12.055 -9.273 1 89.25 86 PRO B C 1
ATOM 2882 O O . PRO B 1 86 ? -13.43 12.641 -8.961 1 89.25 86 PRO B O 1
ATOM 2885 N N . GLU B 1 87 ? -15.609 12.547 -9.258 1 92.25 87 GLU B N 1
ATOM 2886 C CA . GLU B 1 87 ? -15.797 13.953 -8.922 1 92.25 87 GLU B CA 1
ATOM 2887 C C . GLU B 1 87 ? -15.625 14.195 -7.426 1 92.25 87 GLU B C 1
ATOM 2889 O O . GLU B 1 87 ? -15.727 13.258 -6.629 1 92.25 87 GLU B O 1
ATOM 2894 N N . PHE B 1 88 ? -15.375 15.391 -7.105 1 95.06 88 PHE B N 1
ATOM 2895 C CA . PHE B 1 88 ? -15.266 15.875 -5.734 1 95.06 88 PHE B CA 1
ATOM 2896 C C . PHE B 1 88 ? -15.977 17.219 -5.57 1 95.06 88 PHE B C 1
ATOM 2898 O O . PHE B 1 88 ? -16.469 17.781 -6.547 1 95.06 88 PHE B O 1
ATOM 2905 N N . THR B 1 89 ? -16.062 17.688 -4.359 1 96.38 89 THR B N 1
ATOM 2906 C CA . THR B 1 89 ? -16.766 18.922 -4.078 1 96.38 89 THR B CA 1
ATOM 2907 C C . THR B 1 89 ? -15.836 20.125 -4.207 1 96.38 89 THR B C 1
ATOM 2909 O O . THR B 1 89 ? -14.867 20.25 -3.445 1 96.38 89 THR B O 1
ATOM 2912 N N . GLN B 1 90 ? -16.156 21.016 -5.172 1 94.56 90 GLN B N 1
ATOM 2913 C CA . GLN B 1 90 ? -15.344 22.203 -5.344 1 94.56 90 GLN B CA 1
ATOM 2914 C C . GLN B 1 90 ? -15.602 23.219 -4.223 1 94.56 90 GLN B C 1
ATOM 2916 O O . GLN B 1 90 ? -14.656 23.719 -3.609 1 94.56 90 GLN B O 1
ATOM 2921 N N . LYS B 1 91 ? -16.859 23.406 -3.951 1 95.88 91 LYS B N 1
ATOM 2922 C CA . LYS B 1 91 ? -17.266 24.406 -2.955 1 95.88 91 LYS B CA 1
ATOM 2923 C C . LYS B 1 91 ? -18.219 23.797 -1.935 1 95.88 91 LYS B C 1
ATOM 2925 O O . LYS B 1 91 ? -19.297 23.312 -2.297 1 95.88 91 LYS B O 1
ATOM 2930 N N . GLY B 1 92 ? -17.828 23.781 -0.729 1 97.56 92 GLY B N 1
ATOM 2931 C CA . GLY B 1 92 ? -18.703 23.391 0.365 1 97.56 92 GLY B CA 1
ATOM 2932 C C . GLY B 1 92 ? -19.391 24.547 1.033 1 97.56 92 GLY B C 1
ATOM 2933 O O . GLY B 1 92 ? -19.578 25.609 0.417 1 97.56 92 GLY B O 1
ATOM 2934 N N . GLU B 1 93 ? -19.844 24.344 2.285 1 97.94 93 GLU B N 1
ATOM 2935 C CA . GLU B 1 93 ? -20.656 25.359 2.941 1 97.94 93 GLU B CA 1
ATOM 2936 C C . GLU B 1 93 ? -19.859 26.109 4.008 1 97.94 93 GLU B C 1
ATOM 2938 O O . GLU B 1 93 ? -20.359 27.078 4.598 1 97.94 93 GLU B O 1
ATOM 2943 N N . GLY B 1 94 ? -18.703 25.672 4.293 1 95.25 94 GLY B N 1
ATOM 2944 C CA . GLY B 1 94 ? -17.859 26.344 5.27 1 95.25 94 GLY B CA 1
ATOM 2945 C C . GLY B 1 94 ? -18.156 25.938 6.699 1 95.25 94 GLY B C 1
ATOM 2946 O O . GLY B 1 94 ? -17.375 26.203 7.605 1 95.25 94 GLY B O 1
ATOM 2947 N N . THR B 1 95 ? -19.297 25.266 6.926 1 97.56 95 THR B N 1
ATOM 2948 C CA . THR B 1 95 ? -19.656 24.703 8.219 1 97.56 95 THR B CA 1
ATOM 2949 C C . THR B 1 95 ? -19.453 23.188 8.227 1 97.56 95 THR B C 1
ATOM 2951 O O . THR B 1 95 ? -19.312 22.562 7.172 1 97.56 95 THR B O 1
ATOM 2954 N N . TYR B 1 96 ? -19.375 22.625 9.422 1 97.56 96 TYR B N 1
ATOM 2955 C CA . TYR B 1 96 ? -19 21.219 9.516 1 97.56 96 TYR B CA 1
ATOM 2956 C C . TYR B 1 96 ? -20.016 20.438 10.336 1 97.56 96 TYR B C 1
ATOM 2958 O O . TYR B 1 96 ? -20.656 20.984 11.227 1 97.56 96 TYR B O 1
ATOM 2966 N N . ARG B 1 97 ? -20.188 19.203 10.039 1 98 97 ARG B N 1
ATOM 2967 C CA . ARG B 1 97 ? -20.891 18.219 10.875 1 98 97 ARG B CA 1
ATOM 2968 C C . ARG B 1 97 ? -19.922 17.203 11.469 1 98 97 ARG B C 1
ATOM 2970 O O . ARG B 1 97 ? -18.969 16.781 10.797 1 98 97 ARG B O 1
ATOM 2977 N N . THR B 1 98 ? -20.188 16.922 12.75 1 97.69 98 THR B N 1
ATOM 2978 C CA . THR B 1 98 ? -19.375 15.891 13.414 1 97.69 98 THR B CA 1
ATOM 2979 C C . THR B 1 98 ? -19.766 14.5 12.922 1 97.69 98 THR B C 1
ATOM 2981 O O . THR B 1 98 ? -20.953 14.211 12.75 1 97.69 98 THR B O 1
ATOM 2984 N N . VAL B 1 99 ? -18.75 13.625 12.688 1 98.12 99 VAL B N 1
ATOM 2985 C CA . VAL B 1 99 ? -19.047 12.305 12.148 1 98.12 99 VAL B CA 1
ATOM 2986 C C . VAL B 1 99 ? -18.281 11.242 12.953 1 98.12 99 VAL B C 1
ATOM 2988 O O . VAL B 1 99 ? -17.359 11.562 13.703 1 98.12 99 VAL B O 1
ATOM 2991 N N . GLY B 1 100 ? -18.688 9.961 12.789 1 95.94 100 GLY B N 1
ATOM 2992 C CA . GLY B 1 100 ? -18.094 8.852 13.516 1 95.94 100 GLY B CA 1
ATOM 2993 C C . GLY B 1 100 ? -18.562 8.758 14.961 1 95.94 100 GLY B C 1
ATOM 2994 O O . GLY B 1 100 ? -19.344 9.594 15.414 1 95.94 100 GLY B O 1
ATOM 2995 N N . ASN B 1 101 ? -18.125 7.695 15.586 1 95.25 101 ASN B N 1
ATOM 2996 C CA . ASN B 1 101 ? -18.469 7.465 16.984 1 95.25 101 ASN B CA 1
ATOM 2997 C C . ASN B 1 101 ? -17.234 7.59 17.891 1 95.25 101 ASN B C 1
ATOM 2999 O O . ASN B 1 101 ? -16.188 7.035 17.578 1 95.25 101 ASN B O 1
ATOM 3003 N N . ALA B 1 102 ? -17.5 8.32 18.922 1 96.12 102 ALA B N 1
ATOM 3004 C CA . ALA B 1 102 ? -16.422 8.422 19.906 1 96.12 102 ALA B CA 1
ATOM 3005 C C . ALA B 1 102 ? -16.094 7.055 20.5 1 96.12 102 ALA B C 1
ATOM 3007 O O . ALA B 1 102 ? -16.953 6.176 20.562 1 96.12 102 ALA B O 1
ATOM 3008 N N . GLY B 1 103 ? -14.758 6.93 20.922 1 96.5 103 GLY B N 1
ATOM 3009 C CA . GLY B 1 103 ? -14.422 5.699 21.609 1 96.5 103 GLY B CA 1
ATOM 3010 C C . GLY B 1 103 ? -13.086 5.117 21.203 1 96.5 103 GLY B C 1
ATOM 3011 O O . GLY B 1 103 ? -12.359 4.559 22.016 1 96.5 103 GLY B O 1
ATOM 3012 N N . ALA B 1 104 ? -12.742 5.293 19.938 1 96.94 104 ALA B N 1
ATOM 3013 C CA . ALA B 1 104 ? -11.445 4.793 19.5 1 96.94 104 ALA B CA 1
ATOM 3014 C C . ALA B 1 104 ? -10.305 5.453 20.281 1 96.94 104 ALA B C 1
ATOM 3016 O O . ALA B 1 104 ? -10.352 6.652 20.547 1 96.94 104 ALA B O 1
ATOM 3017 N N . HIS B 1 105 ? -9.336 4.684 20.703 1 98 105 HIS B N 1
ATOM 3018 C CA . HIS B 1 105 ? -8.211 5.238 21.438 1 98 105 HIS B CA 1
ATOM 3019 C C . HIS B 1 105 ? -6.977 4.348 21.312 1 98 105 HIS B C 1
ATOM 3021 O O . HIS B 1 105 ? -7.094 3.16 21 1 98 105 HIS B O 1
ATOM 3027 N N . ALA B 1 106 ? -5.855 4.895 21.469 1 98.25 106 ALA B N 1
ATOM 3028 C CA . ALA B 1 106 ? -4.547 4.25 21.562 1 98.25 106 ALA B CA 1
ATOM 3029 C C . ALA B 1 106 ? -3.561 5.105 22.344 1 98.25 106 ALA B C 1
ATOM 3031 O O . ALA B 1 106 ? -3.562 6.332 22.234 1 98.25 106 ALA B O 1
ATOM 3032 N N . GLY B 1 107 ? -2.73 4.414 23.156 1 97.94 107 GLY B N 1
ATOM 3033 C CA . GLY B 1 107 ? -1.739 5.125 23.953 1 97.94 107 GLY B CA 1
ATOM 3034 C C . GLY B 1 107 ? -2.344 5.91 25.094 1 97.94 107 GLY B C 1
ATOM 3035 O O . GLY B 1 107 ? -1.947 7.051 25.359 1 97.94 107 GLY B O 1
ATOM 3036 N N . LYS B 1 108 ? -3.297 5.363 25.781 1 96.38 108 LYS B N 1
ATOM 3037 C CA . LYS B 1 108 ? -3.98 6.047 26.875 1 96.38 108 LYS B CA 1
ATOM 3038 C C . LYS B 1 108 ? -3.016 6.359 28.016 1 96.38 108 LYS B C 1
ATOM 3040 O O . LYS B 1 108 ? -3.248 7.285 28.797 1 96.38 108 LYS B O 1
ATOM 3045 N N . ASP B 1 109 ? -1.966 5.602 28.062 1 97.12 109 ASP B N 1
ATOM 3046 C CA . ASP B 1 109 ? -0.992 5.762 29.141 1 97.12 109 ASP B CA 1
ATOM 3047 C C . ASP B 1 109 ? 0.224 6.555 28.656 1 97.12 109 ASP B C 1
ATOM 3049 O O . ASP B 1 109 ? 1.229 6.641 29.375 1 97.12 109 ASP B O 1
ATOM 3053 N N . HIS B 1 110 ? 0.104 7.086 27.531 1 98 110 HIS B N 1
ATOM 3054 C CA . HIS B 1 110 ? 1.229 7.82 26.953 1 98 110 HIS B CA 1
ATOM 3055 C C . HIS B 1 110 ? 1.329 9.219 27.547 1 98 110 HIS B C 1
ATOM 3057 O O . HIS B 1 110 ? 0.442 9.648 28.297 1 98 110 HIS B O 1
ATOM 3063 N N . ASP B 1 111 ? 2.453 9.969 27.297 1 97.75 111 ASP B N 1
ATOM 3064 C CA . ASP B 1 111 ? 2.768 11.25 27.938 1 97.75 111 ASP B CA 1
ATOM 3065 C C . ASP B 1 111 ? 1.683 12.281 27.641 1 97.75 111 ASP B C 1
ATOM 3067 O O . ASP B 1 111 ? 1.261 13.008 28.547 1 97.75 111 ASP B O 1
ATOM 3071 N N . LYS B 1 112 ? 1.309 12.367 26.406 1 97.81 112 LYS B N 1
ATOM 3072 C CA . LYS B 1 112 ? 0.225 13.258 26 1 97.81 112 LYS B CA 1
ATOM 3073 C C . LYS B 1 112 ? -0.792 12.516 25.125 1 97.81 112 LYS B C 1
ATOM 3075 O O . LYS B 1 112 ? -0.434 11.945 24.094 1 97.81 112 LYS B O 1
ATOM 3080 N N . VAL B 1 113 ? -1.993 12.508 25.609 1 98.19 113 VAL B N 1
ATOM 3081 C CA . VAL B 1 113 ? -3.084 11.93 24.828 1 98.19 113 VAL B CA 1
ATOM 3082 C C . VAL B 1 113 ? -3.857 13.039 24.125 1 98.19 113 VAL B C 1
ATOM 3084 O O . VAL B 1 113 ? -4.496 13.875 24.766 1 98.19 113 VAL B O 1
ATOM 3087 N N . PHE B 1 114 ? -3.795 13.094 22.875 1 98.25 114 PHE B N 1
ATOM 3088 C CA . PHE B 1 114 ? -4.508 14.078 22.062 1 98.25 114 PHE B CA 1
ATOM 3089 C C . PHE B 1 114 ? -5.949 13.648 21.844 1 98.25 114 PHE B C 1
ATOM 3091 O O . PHE B 1 114 ? -6.207 12.586 21.266 1 98.25 114 PHE B O 1
ATOM 3098 N N . THR B 1 115 ? -6.816 14.453 22.281 1 98.38 115 THR B N 1
ATOM 3099 C CA . THR B 1 115 ? -8.227 14.234 21.953 1 98.38 115 THR B CA 1
ATOM 3100 C C . THR B 1 115 ? -8.539 14.758 20.562 1 98.38 115 THR B C 1
ATOM 3102 O O . THR B 1 115 ? -8.023 15.797 20.141 1 98.38 115 THR B O 1
ATOM 3105 N N . TYR B 1 116 ? -9.383 13.969 19.812 1 98.56 116 TYR B N 1
ATOM 3106 C CA . TYR B 1 116 ? -9.734 14.461 18.484 1 98.56 116 TYR B CA 1
ATOM 3107 C C . TYR B 1 116 ? -11.203 14.195 18.172 1 98.56 116 TYR B C 1
ATOM 3109 O O . TYR B 1 116 ? -11.828 13.32 18.781 1 98.56 116 TYR B O 1
ATOM 3117 N N . VAL B 1 117 ? -11.734 15.07 17.359 1 98.44 117 VAL B N 1
ATOM 3118 C CA . VAL B 1 117 ? -13.039 14.867 16.734 1 98.44 117 VAL B CA 1
ATOM 3119 C C . VAL B 1 117 ? -12.891 14.812 15.219 1 98.44 117 VAL B C 1
ATOM 3121 O O . VAL B 1 117 ? -11.875 15.25 14.672 1 98.44 117 VAL B O 1
ATOM 3124 N N . ILE B 1 118 ? -13.844 14.203 14.547 1 98.69 118 ILE B N 1
ATOM 3125 C CA . ILE B 1 118 ? -13.836 14.062 13.094 1 98.69 118 ILE B CA 1
ATOM 3126 C C . ILE B 1 118 ? -15.039 14.789 12.5 1 98.69 118 ILE B C 1
ATOM 3128 O O . ILE B 1 118 ? -16.172 14.625 12.977 1 98.69 118 ILE B O 1
ATOM 3132 N N . GLU B 1 119 ? -14.75 15.602 11.523 1 98.44 119 GLU B N 1
ATOM 3133 C CA . GLU B 1 119 ? -15.805 16.438 10.945 1 98.44 119 GLU B CA 1
ATOM 3134 C C . GLU B 1 119 ? -15.742 16.422 9.422 1 98.44 119 GLU B C 1
ATOM 3136 O O . GLU B 1 119 ? -14.688 16.188 8.836 1 98.44 119 GLU B O 1
ATOM 3141 N N . VAL B 1 120 ? -16.906 16.641 8.812 1 98.75 120 VAL B N 1
ATOM 3142 C CA . VAL B 1 120 ? -17.047 16.781 7.367 1 98.75 120 VAL B CA 1
ATOM 3143 C C . VAL B 1 120 ? -17.766 18.078 7.031 1 98.75 120 VAL B C 1
ATOM 3145 O O . VAL B 1 120 ? -18.781 18.422 7.641 1 98.75 120 VAL B O 1
ATOM 3148 N N . GLU B 1 121 ? -17.156 18.797 6.141 1 98.56 121 GLU B N 1
ATOM 3149 C CA . GLU B 1 121 ? -17.781 20.047 5.727 1 98.56 121 GLU B CA 1
ATOM 3150 C C . GLU B 1 121 ? -19.156 19.812 5.137 1 98.56 121 GLU B C 1
ATOM 3152 O O . GLU B 1 121 ? -19.344 18.922 4.305 1 98.56 121 GLU B O 1
ATOM 3157 N N . ASN B 1 122 ? -20.094 20.562 5.621 1 98.56 122 ASN B N 1
ATOM 3158 C CA . ASN B 1 122 ? -21.422 20.484 4.996 1 98.56 122 ASN B CA 1
ATOM 3159 C C . ASN B 1 122 ? -21.359 20.812 3.51 1 98.56 122 ASN B C 1
ATOM 3161 O O . ASN B 1 122 ? -20.578 21.688 3.1 1 98.56 122 ASN B O 1
ATOM 3165 N N . GLY B 1 123 ? -22.188 20.141 2.74 1 98.31 123 GLY B N 1
ATOM 3166 C CA . GLY B 1 123 ? -22.141 20.281 1.295 1 98.31 123 GLY B CA 1
ATOM 3167 C C . GLY B 1 123 ? -21.359 19.188 0.605 1 98.31 123 GLY B C 1
ATOM 3168 O O . GLY B 1 123 ? -21.516 18.969 -0.597 1 98.31 123 GLY B O 1
ATOM 3169 N N . ILE B 1 124 ? -20.438 18.5 1.296 1 98.12 124 ILE B N 1
ATOM 3170 C CA . ILE B 1 124 ? -19.703 17.359 0.76 1 98.12 124 ILE B CA 1
ATOM 3171 C C . ILE B 1 124 ? -20.594 16.109 0.834 1 98.12 124 ILE B C 1
ATOM 3173 O O . ILE B 1 124 ? -21.188 15.828 1.874 1 98.12 124 ILE B O 1
ATOM 3177 N N . ASN B 1 125 ? -20.734 15.469 -0.265 1 96.81 125 ASN B N 1
ATOM 3178 C CA . ASN B 1 125 ? -21.391 14.172 -0.312 1 96.81 125 ASN B CA 1
ATOM 3179 C C . ASN B 1 125 ? -20.391 13.023 -0.279 1 96.81 125 ASN B C 1
ATOM 3181 O O . ASN B 1 125 ? -19.719 12.75 -1.279 1 96.81 125 ASN B O 1
ATOM 3185 N N . THR B 1 126 ? -20.344 12.328 0.822 1 97.19 126 THR B N 1
ATOM 3186 C CA . THR B 1 126 ? -19.312 11.32 1.044 1 97.19 126 THR B CA 1
ATOM 3187 C C . THR B 1 126 ? -19.797 9.945 0.575 1 97.19 126 THR B C 1
ATOM 3189 O O . THR B 1 126 ? -19.094 8.953 0.742 1 97.19 126 THR B O 1
ATOM 3192 N N . ALA B 1 127 ? -20.938 9.828 0.002 1 92.25 127 ALA B N 1
ATOM 3193 C CA . ALA B 1 127 ? -21.531 8.547 -0.354 1 92.25 127 ALA B CA 1
ATOM 3194 C C . ALA B 1 127 ? -20.672 7.789 -1.35 1 92.25 127 ALA B C 1
ATOM 3196 O O . ALA B 1 127 ? -20.562 6.562 -1.284 1 92.25 127 ALA B O 1
ATOM 3197 N N . ALA B 1 128 ? -20.031 8.523 -2.191 1 88.38 128 ALA B N 1
ATOM 3198 C CA . ALA B 1 128 ? -19.297 7.918 -3.291 1 88.38 128 ALA B CA 1
ATOM 3199 C C . ALA B 1 128 ? -18.078 7.164 -2.777 1 88.38 128 ALA B C 1
ATOM 3201 O O . ALA B 1 128 ? -17.484 6.359 -3.5 1 88.38 128 ALA B O 1
ATOM 3202 N N . TYR B 1 129 ? -17.656 7.391 -1.57 1 90.56 129 TYR B N 1
ATOM 3203 C CA . TYR B 1 129 ? -16.484 6.699 -1.048 1 90.56 129 TYR B CA 1
ATOM 3204 C C . TYR B 1 129 ? -16.766 6.145 0.346 1 90.56 129 TYR B C 1
ATOM 3206 O O . TYR B 1 129 ? -15.867 6.137 1.2 1 90.56 129 TYR B O 1
ATOM 3214 N N . GLY B 1 130 ? -18.016 5.766 0.604 1 90.31 130 GLY B N 1
ATOM 3215 C CA . GLY B 1 130 ? -18.359 4.941 1.755 1 90.31 130 GLY B CA 1
ATOM 3216 C C . GLY B 1 130 ? -19.062 5.711 2.854 1 90.31 130 GLY B C 1
ATOM 3217 O O . GLY B 1 130 ? -19.359 5.156 3.91 1 90.31 130 GLY B O 1
ATOM 3218 N N . GLY B 1 131 ? -19.281 7.012 2.617 1 95.38 131 GLY B N 1
ATOM 3219 C CA . GLY B 1 131 ? -20.047 7.789 3.578 1 95.38 131 GLY B CA 1
ATOM 3220 C C . GLY B 1 131 ? -19.188 8.398 4.672 1 95.38 131 GLY B C 1
ATOM 3221 O O . GLY B 1 131 ? -17.969 8.195 4.699 1 95.38 131 GLY B O 1
ATOM 3222 N N . ASP B 1 132 ? -19.844 9.141 5.516 1 97.44 132 ASP B N 1
ATOM 3223 C CA . ASP B 1 132 ? -19.188 9.805 6.641 1 97.44 132 ASP B CA 1
ATOM 3224 C C . ASP B 1 132 ? -18.5 8.789 7.551 1 97.44 132 ASP B C 1
ATOM 3226 O O . ASP B 1 132 ? -17.391 9.031 8.031 1 97.44 132 ASP B O 1
ATOM 3230 N N . ASP B 1 133 ? -19.109 7.672 7.707 1 94.88 133 ASP B N 1
ATOM 3231 C CA . ASP B 1 133 ? -18.578 6.668 8.625 1 94.88 133 ASP B CA 1
ATOM 3232 C C . ASP B 1 133 ? -17.281 6.059 8.094 1 94.88 133 ASP B C 1
ATOM 3234 O O . ASP B 1 133 ? -16.391 5.703 8.875 1 94.88 133 ASP B O 1
ATOM 3238 N N . ALA B 1 134 ? -17.219 5.953 6.816 1 93.56 134 ALA B N 1
ATOM 3239 C CA . ALA B 1 134 ? -16 5.398 6.234 1 93.56 134 ALA B CA 1
ATOM 3240 C C . ALA B 1 134 ? -14.82 6.336 6.449 1 93.56 134 ALA B C 1
ATOM 3242 O O . ALA B 1 134 ? -13.703 5.883 6.723 1 93.56 134 ALA B O 1
ATOM 3243 N N . PHE B 1 135 ? -15.117 7.629 6.281 1 97.56 135 PHE B N 1
ATOM 3244 C CA . PHE B 1 135 ? -14.07 8.609 6.555 1 97.56 135 PHE B CA 1
ATOM 3245 C C . PHE B 1 135 ? -13.625 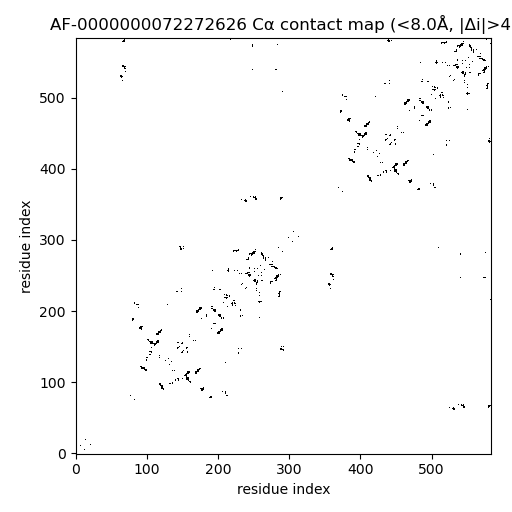8.539 8.008 1 97.56 135 PHE B C 1
ATOM 3247 O O . PHE B 1 135 ? -12.43 8.453 8.297 1 97.56 135 PHE B O 1
ATOM 3254 N N . ALA B 1 136 ? -14.562 8.508 8.898 1 98.12 136 ALA B N 1
ATOM 3255 C CA . ALA B 1 136 ? -14.25 8.453 10.328 1 98.12 136 ALA B CA 1
ATOM 3256 C C . ALA B 1 136 ? -13.492 7.18 10.68 1 98.12 136 ALA B C 1
ATOM 3258 O O . ALA B 1 136 ? -12.531 7.215 11.445 1 98.12 136 ALA B O 1
ATOM 3259 N N . ALA B 1 137 ? -13.906 6.098 10.125 1 96.19 137 ALA B N 1
ATOM 3260 C CA . ALA B 1 137 ? -13.266 4.816 10.398 1 96.19 137 ALA B CA 1
ATOM 3261 C C . ALA B 1 137 ? -11.812 4.82 9.938 1 96.19 137 ALA B C 1
ATOM 3263 O O . ALA B 1 137 ? -10.945 4.25 10.602 1 96.19 137 ALA B O 1
ATOM 3264 N N . MET B 1 138 ? -11.57 5.477 8.805 1 96.19 138 MET B N 1
ATOM 3265 C CA . MET B 1 138 ? -10.203 5.562 8.289 1 96.19 138 MET B CA 1
ATOM 3266 C C . MET B 1 138 ? -9.32 6.391 9.211 1 96.19 138 MET B C 1
ATOM 3268 O O . MET B 1 138 ? -8.18 6.023 9.484 1 96.19 138 MET B O 1
ATOM 3272 N N . VAL B 1 139 ? -9.867 7.453 9.711 1 98.5 139 VAL B N 1
ATOM 3273 C CA . VAL B 1 139 ? -9.125 8.297 10.641 1 98.5 139 VAL B CA 1
ATOM 3274 C C . VAL B 1 139 ? -8.812 7.504 11.914 1 98.5 139 VAL B C 1
ATOM 3276 O O . VAL B 1 139 ? -7.652 7.434 12.336 1 98.5 139 VAL B O 1
ATOM 3279 N N . ASP B 1 140 ? -9.844 6.828 12.461 1 98.38 140 ASP B N 1
ATOM 3280 C CA . ASP B 1 140 ? -9.68 6.059 13.695 1 98.38 140 ASP B CA 1
ATOM 3281 C C . ASP B 1 140 ? -8.648 4.945 13.516 1 98.38 140 ASP B C 1
ATOM 3283 O O . ASP B 1 140 ? -7.742 4.789 14.336 1 98.38 140 ASP B O 1
ATOM 3287 N N . ALA B 1 141 ? -8.766 4.234 12.43 1 95.88 141 ALA B N 1
ATOM 3288 C CA . ALA B 1 141 ? -7.879 3.102 12.18 1 95.88 141 ALA B CA 1
ATOM 3289 C C . ALA B 1 141 ? -6.438 3.566 12 1 95.88 141 ALA B C 1
ATOM 3291 O O . ALA B 1 141 ? -5.5 2.877 12.406 1 95.88 141 ALA B O 1
ATOM 3292 N N . THR B 1 142 ? -6.273 4.691 11.375 1 98 142 THR B N 1
ATOM 3293 C CA . THR B 1 142 ? -4.934 5.199 11.109 1 98 142 THR B CA 1
ATOM 3294 C C . THR B 1 142 ? -4.273 5.664 12.406 1 98 142 THR B C 1
ATOM 3296 O O . THR B 1 142 ? -3.139 5.277 12.703 1 98 142 THR B O 1
ATOM 3299 N N . LEU B 1 143 ? -4.988 6.395 13.25 1 98.62 143 LEU B N 1
ATOM 3300 C CA . LEU B 1 143 ? -4.395 7 14.438 1 98.62 143 LEU B CA 1
ATOM 3301 C C . LEU B 1 143 ? -4.184 5.961 15.531 1 98.62 143 LEU B C 1
ATOM 3303 O O . LEU B 1 143 ? -3.355 6.148 16.422 1 98.62 143 LEU B O 1
ATOM 3307 N N . THR B 1 144 ? -4.922 4.816 15.43 1 97.81 144 THR B N 1
ATOM 3308 C CA . THR B 1 144 ? -4.789 3.805 16.469 1 97.81 144 THR B CA 1
ATOM 3309 C C . THR B 1 144 ? -3.885 2.666 16.016 1 97.81 144 THR B C 1
ATOM 3311 O O . THR B 1 144 ? -3.646 1.714 16.75 1 97.81 144 THR B O 1
ATOM 3314 N N . ASN B 1 145 ? -3.391 2.766 14.805 1 94.81 145 ASN B N 1
ATOM 3315 C CA . ASN B 1 145 ? -2.494 1.742 14.281 1 94.81 145 ASN B CA 1
ATOM 3316 C C . ASN B 1 145 ? -1.149 1.749 15 1 94.81 145 ASN B C 1
ATOM 3318 O O . ASN B 1 145 ? -0.582 2.812 15.258 1 94.81 145 ASN B O 1
ATOM 3322 N N . PRO B 1 146 ? -0.542 0.632 15.273 1 92.94 146 PRO B N 1
ATOM 3323 C CA . PRO B 1 146 ? 0.746 0.584 15.969 1 92.94 146 PRO B CA 1
ATOM 3324 C C . PRO B 1 146 ? 1.872 1.237 15.172 1 92.94 146 PRO B C 1
ATOM 3326 O O . PRO B 1 146 ? 2.875 1.665 15.742 1 92.94 146 PRO B O 1
ATOM 3329 N N . LYS B 1 147 ? 1.723 1.337 13.914 1 94.19 147 LYS B N 1
ATOM 3330 C CA . LYS B 1 147 ? 2.74 1.956 13.07 1 94.19 147 LYS B CA 1
ATOM 3331 C C . LYS B 1 147 ? 2.6 3.475 13.062 1 94.19 147 LYS B C 1
ATOM 3333 O O . LYS B 1 147 ? 3.473 4.184 12.555 1 94.19 147 LYS B O 1
ATOM 3338 N N . SER B 1 148 ? 1.47 3.932 13.648 1 97.81 148 SER B N 1
ATOM 3339 C CA . SER B 1 148 ? 1.207 5.367 13.672 1 97.81 148 SER B CA 1
ATOM 3340 C C . SER B 1 148 ? 1.97 6.047 14.805 1 97.81 148 SER B C 1
ATOM 3342 O O . SER B 1 148 ? 2.979 5.523 15.281 1 97.81 148 SER B O 1
ATOM 3344 N N . TRP B 1 149 ? 1.577 7.215 15.18 1 98.38 149 TRP B N 1
ATOM 3345 C CA . TRP B 1 149 ? 2.311 8.102 16.078 1 98.38 149 TRP B CA 1
ATOM 3346 C C . TRP B 1 149 ? 2.363 7.523 17.484 1 98.38 149 TRP B C 1
ATOM 3348 O O . TRP B 1 149 ? 3.236 7.883 18.281 1 98.38 149 TRP B O 1
ATOM 3358 N N . THR B 1 150 ? 1.469 6.562 17.828 1 97.94 150 THR B N 1
ATOM 3359 C CA . THR B 1 150 ? 1.386 6.062 19.203 1 97.94 150 THR B CA 1
ATOM 3360 C C . THR B 1 150 ? 2.508 5.07 19.484 1 97.94 150 THR B C 1
ATOM 3362 O O . THR B 1 150 ? 2.695 4.645 20.625 1 97.94 150 THR B O 1
ATOM 3365 N N . HIS B 1 151 ? 3.215 4.699 18.438 1 96.19 151 HIS B N 1
ATOM 3366 C CA . HIS B 1 151 ? 4.426 3.926 18.703 1 96.19 151 HIS B CA 1
ATOM 3367 C C . HIS B 1 151 ? 5.395 4.699 19.578 1 96.19 151 HIS B C 1
ATOM 3369 O O . HIS B 1 151 ? 6.18 4.102 20.328 1 96.19 151 HIS B O 1
ATOM 3375 N N . ASP B 1 152 ? 5.473 5.98 19.375 1 96.31 152 ASP B N 1
ATOM 3376 C CA . ASP B 1 152 ? 6.195 6.891 20.25 1 96.31 152 ASP B CA 1
ATOM 3377 C C . ASP B 1 152 ? 5.395 7.172 21.531 1 96.31 152 ASP B C 1
ATOM 3379 O O . ASP B 1 152 ? 4.281 7.699 21.469 1 96.31 152 ASP B O 1
ATOM 3383 N N . LYS B 1 153 ? 5.91 6.91 22.703 1 97.19 153 LYS B N 1
ATOM 3384 C CA . LYS B 1 153 ? 5.199 7.008 23.984 1 97.19 153 LYS B CA 1
ATOM 3385 C C . LYS B 1 153 ? 4.867 8.461 24.312 1 97.19 153 LYS B C 1
ATOM 3387 O O . LYS B 1 1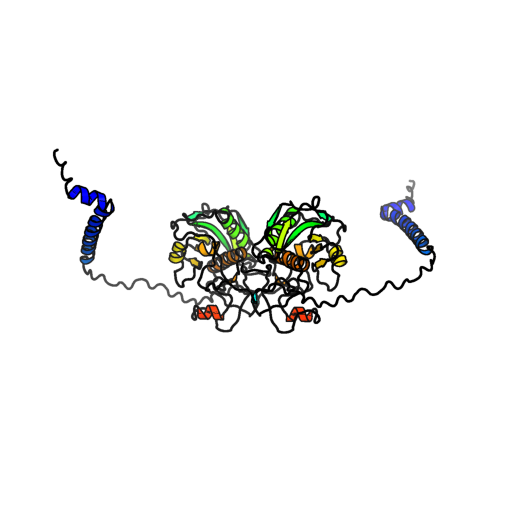53 ? 4.109 8.727 25.25 1 97.19 153 LYS B O 1
ATOM 3392 N N . ARG B 1 154 ? 5.262 9.32 23.594 1 97.12 154 ARG B N 1
ATOM 3393 C CA . ARG B 1 154 ? 4.953 10.734 23.797 1 97.12 154 ARG B CA 1
ATOM 3394 C C . ARG B 1 154 ? 3.527 11.055 23.344 1 97.12 154 ARG B C 1
ATOM 3396 O O . ARG B 1 154 ? 2.947 12.055 23.781 1 97.12 154 ARG B O 1
ATOM 3403 N N . PHE B 1 155 ? 3.008 10.086 22.453 1 98.5 155 PHE B N 1
ATOM 3404 C CA . PHE B 1 155 ? 1.758 10.484 21.812 1 98.5 155 PHE B CA 1
ATOM 3405 C C . PHE B 1 155 ? 0.693 9.406 22 1 98.5 155 PHE B C 1
ATOM 3407 O O . PHE B 1 155 ? 0.952 8.227 21.766 1 98.5 155 PHE B O 1
ATOM 3414 N N . GLY B 1 156 ? -0.402 9.797 22.422 1 98.62 156 GLY B N 1
ATOM 3415 C CA . GLY B 1 156 ? -1.63 9.023 22.391 1 98.62 156 GLY B CA 1
ATOM 3416 C C . GLY B 1 156 ? -2.783 9.75 21.734 1 98.62 156 GLY B C 1
ATOM 3417 O O . GLY B 1 156 ? -2.697 10.953 21.469 1 98.62 156 GLY B O 1
ATOM 3418 N N . PHE B 1 157 ? -3.877 8.961 21.406 1 98.75 157 PHE B N 1
ATOM 3419 C CA . PHE B 1 157 ? -5.027 9.562 20.75 1 98.75 157 PHE B CA 1
ATOM 3420 C C . PHE B 1 157 ? -6.328 9 21.312 1 98.75 157 PHE B C 1
ATOM 3422 O O . PHE B 1 157 ? -6.41 7.816 21.641 1 98.75 157 PHE B O 1
ATOM 3429 N N . GLU B 1 158 ? -7.266 9.852 21.375 1 98.56 158 GLU B N 1
ATOM 3430 C CA . GLU B 1 158 ? -8.609 9.461 21.797 1 98.56 158 GLU B CA 1
ATOM 3431 C C . GLU B 1 158 ? -9.68 10.203 21 1 98.56 158 GLU B C 1
ATOM 3433 O O . GLU B 1 158 ? -9.695 11.438 20.984 1 98.56 158 GLU B O 1
ATOM 3438 N N . HIS B 1 159 ? -10.508 9.406 20.344 1 98.56 159 HIS B N 1
ATOM 3439 C CA . HIS B 1 159 ? -11.68 9.977 19.688 1 98.56 159 HIS B CA 1
ATOM 3440 C C . HIS B 1 159 ? -12.758 10.344 20.703 1 98.56 159 HIS B C 1
ATOM 3442 O O . HIS B 1 159 ? -13.312 9.469 21.375 1 98.56 159 HIS B O 1
ATOM 3448 N N . VAL B 1 160 ? -13.047 11.594 20.766 1 98.12 160 VAL B N 1
ATOM 3449 C CA . VAL B 1 160 ? -13.977 12.039 21.797 1 98.12 160 VAL B CA 1
ATOM 3450 C C . VAL B 1 160 ? -15.258 12.57 21.156 1 98.12 160 VAL B C 1
ATOM 3452 O O . VAL B 1 160 ? -15.289 12.812 19.938 1 98.12 160 VAL B O 1
ATOM 3455 N N . ASP B 1 161 ? -16.25 12.633 21.969 1 94.88 161 ASP B N 1
ATOM 3456 C CA . ASP B 1 161 ? -17.516 13.227 21.562 1 94.88 161 ASP B CA 1
ATOM 3457 C C . ASP B 1 161 ? -17.422 14.75 21.516 1 94.88 161 ASP B C 1
ATOM 3459 O O . ASP B 1 161 ? -17.047 15.391 22.5 1 94.88 161 ASP B O 1
ATOM 3463 N N . ALA B 1 162 ? -17.75 15.266 20.328 1 90.75 162 ALA B N 1
ATOM 3464 C CA . ALA B 1 162 ? -17.609 16.703 20.125 1 90.75 162 ALA B CA 1
ATOM 3465 C C . ALA B 1 162 ? -18.5 17.484 21.094 1 90.75 162 ALA B C 1
ATOM 3467 O O . ALA B 1 162 ? -18.203 18.625 21.438 1 90.75 162 ALA B O 1
ATOM 3468 N N . GLY B 1 163 ? -19.578 16.891 21.484 1 88.38 163 GLY B N 1
ATOM 3469 C CA . GLY B 1 163 ? -20.469 17.516 22.453 1 88.38 163 GLY B CA 1
ATOM 3470 C C . GLY B 1 163 ? -19.922 17.484 23.859 1 88.38 163 GLY B C 1
ATOM 3471 O O . GLY B 1 163 ? -20.297 18.297 24.703 1 88.38 163 GLY B O 1
ATOM 3472 N N . ALA B 1 164 ? -19.062 16.594 24.125 1 88.38 164 ALA B N 1
ATOM 3473 C CA . ALA B 1 164 ? -18.547 16.391 25.484 1 88.38 164 ALA B CA 1
ATOM 3474 C C . ALA B 1 164 ? -17.281 17.203 25.703 1 88.38 164 ALA B C 1
ATOM 3476 O O . ALA B 1 164 ? -16.984 17.609 26.844 1 88.38 164 ALA B O 1
ATOM 3477 N N . VAL B 1 165 ? -16.531 17.328 24.734 1 88.38 165 VAL B N 1
ATOM 3478 C CA . VAL B 1 165 ? -15.266 18.062 24.828 1 88.38 165 VAL B CA 1
ATOM 3479 C C . VAL B 1 165 ? -15.336 19.312 23.969 1 88.38 165 VAL B C 1
ATOM 3481 O O . VAL B 1 165 ? -15.383 19.234 22.734 1 88.38 165 VAL B O 1
ATOM 3484 N N . LYS B 1 166 ? -15.258 20.453 24.531 1 85.5 166 LYS B N 1
ATOM 3485 C CA . LYS B 1 166 ? -15.469 21.734 23.844 1 85.5 166 LYS B CA 1
ATOM 3486 C C . LYS B 1 166 ? -14.273 22.078 22.969 1 85.5 166 LYS B C 1
ATOM 3488 O O . LYS B 1 166 ? -14.438 22.594 21.859 1 85.5 166 LYS B O 1
ATOM 3493 N N . ASP B 1 167 ? -13.07 21.844 23.484 1 92.62 167 ASP B N 1
ATOM 3494 C CA . ASP B 1 167 ? -11.867 22.219 22.734 1 92.62 167 ASP B CA 1
ATOM 3495 C C . ASP B 1 167 ? -10.953 21.016 22.531 1 92.62 167 ASP B C 1
ATOM 3497 O O . ASP B 1 167 ? -9.914 20.891 23.188 1 92.62 167 ASP B O 1
ATOM 3501 N N . PRO B 1 168 ? -11.359 20.141 21.641 1 96.62 168 PRO B N 1
ATOM 3502 C CA . PRO B 1 168 ? -10.453 19.031 21.391 1 96.62 168 PRO B CA 1
ATOM 3503 C C . PRO B 1 168 ? -9.078 19.484 20.906 1 96.62 168 PRO B C 1
ATOM 3505 O O . PRO B 1 168 ? -8.953 20.562 20.328 1 96.62 168 PRO B O 1
ATOM 3508 N N . ASP B 1 169 ? -8.094 18.656 21.156 1 97.19 169 ASP B N 1
ATOM 3509 C CA . ASP B 1 169 ? -6.734 18.984 20.75 1 97.19 169 ASP B CA 1
ATOM 3510 C C . ASP B 1 169 ? -6.602 19.031 19.234 1 97.19 169 ASP B C 1
ATOM 3512 O O . ASP B 1 169 ? -5.766 19.766 18.703 1 97.19 169 ASP B O 1
ATOM 3516 N N . LEU B 1 170 ? -7.383 18.203 18.531 1 97.88 170 LEU B N 1
ATOM 3517 C CA . LEU B 1 170 ? -7.359 18.156 17.078 1 97.88 170 LEU B CA 1
ATOM 3518 C C . LEU B 1 170 ? -8.773 18.078 16.516 1 97.88 170 LEU B C 1
ATOM 3520 O O . LEU B 1 170 ? -9.609 17.344 17.047 1 97.88 170 LEU B O 1
ATOM 3524 N N . ARG B 1 171 ? -9.062 18.891 15.516 1 97.5 171 ARG B N 1
ATOM 3525 C CA . ARG B 1 171 ? -10.234 18.734 14.664 1 97.5 171 ARG B CA 1
ATOM 3526 C C . ARG B 1 171 ? -9.836 18.234 13.273 1 97.5 171 ARG B C 1
ATOM 3528 O O . ARG B 1 171 ? -9.297 18.984 12.469 1 97.5 171 ARG B O 1
ATOM 3535 N N . ILE B 1 172 ? -10.133 16.984 12.984 1 98.44 172 ILE B N 1
ATOM 3536 C CA . ILE B 1 172 ? -9.797 16.375 11.703 1 98.44 172 ILE B CA 1
ATOM 3537 C C . ILE B 1 172 ? -10.969 16.547 10.734 1 98.44 172 ILE B C 1
ATOM 3539 O O . ILE B 1 172 ? -12.023 15.93 10.906 1 98.44 172 ILE B O 1
ATOM 3543 N N . GLN B 1 173 ? -10.719 17.359 9.711 1 98.19 173 GLN B N 1
ATOM 3544 C CA . GLN B 1 173 ? -11.828 17.875 8.914 1 98.19 173 GLN B CA 1
ATOM 3545 C C . GLN B 1 173 ? -11.648 17.531 7.438 1 98.19 173 GLN B C 1
ATOM 3547 O O . GLN B 1 173 ? -10.672 17.953 6.812 1 98.19 173 GLN B O 1
ATOM 3552 N N . LEU B 1 174 ? -12.625 16.75 6.891 1 98.5 174 LEU B N 1
ATOM 3553 C CA . LEU B 1 174 ? -12.734 16.656 5.438 1 98.5 174 LEU B CA 1
ATOM 3554 C C . LEU B 1 174 ? -13.359 17.922 4.852 1 98.5 174 LEU B C 1
ATOM 3556 O O . LEU B 1 174 ? -14.477 18.297 5.219 1 98.5 174 LEU B O 1
ATOM 3560 N N . SER B 1 175 ? -12.594 18.578 3.963 1 97.19 175 SER B N 1
ATOM 3561 C CA . SER B 1 175 ? -13.016 19.891 3.49 1 97.19 175 SER B CA 1
ATOM 3562 C C . SER B 1 175 ? -13 19.969 1.967 1 97.19 175 SER B C 1
ATOM 3564 O O . SER B 1 175 ? -12.203 19.281 1.317 1 97.19 175 SER B O 1
ATOM 3566 N N . SER B 1 176 ? -13.82 20.828 1.446 1 95.94 176 SER B N 1
ATOM 3567 C CA . SER B 1 176 ? -13.859 21.078 0.009 1 95.94 176 SER B CA 1
ATOM 3568 C C . SER B 1 176 ? -12.609 21.812 -0.461 1 95.94 176 SER B C 1
ATOM 3570 O O . SER B 1 176 ? -11.852 22.344 0.353 1 95.94 176 SER B O 1
ATOM 3572 N N . VAL B 1 177 ? -12.469 21.844 -1.768 1 92.81 177 VAL B N 1
ATOM 3573 C CA . VAL B 1 177 ? -11.281 22.438 -2.383 1 92.81 177 VAL B CA 1
ATOM 3574 C C . VAL B 1 177 ? -11.203 23.922 -2.029 1 92.81 177 VAL B C 1
ATOM 3576 O O . VAL B 1 177 ? -10.172 24.391 -1.564 1 92.81 177 VAL B O 1
ATOM 3579 N N . ASP B 1 178 ? -12.273 24.594 -2.17 1 92.06 178 ASP B N 1
ATOM 3580 C CA . ASP B 1 178 ? -12.258 26.031 -1.919 1 92.06 178 ASP B CA 1
ATOM 3581 C C . ASP B 1 178 ? -11.977 26.328 -0.45 1 92.06 178 ASP B C 1
ATOM 3583 O O . ASP B 1 178 ? -11.227 27.266 -0.135 1 92.06 178 ASP B O 1
ATOM 3587 N N . THR B 1 179 ? -12.617 25.609 0.379 1 92.94 179 THR B N 1
ATOM 3588 C CA . THR B 1 179 ? -12.383 25.812 1.805 1 92.94 179 THR B CA 1
ATOM 3589 C C . THR B 1 179 ? -10.93 25.531 2.158 1 92.94 179 THR B C 1
ATOM 3591 O O . THR B 1 179 ? -10.312 26.281 2.914 1 92.94 179 THR B O 1
ATOM 3594 N N . THR B 1 180 ? -10.367 24.438 1.639 1 92.31 180 THR B N 1
ATOM 3595 C CA . THR B 1 180 ? -8.977 24.109 1.896 1 92.31 180 THR B CA 1
ATOM 3596 C C . THR B 1 180 ? -8.055 25.203 1.384 1 92.31 180 THR B C 1
ATOM 3598 O O . THR B 1 180 ? -7.094 25.578 2.059 1 92.31 180 THR B O 1
ATOM 3601 N N . HIS B 1 181 ? -8.336 25.75 0.251 1 86.88 181 HIS B N 1
ATOM 3602 C CA . HIS B 1 181 ? -7.555 26.844 -0.303 1 86.88 181 HIS B CA 1
ATOM 3603 C C . HIS B 1 181 ? -7.613 28.078 0.598 1 86.88 181 HIS B C 1
ATOM 3605 O O . HIS B 1 181 ? -6.605 28.766 0.78 1 86.88 181 HIS B O 1
ATOM 3611 N N . GLY B 1 182 ? -8.727 28.344 1.066 1 84.81 182 GLY B N 1
ATOM 3612 C CA . GLY B 1 182 ? -8.898 29.5 1.938 1 84.81 182 GLY B CA 1
ATOM 3613 C C . GLY B 1 182 ? -8.141 29.375 3.246 1 84.81 182 GLY B C 1
ATOM 3614 O O . GLY B 1 182 ? -7.598 30.359 3.752 1 84.81 182 GLY B O 1
ATOM 3615 N N . LEU B 1 183 ? -8.07 28.25 3.742 1 84.12 183 LEU B N 1
ATOM 3616 C CA . LEU B 1 183 ? -7.453 28.016 5.043 1 84.12 183 LEU B CA 1
ATOM 3617 C C . LEU B 1 183 ? -5.953 27.781 4.898 1 84.12 183 LEU B C 1
ATOM 3619 O O . LEU B 1 183 ? -5.168 28.266 5.723 1 84.12 183 LEU B O 1
ATOM 3623 N N . CYS B 1 184 ? -5.547 27.016 3.961 1 80.56 184 CYS B N 1
ATOM 3624 C CA . CYS B 1 184 ? -4.184 26.5 3.867 1 80.56 184 CYS B CA 1
ATOM 3625 C C . CYS B 1 184 ? -3.375 27.281 2.842 1 80.56 184 CYS B C 1
ATOM 3627 O O . CYS B 1 184 ? -2.145 27.203 2.824 1 80.56 184 CYS B O 1
ATOM 3629 N N . GLY B 1 185 ? -3.992 28.156 2.287 1 72.31 185 GLY B N 1
ATOM 3630 C CA . GLY B 1 185 ? -3.326 28.859 1.207 1 72.31 185 GLY B CA 1
ATOM 3631 C C . GLY B 1 185 ? -3.379 28.125 -0.115 1 72.31 185 GLY B C 1
ATOM 3632 O O . GLY B 1 185 ? -3.77 26.953 -0.163 1 72.31 185 GLY B O 1
ATOM 3633 N N . ASN B 1 186 ? -3.48 28.938 -1.076 1 58.62 186 ASN B N 1
ATOM 3634 C CA . ASN B 1 186 ? -3.553 28.406 -2.434 1 58.62 186 ASN B CA 1
ATOM 3635 C C . ASN B 1 186 ? -2.174 28.344 -3.084 1 58.62 186 ASN B C 1
ATOM 3637 O O . ASN B 1 186 ? -2.051 28.5 -4.301 1 58.62 186 ASN B O 1
ATOM 3641 N N . ASN B 1 187 ? -1.213 28.359 -2.189 1 46.53 187 ASN B N 1
ATOM 3642 C CA . ASN B 1 187 ? -0.099 28.547 -3.115 1 46.53 187 ASN B CA 1
ATOM 3643 C C . ASN B 1 187 ? -0.259 27.672 -4.359 1 46.53 187 ASN B C 1
ATOM 3645 O O . ASN B 1 187 ? -1.018 28.016 -5.27 1 46.53 187 ASN B O 1
ATOM 3649 N N . ILE B 1 188 ? 0.763 26.812 -4.605 1 42.88 188 ILE B N 1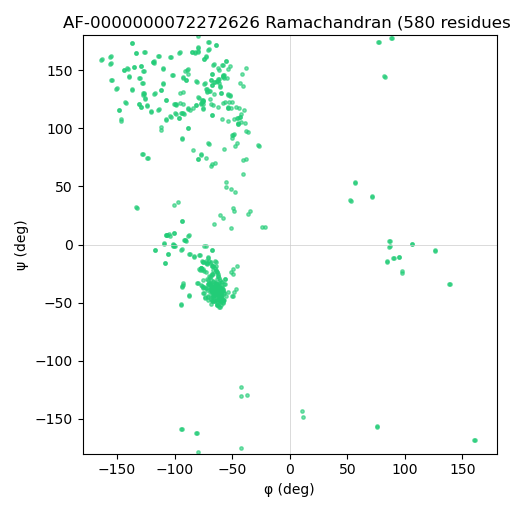
ATOM 3650 C CA . ILE B 1 188 ? 0.933 26.156 -5.898 1 42.88 188 ILE B CA 1
ATOM 3651 C C . ILE B 1 188 ? -0.288 25.281 -6.199 1 42.88 188 ILE B C 1
ATOM 3653 O O . ILE B 1 188 ? -1.013 24.891 -5.285 1 42.88 188 ILE B O 1
ATOM 3657 N N . ALA B 1 189 ? -0.661 25.375 -7.473 1 45.53 189 ALA B N 1
ATOM 3658 C CA . ALA B 1 189 ? -1.584 24.516 -8.227 1 45.53 189 ALA B CA 1
ATOM 3659 C C . ALA B 1 189 ? -1.716 23.141 -7.574 1 45.53 189 ALA B C 1
ATOM 3661 O O . ALA B 1 189 ? -2.254 22.219 -8.18 1 45.53 189 ALA B O 1
ATOM 3662 N N . MET B 1 190 ? -1.204 23.125 -6.242 1 60.28 190 MET B N 1
ATOM 3663 C CA . MET B 1 190 ? -1.184 21.75 -5.777 1 60.28 190 MET B CA 1
ATOM 3664 C C . MET B 1 190 ? -2.209 21.531 -4.672 1 60.28 190 MET B C 1
ATOM 3666 O O . MET B 1 190 ? -2.266 22.297 -3.711 1 60.28 190 MET B O 1
ATOM 3670 N N . GLU B 1 191 ? -3.234 20.984 -5.059 1 64.88 191 GLU B N 1
ATOM 3671 C CA . GLU B 1 191 ? -4.25 20.594 -4.09 1 64.88 191 GLU B CA 1
ATOM 3672 C C . GLU B 1 191 ? -3.639 19.797 -2.936 1 64.88 191 GLU B C 1
ATOM 3674 O O . GLU B 1 191 ? -3.309 18.625 -3.09 1 64.88 191 GLU B O 1
ATOM 3679 N N . THR B 1 192 ? -3.24 20.594 -1.812 1 75 192 THR B N 1
ATOM 3680 C CA . THR B 1 192 ? -2.689 19.875 -0.671 1 75 192 THR B CA 1
ATOM 3681 C C . THR B 1 192 ? -3.561 20.078 0.566 1 75 192 THR B C 1
ATOM 3683 O O . THR B 1 192 ? -4.48 20.891 0.558 1 75 192 THR B O 1
ATOM 3686 N N . SER B 1 193 ? -3.508 19.203 1.492 1 86.31 193 SER B N 1
ATOM 3687 C CA . SER B 1 193 ? -4.047 19.328 2.844 1 86.31 193 SER B CA 1
ATOM 3688 C C . SER B 1 193 ? -3.098 20.094 3.752 1 86.31 193 SER B C 1
ATOM 3690 O O . SER B 1 193 ? -1.996 20.469 3.338 1 86.31 193 SER B O 1
ATOM 3692 N N . CYS B 1 194 ? -3.596 20.547 4.941 1 83.88 194 CYS B N 1
ATOM 3693 C CA . CYS B 1 194 ? -2.719 21.281 5.848 1 83.88 194 CYS B CA 1
ATOM 3694 C C . CYS B 1 194 ? -3.213 21.188 7.285 1 83.88 194 CYS B C 1
ATOM 3696 O O . CYS B 1 194 ? -4.32 20.703 7.535 1 83.88 194 CYS B O 1
ATOM 3698 N N . PHE B 1 195 ? -2.318 21.469 8.125 1 82.25 195 PHE B N 1
ATOM 3699 C CA . PHE B 1 195 ? -2.703 21.797 9.492 1 82.25 195 PHE B CA 1
ATOM 3700 C C . PHE B 1 195 ? -2.875 23.297 9.664 1 82.25 195 PHE B C 1
ATOM 3702 O O . PHE B 1 195 ? -1.966 24.062 9.359 1 82.25 195 PHE B O 1
ATOM 3709 N N . TYR B 1 196 ? -4.055 23.625 10.047 1 80.62 196 TYR B N 1
ATOM 3710 C CA . TYR B 1 196 ? -4.406 25.016 10.32 1 80.62 196 TYR B CA 1
ATOM 3711 C C . TYR B 1 196 ? -4.457 25.281 11.82 1 80.62 196 TYR B C 1
ATOM 3713 O O . TYR B 1 196 ? -5.387 24.844 12.5 1 80.62 196 TYR B O 1
ATOM 3721 N N . GLY B 1 197 ? -3.486 26.047 12.32 1 81.12 197 GLY B N 1
ATOM 3722 C CA . GLY B 1 197 ? -3.238 26.203 13.742 1 81.12 197 GLY B CA 1
ATOM 3723 C C . GLY B 1 197 ? -4.41 26.797 14.492 1 81.12 197 GLY B C 1
ATOM 3724 O O . GLY B 1 197 ? -4.676 26.422 15.641 1 81.12 197 GLY B O 1
ATOM 3725 N N . ILE B 1 198 ? -5.105 27.734 13.898 1 77.88 198 ILE B N 1
ATOM 3726 C CA . ILE B 1 198 ? -6.273 28.312 14.547 1 77.88 198 ILE B CA 1
ATOM 3727 C C . ILE B 1 198 ? -7.379 27.266 14.648 1 77.88 198 ILE B C 1
ATOM 3729 O O . ILE B 1 198 ? -7.906 26.828 13.633 1 77.88 198 ILE B O 1
ATOM 3733 N N . GLY B 1 199 ? -7.664 26.844 15.883 1 88 199 GLY B N 1
ATOM 3734 C CA . GLY B 1 199 ? -8.672 25.828 16.125 1 88 199 GLY B CA 1
ATOM 3735 C C . GLY B 1 199 ? -8.125 24.422 16.031 1 88 199 GLY B C 1
ATOM 3736 O O . GLY B 1 199 ? -8.891 23.453 16.062 1 88 199 GLY B O 1
ATOM 3737 N N . ASN B 1 200 ? -6.812 24.312 15.805 1 92.44 200 ASN B N 1
ATOM 3738 C CA . ASN B 1 200 ? -6.137 23.016 15.758 1 92.44 200 ASN B CA 1
ATOM 3739 C C . ASN B 1 200 ? -6.762 22.094 14.711 1 92.44 200 ASN B C 1
ATOM 3741 O O . ASN B 1 200 ? -7.125 20.953 15.008 1 92.44 200 ASN B O 1
ATOM 3745 N N . ARG B 1 201 ? -6.855 22.594 13.531 1 94.19 201 ARG B N 1
ATOM 3746 C CA . ARG B 1 201 ? -7.598 21.938 12.469 1 94.19 201 ARG B CA 1
ATOM 3747 C C . ARG B 1 201 ? -6.66 21.156 11.555 1 94.19 201 ARG B C 1
ATOM 3749 O O . ARG B 1 201 ? -5.711 21.719 11 1 94.19 201 ARG B O 1
ATOM 3756 N N . VAL B 1 202 ? -6.887 19.906 11.477 1 96.75 202 VAL B N 1
ATOM 3757 C CA . VAL B 1 202 ? -6.301 19.062 10.438 1 96.75 202 VAL B CA 1
ATOM 3758 C C . VAL B 1 202 ? -7.203 19.062 9.203 1 96.75 202 VAL B C 1
ATOM 3760 O O . VAL B 1 202 ? -8.203 18.344 9.164 1 96.75 202 VAL B O 1
ATOM 3763 N N . VAL B 1 203 ? -6.824 19.844 8.234 1 94.62 203 VAL B N 1
ATOM 3764 C CA . VAL B 1 203 ? -7.688 20.047 7.074 1 94.62 203 VAL B CA 1
ATOM 3765 C C . VAL B 1 203 ? -7.316 19.078 5.965 1 94.62 203 VAL B C 1
ATOM 3767 O O . VAL B 1 203 ? -6.238 19.172 5.371 1 94.62 203 VAL B O 1
ATOM 3770 N N . ILE B 1 204 ? -8.195 18.172 5.672 1 97 204 ILE B N 1
ATOM 3771 C CA . ILE B 1 204 ? -8.023 17.156 4.629 1 97 204 ILE B CA 1
ATOM 3772 C C . ILE B 1 204 ? -8.789 17.578 3.375 1 97 204 ILE B C 1
ATOM 3774 O O . ILE B 1 204 ? -10.008 17.766 3.418 1 97 204 ILE B O 1
ATOM 3778 N N . ASN B 1 205 ? -8.086 17.734 2.262 1 94.94 205 ASN B N 1
ATOM 3779 C CA . ASN B 1 205 ? -8.68 18.141 0.992 1 94.94 205 ASN B CA 1
ATOM 3780 C C . ASN B 1 205 ? -9.445 16.984 0.341 1 94.94 205 ASN B C 1
ATOM 3782 O O . ASN B 1 205 ? -8.859 15.961 0.005 1 94.94 205 ASN B O 1
ATOM 3786 N N . GLU B 1 206 ? -10.664 17.188 0.048 1 96.25 206 GLU B N 1
ATOM 3787 C CA . GLU B 1 206 ? -11.492 16.125 -0.5 1 96.25 206 GLU B CA 1
ATOM 3788 C C . GLU B 1 206 ? -10.969 15.672 -1.861 1 96.25 206 GLU B C 1
ATOM 3790 O O . GLU B 1 206 ? -11.039 14.484 -2.193 1 96.25 206 GLU B O 1
ATOM 3795 N N . SER B 1 207 ? -10.516 16.594 -2.67 1 93.81 207 SER B N 1
ATOM 3796 C CA . SER B 1 207 ? -10.031 16.188 -3.988 1 93.81 207 SER B CA 1
ATOM 3797 C C . SER B 1 207 ? -8.914 15.172 -3.879 1 93.81 207 SER B C 1
ATOM 3799 O O . SER B 1 207 ? -8.891 14.18 -4.617 1 93.81 207 SER B O 1
ATOM 3801 N N . ARG B 1 208 ? -8.078 15.359 -2.951 1 93.56 208 ARG B N 1
ATOM 3802 C CA . ARG B 1 208 ? -6.977 14.43 -2.727 1 93.56 208 ARG B CA 1
ATOM 3803 C C . ARG B 1 208 ? -7.465 13.156 -2.049 1 93.56 208 ARG B C 1
ATOM 3805 O O . ARG B 1 208 ? -6.953 12.07 -2.32 1 93.56 208 ARG B O 1
ATOM 3812 N N . TRP B 1 209 ? -8.438 13.336 -1.168 1 95.25 209 TRP B N 1
ATOM 3813 C CA . TRP B 1 209 ? -9.031 12.172 -0.53 1 95.25 209 TRP B CA 1
ATOM 3814 C C . TRP B 1 209 ? -9.633 11.227 -1.569 1 95.25 209 TRP B C 1
ATOM 3816 O O . TRP B 1 209 ? -9.578 10.008 -1.415 1 95.25 209 TRP B O 1
ATOM 3826 N N . VAL B 1 210 ? -10.117 11.812 -2.627 1 94.19 210 VAL B N 1
ATOM 3827 C CA . VAL B 1 210 ? -10.859 11.07 -3.635 1 94.19 210 VAL B CA 1
ATOM 3828 C C . VAL B 1 210 ? -9.914 10.609 -4.742 1 94.19 210 VAL B C 1
ATOM 3830 O O . VAL B 1 210 ? -10.047 9.5 -5.262 1 94.19 210 VAL B O 1
ATOM 3833 N N . ARG B 1 211 ? -8.945 11.461 -5.043 1 91.62 211 ARG B N 1
ATOM 3834 C CA . ARG B 1 211 ? -8.195 11.211 -6.27 1 91.62 211 ARG B CA 1
ATOM 3835 C C . ARG B 1 211 ? -6.781 10.727 -5.961 1 91.62 211 ARG B C 1
ATOM 3837 O O . ARG B 1 211 ? -6.086 10.227 -6.844 1 91.62 211 ARG B O 1
ATOM 3844 N N . GLY B 1 212 ? -6.367 10.914 -4.766 1 92.25 212 GLY B N 1
ATOM 3845 C CA . GLY B 1 212 ? -5.043 10.453 -4.391 1 92.25 212 GLY B CA 1
ATOM 3846 C C . GLY B 1 212 ? -3.928 11.336 -4.918 1 92.25 212 GLY B C 1
ATOM 3847 O O . GLY B 1 212 ? -4.086 12.555 -5.008 1 92.25 212 GLY B O 1
ATOM 3848 N N . ALA B 1 213 ? -2.768 10.75 -5.023 1 91 213 ALA B N 1
ATOM 3849 C CA . ALA B 1 213 ? -1.565 11.438 -5.492 1 91 213 ALA B CA 1
ATOM 3850 C C . ALA B 1 213 ? -0.697 10.508 -6.332 1 91 213 ALA B C 1
ATOM 3852 O O . ALA B 1 213 ? -0.599 9.312 -6.047 1 91 213 ALA B O 1
ATOM 3853 N N . LYS B 1 214 ? -0.024 11.125 -7.223 1 86.56 214 LYS B N 1
ATOM 3854 C CA . LYS B 1 214 ? 0.769 10.375 -8.195 1 86.56 214 LYS B CA 1
ATOM 3855 C C . LYS B 1 214 ? 1.824 9.523 -7.504 1 86.56 214 LYS B C 1
ATOM 3857 O O . LYS B 1 214 ? 2.033 8.367 -7.875 1 86.56 214 LYS B O 1
ATOM 3862 N N . PRO B 1 215 ? 2.504 9.992 -6.434 1 87.81 215 PRO B N 1
ATOM 3863 C CA . PRO B 1 215 ? 3.568 9.188 -5.832 1 87.81 215 PRO B CA 1
ATOM 3864 C C . PRO B 1 215 ? 3.053 7.883 -5.227 1 87.81 215 PRO B C 1
ATOM 3866 O O . PRO B 1 215 ? 3.838 6.973 -4.945 1 87.81 215 PRO B O 1
ATOM 3869 N N . PHE B 1 216 ? 1.794 7.777 -5.047 1 87.94 216 PHE B N 1
ATOM 3870 C CA . PHE B 1 216 ? 1.232 6.574 -4.441 1 87.94 216 PHE B CA 1
ATOM 3871 C C . PHE B 1 216 ? 0.669 5.645 -5.512 1 87.94 216 PHE B C 1
ATOM 3873 O O . PHE B 1 216 ? 0.101 4.598 -5.195 1 87.94 216 PHE B O 1
ATOM 3880 N N . GLN B 1 217 ? 0.75 6.062 -6.715 1 80.19 217 GLN B N 1
ATOM 3881 C CA . GLN B 1 217 ? 0.513 5.219 -7.879 1 80.19 217 GLN B CA 1
ATOM 3882 C C . GLN B 1 217 ? -0.835 4.512 -7.781 1 80.19 217 GLN B C 1
ATOM 3884 O O . GLN B 1 217 ? -0.926 3.303 -8.008 1 80.19 217 GLN B O 1
ATOM 3889 N N . GLY B 1 218 ? -1.777 5.238 -7.258 1 80.69 218 GLY B N 1
ATOM 3890 C CA . GLY B 1 218 ? -3.143 4.734 -7.277 1 80.69 218 GLY B CA 1
ATOM 3891 C C . GLY B 1 218 ? -3.529 4.016 -6 1 80.69 218 GLY B C 1
ATOM 3892 O O . GLY B 1 218 ? -4.684 3.617 -5.828 1 80.69 218 GLY B O 1
ATOM 3893 N N . ASP B 1 219 ? -2.551 3.732 -5.137 1 83.12 219 ASP B N 1
ATOM 3894 C CA . ASP B 1 219 ? -2.893 3.172 -3.834 1 83.12 219 ASP B CA 1
ATOM 3895 C C . ASP B 1 219 ? -3.572 4.215 -2.949 1 83.12 219 ASP B C 1
ATOM 3897 O O . ASP B 1 219 ? -2.932 4.805 -2.078 1 83.12 219 ASP B O 1
ATOM 3901 N N . LEU B 1 220 ? -4.867 4.328 -3.076 1 87.56 220 LEU B N 1
ATOM 3902 C CA . LEU B 1 220 ? -5.645 5.363 -2.408 1 87.56 220 LEU B CA 1
ATOM 3903 C C . LEU B 1 220 ? -5.66 5.145 -0.899 1 87.56 220 LEU B C 1
ATOM 3905 O O . LEU B 1 220 ? -5.641 6.105 -0.127 1 87.56 220 LEU B O 1
ATOM 3909 N N . GLY B 1 221 ? -5.676 3.906 -0.553 1 89.5 221 GLY B N 1
ATOM 3910 C CA . GLY B 1 221 ? -5.672 3.617 0.872 1 89.5 221 GLY B CA 1
ATOM 3911 C C . GLY B 1 221 ? -4.422 4.102 1.578 1 89.5 221 GLY B C 1
ATOM 3912 O O . GLY B 1 221 ? -4.504 4.801 2.588 1 89.5 221 GLY B O 1
ATOM 3913 N N . ALA B 1 222 ? -3.297 3.715 1.031 1 92.12 222 ALA B N 1
ATOM 3914 C CA . ALA B 1 222 ? -2.031 4.148 1.619 1 92.12 222 ALA B CA 1
ATOM 3915 C C . ALA B 1 222 ? -1.905 5.668 1.591 1 92.12 222 ALA B C 1
ATOM 3917 O O . ALA B 1 222 ? -1.408 6.273 2.543 1 92.12 222 ALA B O 1
ATOM 3918 N N . TYR B 1 223 ? -2.383 6.258 0.555 1 94.25 223 TYR B N 1
ATOM 3919 C CA . TYR B 1 223 ? -2.285 7.711 0.461 1 94.25 223 TYR B CA 1
ATOM 3920 C C . TYR B 1 223 ? -3.125 8.383 1.54 1 94.25 223 TYR B C 1
ATOM 3922 O O . TYR B 1 223 ? -2.691 9.367 2.15 1 94.25 223 TYR B O 1
ATOM 3930 N N . ARG B 1 224 ? -4.332 7.887 1.74 1 97.06 224 ARG B N 1
ATOM 3931 C CA . ARG B 1 224 ? -5.207 8.453 2.762 1 97.06 224 ARG B CA 1
ATOM 3932 C C . ARG B 1 224 ? -4.578 8.344 4.145 1 97.06 224 ARG B C 1
ATOM 3934 O O . ARG B 1 224 ? -4.652 9.281 4.941 1 97.06 224 ARG B O 1
ATOM 3941 N N . GLN B 1 225 ? -3.943 7.211 4.375 1 97.12 225 GLN B N 1
ATOM 3942 C CA . GLN B 1 225 ? -3.254 7.035 5.648 1 97.12 225 GLN B CA 1
ATOM 3943 C C . GLN B 1 225 ? -2.086 8.008 5.781 1 97.12 225 GLN B C 1
ATOM 3945 O O . GLN B 1 225 ? -1.886 8.609 6.84 1 97.12 225 GLN B O 1
ATOM 3950 N N . TYR B 1 226 ? -1.375 8.164 4.719 1 97.62 226 TYR B N 1
ATOM 3951 C CA . TYR B 1 226 ? -0.299 9.148 4.695 1 97.62 226 TYR B CA 1
ATOM 3952 C C . TYR B 1 226 ? -0.832 10.547 4.988 1 97.62 226 TYR B C 1
ATOM 3954 O O . TYR B 1 226 ? -0.273 11.273 5.816 1 97.62 226 TYR B O 1
ATOM 3962 N N . LEU B 1 227 ? -1.898 10.875 4.316 1 96.94 227 LEU B N 1
ATOM 3963 C CA . LEU B 1 227 ? -2.488 12.203 4.457 1 96.94 227 LEU B CA 1
ATOM 3964 C C . LEU B 1 227 ? -2.855 12.484 5.91 1 96.94 227 LEU B C 1
ATOM 3966 O O . LEU B 1 227 ? -2.523 13.547 6.445 1 96.94 227 LEU B O 1
ATOM 3970 N N . ILE B 1 228 ? -3.479 11.578 6.496 1 98.06 228 ILE B N 1
ATOM 3971 C CA . ILE B 1 228 ? -3.898 11.711 7.887 1 98.06 228 ILE B CA 1
ATOM 3972 C C . ILE B 1 228 ? -2.672 11.852 8.781 1 98.06 228 ILE B C 1
ATOM 3974 O O . ILE B 1 228 ? -2.562 12.812 9.555 1 98.06 228 ILE B O 1
ATOM 3978 N N . ASN B 1 229 ? -1.728 10.93 8.648 1 98.5 229 ASN B N 1
ATOM 3979 C CA . ASN B 1 229 ? -0.561 10.93 9.523 1 98.5 229 ASN B CA 1
ATOM 3980 C C . ASN B 1 229 ? 0.296 12.172 9.328 1 98.5 229 ASN B C 1
ATOM 3982 O O . ASN B 1 229 ? 0.832 12.727 10.289 1 98.5 229 ASN B O 1
ATOM 3986 N N . HIS B 1 230 ? 0.455 12.625 8.133 1 97.44 230 HIS B N 1
ATOM 3987 C CA . HIS B 1 230 ? 1.28 13.781 7.82 1 97.44 230 HIS B CA 1
ATOM 3988 C C . HIS B 1 230 ? 0.698 15.055 8.43 1 97.44 230 HIS B C 1
ATOM 3990 O O . HIS B 1 230 ? 1.393 15.773 9.148 1 97.44 230 HIS B O 1
ATOM 3996 N N . GLU B 1 231 ? -0.648 15.219 8.195 1 96.44 231 GLU B N 1
ATOM 3997 C CA . GLU B 1 231 ? -1.275 16.438 8.688 1 96.44 231 GLU B CA 1
ATOM 3998 C C . GLU B 1 231 ? -1.415 16.406 10.211 1 96.44 231 GLU B C 1
ATOM 4000 O O . GLU B 1 231 ? -1.3 17.438 10.867 1 96.44 231 GLU B O 1
ATOM 4005 N N . VAL B 1 232 ? -1.704 15.25 10.703 1 97.62 232 VAL B N 1
ATOM 4006 C CA . VAL B 1 232 ? -1.731 15.125 12.164 1 97.62 232 VAL B CA 1
ATOM 4007 C C . VAL B 1 232 ? -0.335 15.375 12.727 1 97.62 232 VAL B C 1
ATOM 4009 O O . VAL B 1 232 ? -0.189 15.977 13.797 1 97.62 232 VAL B O 1
ATOM 4012 N N . GLY B 1 233 ? 0.724 14.875 12.062 1 97.12 233 GLY B N 1
ATOM 4013 C CA . GLY B 1 233 ? 2.086 15.18 12.469 1 97.12 233 GLY B CA 1
ATOM 4014 C C . GLY B 1 233 ? 2.326 16.672 12.68 1 97.12 233 GLY B C 1
ATOM 4015 O O . GLY B 1 233 ? 2.943 17.062 13.672 1 97.12 233 GLY B O 1
ATOM 4016 N N . HIS B 1 234 ? 1.833 17.484 11.766 1 94.06 234 HIS B N 1
ATOM 4017 C CA . HIS B 1 234 ? 1.904 18.922 11.953 1 94.06 234 HIS B CA 1
ATOM 4018 C C . HIS B 1 234 ? 1.168 19.359 13.219 1 94.06 234 HIS B C 1
ATOM 4020 O O . HIS B 1 234 ? 1.654 20.203 13.961 1 94.06 234 HIS B O 1
ATOM 4026 N N . GLY B 1 235 ? 0.074 18.781 13.43 1 95 235 GLY B N 1
ATOM 4027 C CA . GLY B 1 235 ? -0.766 19.141 14.555 1 95 235 GLY B CA 1
ATOM 4028 C C . GLY B 1 235 ? -0.155 18.781 15.898 1 95 235 GLY B C 1
ATOM 4029 O O . GLY B 1 235 ? -0.48 19.391 16.922 1 95 235 GLY B O 1
ATOM 4030 N N . ILE B 1 236 ? 0.696 17.797 15.883 1 96.56 236 ILE B N 1
ATOM 4031 C CA . ILE B 1 236 ? 1.222 17.359 17.172 1 96.56 236 ILE B CA 1
ATOM 4032 C C . ILE B 1 236 ? 2.65 17.859 17.344 1 96.56 236 ILE B C 1
ATOM 4034 O O . ILE B 1 236 ? 3.357 17.453 18.266 1 96.56 236 ILE B O 1
ATOM 4038 N N . GLY B 1 237 ? 3.061 18.719 16.422 1 93.19 237 GLY B N 1
ATOM 4039 C CA . GLY B 1 237 ? 4.258 19.469 16.766 1 93.19 237 GLY B CA 1
ATOM 4040 C C . GLY B 1 237 ? 5.352 19.375 15.727 1 93.19 237 GLY B C 1
ATOM 4041 O O . GLY B 1 237 ? 6.402 20 15.859 1 93.19 237 GLY B O 1
ATOM 4042 N N . PHE B 1 238 ? 5.207 18.609 14.742 1 94.38 238 PHE B N 1
ATOM 4043 C CA . PHE B 1 238 ? 6.219 18.5 13.703 1 94.38 238 PHE B CA 1
ATOM 4044 C C . PHE B 1 238 ? 5.926 19.438 12.539 1 94.38 238 PHE B C 1
ATOM 4046 O O . PHE B 1 238 ? 5.297 19.047 11.555 1 94.38 238 PHE B O 1
ATOM 4053 N N . ALA B 1 239 ? 6.477 20.609 12.648 1 89.69 239 ALA B N 1
ATOM 4054 C CA . ALA B 1 239 ? 6.117 21.703 11.742 1 89.69 239 ALA B CA 1
ATOM 4055 C C . ALA B 1 239 ? 6.84 21.562 10.406 1 89.69 239 ALA B C 1
ATOM 4057 O O . ALA B 1 239 ? 6.277 21.875 9.352 1 89.69 239 ALA B O 1
ATOM 4058 N N . ASN B 1 240 ? 8.008 21.047 10.453 1 89.94 240 ASN B N 1
ATOM 4059 C CA . ASN B 1 240 ? 8.836 21.047 9.25 1 89.94 240 ASN B CA 1
ATOM 4060 C C . ASN B 1 240 ? 8.664 19.75 8.453 1 89.94 240 ASN B C 1
ATOM 4062 O O . ASN B 1 240 ? 8.508 18.672 9.031 1 89.94 240 ASN B O 1
ATOM 4066 N N . HIS B 1 241 ? 8.703 19.953 7.176 1 94.5 241 HIS B N 1
ATOM 4067 C CA . HIS B 1 241 ? 8.82 18.781 6.312 1 94.5 241 HIS B CA 1
ATOM 4068 C C . HIS B 1 241 ? 10.219 18.172 6.387 1 94.5 241 HIS B C 1
ATOM 4070 O O . HIS B 1 241 ? 11.148 18.812 6.887 1 94.5 241 HIS B O 1
ATOM 4076 N N . GLU B 1 242 ? 10.359 16.969 5.977 1 96.38 242 GLU B N 1
ATOM 4077 C CA . GLU B 1 242 ? 11.625 16.25 6.016 1 96.38 242 GLU B CA 1
ATOM 4078 C C . GLU B 1 242 ? 11.953 15.641 4.652 1 96.38 242 GLU B C 1
ATOM 4080 O O . GLU B 1 242 ? 11.062 15.133 3.965 1 96.38 242 GLU B O 1
ATOM 4085 N N . PRO B 1 243 ? 13.188 15.703 4.242 1 96.06 243 PRO B N 1
ATOM 4086 C CA . PRO B 1 243 ? 13.586 15.094 2.971 1 96.06 243 PRO B CA 1
ATOM 4087 C C . PRO B 1 243 ? 13.789 13.586 3.08 1 96.06 243 PRO B C 1
ATOM 4089 O O . PRO B 1 243 ? 13.82 13.039 4.188 1 96.06 243 PRO B O 1
ATOM 4092 N N . CYS B 1 244 ? 13.852 13.031 1.892 1 94.12 244 CYS B N 1
ATOM 4093 C CA . CYS B 1 244 ? 14.297 11.641 1.828 1 94.12 244 CYS B CA 1
ATOM 4094 C C . CYS B 1 244 ? 15.664 11.477 2.473 1 94.12 244 CYS B C 1
ATOM 4096 O O . CYS B 1 244 ? 16.625 12.125 2.066 1 94.12 244 CYS B O 1
ATOM 4098 N N . GLY B 1 245 ? 15.711 10.602 3.461 1 90.56 245 GLY B N 1
ATOM 4099 C CA . GLY B 1 245 ? 16.938 10.438 4.223 1 90.56 245 GLY B CA 1
ATOM 4100 C C . GLY B 1 245 ? 18 9.633 3.488 1 90.56 245 GLY B C 1
ATOM 4101 O O . GLY B 1 245 ? 19.188 9.852 3.688 1 90.56 245 GLY B O 1
ATOM 4102 N N . LYS B 1 246 ? 17.5 8.672 2.742 1 85.88 246 LYS B N 1
ATOM 4103 C CA . LYS B 1 246 ? 18.375 7.789 1.979 1 85.88 246 LYS B CA 1
ATOM 4104 C C . LYS B 1 246 ? 17.688 7.277 0.721 1 85.88 246 LYS B C 1
ATOM 4106 O O . LYS B 1 246 ? 16.5 6.902 0.763 1 85.88 246 LYS B O 1
ATOM 4111 N N . ASN B 1 247 ? 18.469 7.355 -0.359 1 81.56 247 ASN B N 1
ATOM 4112 C CA . ASN B 1 247 ? 17.922 6.879 -1.628 1 81.56 247 ASN B CA 1
ATOM 4113 C C . ASN B 1 247 ? 17.391 5.453 -1.511 1 81.56 247 ASN B C 1
ATOM 4115 O O . ASN B 1 247 ? 18.062 4.578 -0.964 1 81.56 247 ASN B O 1
ATOM 4119 N N . GLY B 1 248 ? 16.141 5.297 -1.979 1 79 248 GLY B N 1
ATOM 4120 C CA . GLY B 1 248 ? 15.555 3.965 -2.025 1 79 248 GLY B CA 1
ATOM 4121 C C . GLY B 1 248 ? 14.82 3.592 -0.752 1 79 248 GLY B C 1
ATOM 4122 O O . GLY B 1 248 ? 14.078 2.609 -0.724 1 79 248 GLY B O 1
ATOM 4123 N N . GLU B 1 249 ? 14.977 4.375 0.317 1 84.56 249 GLU B N 1
ATOM 4124 C CA . GLU B 1 249 ? 14.352 4.066 1.6 1 84.56 249 GLU B CA 1
ATOM 4125 C C . GLU B 1 249 ? 12.922 4.594 1.662 1 84.56 249 GLU B C 1
ATOM 4127 O O . GLU B 1 249 ? 12.508 5.367 0.8 1 84.56 249 GLU B O 1
ATOM 4132 N N . LEU B 1 250 ? 12.203 4.082 2.676 1 89.38 250 LEU B N 1
ATOM 4133 C CA . LEU B 1 250 ? 10.867 4.609 2.902 1 89.38 250 LEU B CA 1
ATOM 4134 C C . LEU B 1 250 ? 10.922 6.094 3.254 1 89.38 250 LEU B C 1
ATOM 4136 O O . LEU B 1 250 ? 11.805 6.531 3.994 1 89.38 250 LEU B O 1
ATOM 4140 N N . ALA B 1 251 ? 9.992 6.789 2.73 1 95.56 251 ALA B N 1
ATOM 4141 C CA . ALA B 1 251 ? 9.922 8.227 2.977 1 95.56 251 ALA B CA 1
ATOM 4142 C C . ALA B 1 251 ? 9.586 8.523 4.438 1 95.56 251 ALA B C 1
ATOM 4144 O O . ALA B 1 251 ? 8.75 7.848 5.035 1 95.56 251 ALA B O 1
ATOM 4145 N N . PRO B 1 252 ? 10.297 9.555 5.055 1 97.31 252 PRO B N 1
ATOM 4146 C CA . PRO B 1 252 ? 9.766 10.07 6.32 1 97.31 252 PRO B CA 1
ATOM 4147 C C . PRO B 1 252 ? 8.336 10.586 6.195 1 97.31 252 PRO B C 1
ATOM 4149 O O . PRO B 1 252 ? 7.973 11.156 5.164 1 97.31 252 PRO B O 1
ATOM 4152 N N . ILE B 1 253 ? 7.547 10.422 7.23 1 97.94 253 ILE B N 1
ATOM 4153 C CA . ILE B 1 253 ? 6.125 10.742 7.188 1 97.94 253 ILE B CA 1
ATOM 4154 C C . ILE B 1 253 ? 5.941 12.234 6.93 1 97.94 253 ILE B C 1
ATOM 4156 O O . ILE B 1 253 ? 4.949 12.648 6.328 1 97.94 253 ILE B O 1
ATOM 4160 N N . MET B 1 254 ? 6.902 13.062 7.312 1 97.38 254 MET B N 1
ATOM 4161 C CA . MET B 1 254 ? 6.762 14.508 7.16 1 97.38 254 MET B CA 1
ATOM 4162 C C . MET B 1 254 ? 7.312 14.969 5.816 1 97.38 254 MET B C 1
ATOM 4164 O O . MET B 1 254 ? 7.324 16.172 5.523 1 97.38 254 MET B O 1
ATOM 4168 N N . MET B 1 255 ? 7.75 14.055 4.969 1 96.19 255 MET B N 1
ATOM 4169 C CA . MET B 1 255 ? 8.039 14.398 3.58 1 96.19 255 MET B CA 1
ATOM 4170 C C . MET B 1 255 ? 6.762 14.742 2.824 1 96.19 255 MET B C 1
ATOM 4172 O O . MET B 1 255 ? 5.695 14.203 3.123 1 96.19 255 MET B O 1
ATOM 4176 N N . GLN B 1 256 ? 6.93 15.688 1.873 1 93.5 256 GLN B N 1
ATOM 4177 C CA . GLN B 1 256 ? 5.773 16.047 1.06 1 93.5 256 GLN B CA 1
ATOM 4178 C C . GLN B 1 256 ? 5.5 15 -0.01 1 93.5 256 GLN B C 1
ATOM 4180 O O . GLN B 1 256 ? 5.668 15.258 -1.203 1 93.5 256 GLN B O 1
ATOM 4185 N N . GLN B 1 257 ? 4.926 13.938 0.405 1 94.06 257 GLN B N 1
ATOM 4186 C CA . GLN B 1 257 ? 4.773 12.773 -0.467 1 94.06 257 GLN B CA 1
ATOM 4187 C C . GLN B 1 257 ? 3.625 12.977 -1.451 1 94.06 257 GLN B C 1
ATOM 4189 O O . GLN B 1 257 ? 3.51 12.242 -2.436 1 94.06 257 GLN B O 1
ATOM 4194 N N . THR B 1 258 ? 2.721 13.859 -1.102 1 92.12 258 THR B N 1
ATOM 4195 C CA . THR B 1 258 ? 1.663 14.18 -2.053 1 92.12 258 THR B CA 1
ATOM 4196 C C . THR B 1 258 ? 2.252 14.656 -3.379 1 92.12 258 THR B C 1
ATOM 4198 O O . THR B 1 258 ? 1.706 14.367 -4.445 1 92.12 258 THR B O 1
ATOM 4201 N N . LEU B 1 259 ? 3.352 15.328 -3.271 1 90.06 259 LEU B N 1
ATOM 4202 C CA . LEU B 1 259 ? 3.922 15.977 -4.449 1 90.06 259 LEU B CA 1
ATOM 4203 C C . LEU B 1 259 ? 4.961 15.078 -5.109 1 90.06 259 LEU B C 1
ATOM 4205 O O . LEU B 1 259 ? 4.934 14.883 -6.328 1 90.06 259 LEU B O 1
ATOM 4209 N N . SER B 1 260 ? 5.879 14.633 -4.277 1 90.25 260 SER B N 1
ATOM 4210 C CA . SER B 1 260 ? 6.957 13.844 -4.863 1 90.25 260 SER B CA 1
ATOM 4211 C C . SER B 1 260 ? 7.715 13.062 -3.793 1 90.25 260 SER B C 1
ATOM 4213 O O . SER B 1 260 ? 7.645 13.398 -2.607 1 90.25 260 SER B O 1
ATOM 4215 N N . LEU B 1 261 ? 8.375 12.016 -4.285 1 91.81 261 LEU B N 1
ATOM 4216 C CA . LEU B 1 261 ? 9.242 11.227 -3.416 1 91.81 261 LEU B CA 1
ATOM 4217 C C . LEU B 1 261 ? 10.711 11.508 -3.713 1 91.81 261 LEU B C 1
ATOM 4219 O O . LEU B 1 261 ? 11.594 10.828 -3.191 1 91.81 261 LEU B O 1
ATOM 4223 N N . SER B 1 262 ? 10.945 12.523 -4.562 1 89.94 262 SER B N 1
ATOM 4224 C CA . SER B 1 262 ? 12.289 12.922 -4.98 1 89.94 262 SER B CA 1
ATOM 4225 C C . SER B 1 262 ? 12.695 14.242 -4.332 1 89.94 262 SER B C 1
ATOM 4227 O O . SER B 1 262 ? 12.023 15.258 -4.496 1 89.94 262 SER B O 1
ATOM 4229 N N . ASN B 1 263 ? 13.852 14.18 -3.637 1 94.06 263 ASN B N 1
ATOM 4230 C CA . ASN B 1 263 ? 14.367 15.422 -3.078 1 94.06 263 ASN B CA 1
ATOM 4231 C C . ASN B 1 263 ? 14.57 16.484 -4.156 1 94.06 263 ASN B C 1
ATOM 4233 O O . ASN B 1 263 ? 14.219 17.641 -3.965 1 94.06 263 ASN B O 1
ATOM 4237 N N . SER B 1 264 ? 15.078 16.047 -5.234 1 92.31 264 SER B N 1
ATOM 4238 C CA . SER B 1 264 ? 15.406 16.984 -6.301 1 92.31 264 SER B CA 1
ATOM 4239 C C . SER B 1 264 ? 14.148 17.594 -6.91 1 92.31 264 SER B C 1
ATOM 4241 O O . SER B 1 264 ? 14.133 18.766 -7.258 1 92.31 264 SER B O 1
ATOM 4243 N N . GLU B 1 265 ? 13.164 16.828 -7.074 1 89.25 265 GLU B N 1
ATOM 4244 C CA . GLU B 1 265 ? 11.906 17.359 -7.605 1 89.25 265 GLU B CA 1
ATOM 4245 C C . GLU B 1 265 ? 11.266 18.328 -6.625 1 89.25 265 GLU B C 1
ATOM 4247 O O . GLU B 1 265 ? 10.75 19.375 -7.027 1 89.25 265 GLU B O 1
ATOM 4252 N N . LEU B 1 266 ? 11.25 17.969 -5.395 1 92.31 266 LEU B N 1
ATOM 4253 C CA . LEU B 1 266 ? 10.68 18.859 -4.387 1 92.31 266 LEU B CA 1
ATOM 4254 C C . LEU B 1 266 ? 11.484 20.156 -4.281 1 92.31 266 LEU B C 1
ATOM 4256 O O . LEU B 1 266 ? 10.906 21.234 -4.082 1 92.31 266 LEU B O 1
ATOM 4260 N N . PHE B 1 267 ? 12.766 20.062 -4.406 1 93.06 267 PHE B N 1
ATOM 4261 C CA . PHE B 1 267 ? 13.633 21.234 -4.438 1 93.06 267 PHE B CA 1
ATOM 4262 C C . PHE B 1 267 ? 13.266 22.156 -5.605 1 93.06 267 PHE B C 1
ATOM 4264 O O . PHE B 1 267 ? 13.25 23.375 -5.465 1 93.06 267 PHE B O 1
ATOM 4271 N N . ALA B 1 268 ? 13.047 21.516 -6.727 1 89.69 268 ALA B N 1
ATOM 4272 C CA . ALA B 1 268 ? 12.695 22.266 -7.922 1 89.69 268 ALA B CA 1
ATOM 4273 C C . ALA B 1 268 ? 11.359 22.984 -7.734 1 89.69 268 ALA B C 1
ATOM 4275 O O . ALA B 1 268 ? 11.141 24.062 -8.297 1 89.69 268 ALA B O 1
ATOM 4276 N N . ILE B 1 269 ? 10.484 22.375 -7.02 1 86 269 ILE B N 1
ATOM 4277 C CA . ILE B 1 269 ? 9.18 22.984 -6.754 1 86 269 ILE B CA 1
ATOM 4278 C C . ILE B 1 269 ? 9.359 24.219 -5.859 1 86 269 ILE B C 1
ATOM 4280 O O . ILE B 1 269 ? 8.781 25.266 -6.117 1 86 269 ILE B O 1
ATOM 4284 N N . ASP B 1 270 ? 10.094 24.062 -4.828 1 87.25 270 ASP B N 1
ATOM 4285 C CA . ASP B 1 270 ? 10.375 25.172 -3.922 1 87.25 270 ASP B CA 1
ATOM 4286 C C . ASP B 1 270 ? 11.781 25.047 -3.326 1 87.25 270 ASP B C 1
ATOM 4288 O O . ASP B 1 270 ? 11.977 24.312 -2.35 1 87.25 270 ASP B O 1
ATOM 4292 N N . ALA B 1 271 ? 12.656 25.828 -3.748 1 89.62 271 ALA B N 1
ATOM 4293 C CA . ALA B 1 271 ? 14.062 25.734 -3.369 1 89.62 271 ALA B CA 1
ATOM 4294 C C . ALA B 1 271 ? 14.281 26.25 -1.945 1 89.62 271 ALA B C 1
ATOM 4296 O O . ALA B 1 271 ? 15.336 26.016 -1.352 1 89.62 271 ALA B O 1
ATOM 4297 N N . ASN B 1 272 ? 13.328 26.938 -1.423 1 87.62 272 ASN B N 1
ATOM 4298 C CA . ASN B 1 272 ? 13.469 27.5 -0.081 1 87.62 272 ASN B CA 1
ATOM 4299 C C . ASN B 1 272 ? 13.039 26.5 0.988 1 87.62 272 ASN B C 1
ATOM 4301 O O . ASN B 1 272 ? 13.219 26.734 2.182 1 87.62 272 ASN B O 1
ATOM 4305 N N . GLU B 1 273 ? 12.453 25.359 0.57 1 89.81 273 GLU B N 1
ATOM 4306 C CA . GLU B 1 273 ? 12.062 24.312 1.504 1 89.81 273 GLU B CA 1
ATOM 4307 C C . GLU B 1 273 ? 13.258 23.453 1.904 1 89.81 273 GLU B C 1
ATOM 4309 O O . GLU B 1 273 ? 14.391 23.719 1.491 1 89.81 273 GLU B O 1
ATOM 4314 N N . THR B 1 274 ? 13.109 22.484 2.721 1 93.06 274 THR B N 1
ATOM 4315 C CA . THR B 1 274 ? 14.141 21.688 3.381 1 93.06 274 THR B CA 1
ATOM 4316 C C . THR B 1 274 ? 14.812 20.734 2.391 1 93.06 274 THR B C 1
ATOM 4318 O O . THR B 1 274 ? 15.812 20.094 2.715 1 93.06 274 THR B O 1
ATOM 4321 N N . TYR B 1 275 ? 14.43 20.688 1.145 1 93.88 275 TYR B N 1
ATOM 4322 C CA . TYR B 1 275 ? 14.891 19.688 0.189 1 93.88 275 TYR B CA 1
ATOM 4323 C C . TYR B 1 275 ? 16.141 20.156 -0.539 1 93.88 275 TYR B C 1
ATOM 4325 O O . TYR B 1 275 ? 16.266 21.328 -0.878 1 93.88 275 TYR B O 1
ATOM 4333 N N . ASN B 1 276 ? 17.031 19.219 -0.763 1 94.81 276 ASN B N 1
ATOM 4334 C CA . ASN B 1 276 ? 18.25 19.469 -1.546 1 94.81 276 ASN B CA 1
ATOM 4335 C C . ASN B 1 276 ? 18.188 18.75 -2.896 1 94.81 276 ASN B C 1
ATOM 4337 O O . ASN B 1 276 ? 17.531 17.734 -3.037 1 94.81 276 ASN B O 1
ATOM 4341 N N . ASP B 1 277 ? 18.891 19.359 -3.871 1 94.75 277 ASP B N 1
ATOM 4342 C CA . ASP B 1 277 ? 19.016 18.688 -5.164 1 94.75 277 ASP B CA 1
ATOM 4343 C C . ASP B 1 277 ? 20.094 17.609 -5.121 1 94.75 277 ASP B C 1
ATOM 4345 O O . ASP B 1 277 ? 21.141 17.734 -5.766 1 94.75 277 ASP B O 1
ATOM 4349 N N . ASP B 1 278 ? 19.859 16.5 -4.5 1 93.56 278 ASP B N 1
ATOM 4350 C CA . ASP B 1 278 ? 20.875 15.484 -4.258 1 93.56 278 ASP B CA 1
ATOM 4351 C C . ASP B 1 278 ? 20.516 14.18 -4.977 1 93.56 278 ASP B C 1
ATOM 4353 O O . ASP B 1 278 ? 21.25 13.195 -4.867 1 93.56 278 ASP B O 1
ATOM 4357 N N . GLY B 1 279 ? 19.375 14.156 -5.574 1 88.56 279 GLY B N 1
ATOM 4358 C CA . GLY B 1 279 ? 19.016 13.008 -6.391 1 88.56 279 GLY B CA 1
ATOM 4359 C C . GLY B 1 279 ? 18.375 11.891 -5.598 1 88.56 279 GLY B C 1
ATOM 4360 O O . GLY B 1 279 ? 17.922 10.891 -6.168 1 88.56 279 GLY B O 1
ATOM 4361 N N . ALA B 1 280 ? 18.234 11.992 -4.305 1 88.5 280 ALA B N 1
ATOM 4362 C CA . ALA B 1 280 ? 17.641 10.93 -3.49 1 88.5 280 ALA B CA 1
ATOM 4363 C C . ALA B 1 280 ? 16.156 10.789 -3.766 1 88.5 280 ALA B C 1
ATOM 4365 O O . ALA B 1 280 ? 15.422 11.789 -3.807 1 88.5 280 ALA B O 1
ATOM 4366 N N . VAL B 1 281 ? 15.688 9.555 -3.984 1 86.62 281 VAL B N 1
ATOM 4367 C CA . VAL B 1 281 ? 14.281 9.219 -4.191 1 86.62 281 VAL B CA 1
ATOM 4368 C C . VAL B 1 281 ? 13.859 8.141 -3.191 1 86.62 281 VAL B C 1
ATOM 4370 O O . VAL B 1 281 ? 14.484 7.078 -3.111 1 86.62 281 VAL B O 1
ATOM 4373 N N . CYS B 1 282 ? 12.781 8.438 -2.457 1 90.88 282 CYS B N 1
ATOM 4374 C CA . CYS B 1 282 ? 12.25 7.488 -1.485 1 90.88 282 CYS B CA 1
ATOM 4375 C C . CYS B 1 282 ? 11.102 6.684 -2.082 1 90.88 282 CYS B C 1
ATOM 4377 O O . CYS B 1 282 ? 10.633 6.98 -3.182 1 90.88 282 CYS B O 1
ATOM 4379 N N . SER B 1 283 ? 10.773 5.59 -1.386 1 86.06 283 SER B N 1
ATOM 4380 C CA . SER B 1 283 ? 9.5 4.918 -1.611 1 86.06 283 SER B CA 1
ATOM 4381 C C . SER B 1 283 ? 8.398 5.504 -0.733 1 86.06 283 SER B C 1
ATOM 4383 O O . SER B 1 283 ? 8.664 5.965 0.38 1 86.06 283 SER B O 1
ATOM 4385 N N . ALA B 1 284 ? 7.18 5.434 -1.227 1 90.88 284 ALA B N 1
ATOM 4386 C CA . ALA B 1 284 ? 6.043 5.984 -0.489 1 90.88 284 ALA B CA 1
ATOM 4387 C C . ALA B 1 284 ? 5.859 5.266 0.847 1 90.88 284 ALA B C 1
ATOM 4389 O O . ALA B 1 284 ? 6.07 4.055 0.943 1 90.88 284 ALA B O 1
ATOM 4390 N N . ASN B 1 285 ? 5.492 6.059 1.858 1 93.81 285 ASN B N 1
ATOM 4391 C CA . ASN B 1 285 ? 5.344 5.543 3.217 1 93.81 285 ASN B CA 1
ATOM 4392 C C . ASN B 1 285 ? 4.258 6.289 3.982 1 93.81 285 ASN B C 1
ATOM 4394 O O . ASN B 1 285 ? 4.383 7.488 4.238 1 93.81 285 ASN B O 1
ATOM 4398 N N . PRO B 1 286 ? 3.184 5.555 4.344 1 96.44 286 PRO B N 1
ATOM 4399 C CA . PRO B 1 286 ? 2.072 6.227 5.023 1 96.44 286 PRO B CA 1
ATOM 4400 C C . PRO B 1 286 ? 2.25 6.277 6.539 1 96.44 286 PRO B C 1
ATOM 4402 O O . PRO B 1 286 ? 1.376 6.781 7.25 1 96.44 286 PRO B O 1
ATOM 4405 N N . TRP B 1 287 ? 3.438 5.871 7.086 1 96.44 287 TRP B N 1
ATOM 4406 C CA . TRP B 1 287 ? 3.533 5.66 8.531 1 96.44 287 TRP B CA 1
ATOM 4407 C C . TRP B 1 287 ? 4.75 6.371 9.102 1 96.44 287 TRP B C 1
ATOM 4409 O O . TRP B 1 287 ? 5.82 6.379 8.492 1 96.44 287 TRP B O 1
ATOM 4419 N N . PRO B 1 288 ? 4.59 6.91 10.32 1 97.44 288 PRO B N 1
ATOM 4420 C CA . PRO B 1 288 ? 5.773 7.41 11.031 1 97.44 288 PRO B CA 1
ATOM 4421 C C . PRO B 1 288 ? 6.723 6.297 11.453 1 97.44 288 PRO B C 1
ATOM 4423 O O . PRO B 1 288 ? 7.945 6.461 11.391 1 97.44 288 PRO B O 1
ATOM 4426 N N . TYR B 1 289 ? 6.11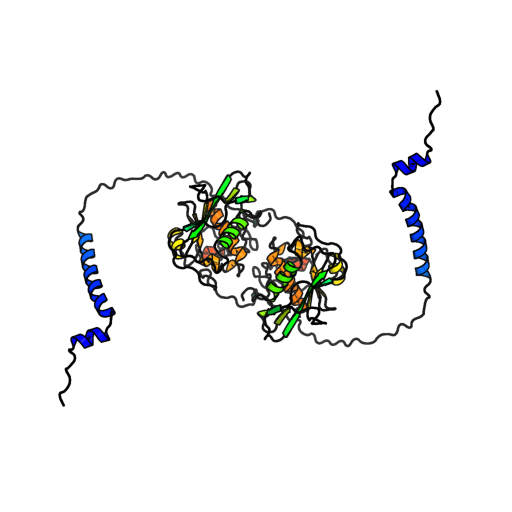7 5.176 11.836 1 94.69 289 TYR B N 1
ATOM 4427 C CA . TYR B 1 289 ? 6.91 4.039 12.289 1 94.69 289 TYR B CA 1
ATOM 4428 C C . TYR B 1 289 ? 6.523 2.77 11.539 1 94.69 289 TYR B C 1
ATOM 4430 O O . TYR B 1 289 ? 5.945 1.849 12.117 1 94.69 289 TYR B O 1
ATOM 4438 N N . PRO B 1 290 ? 6.984 2.639 10.328 1 91.06 290 PRO B N 1
ATOM 4439 C CA . PRO B 1 290 ? 6.516 1.556 9.461 1 91.06 290 PRO B CA 1
ATOM 4440 C C . PRO B 1 290 ? 7.02 0.184 9.906 1 91.06 290 PRO B C 1
ATOM 4442 O O . PRO B 1 290 ? 6.504 -0.842 9.453 1 91.06 290 PRO B O 1
ATOM 4445 N N . PHE B 1 291 ? 7.984 0.152 10.844 1 82.31 291 PHE B N 1
ATOM 4446 C CA . PHE B 1 291 ? 8.562 -1.139 11.203 1 82.31 291 PHE B CA 1
ATOM 4447 C C . PHE B 1 291 ? 8.086 -1.571 12.586 1 82.31 291 PHE B C 1
ATOM 4449 O O . PHE B 1 291 ? 8.641 -2.506 13.172 1 82.31 291 PHE B O 1
ATOM 4456 N N . ALA B 1 292 ? 7.168 -0.85 13.102 1 84.25 292 ALA B N 1
ATOM 4457 C CA . ALA B 1 292 ? 6.633 -1.164 14.43 1 84.25 292 ALA B CA 1
ATOM 4458 C C . ALA B 1 292 ? 5.809 -2.447 14.391 1 84.25 292 ALA B C 1
ATOM 4460 O O . ALA B 1 292 ? 5.25 -2.809 13.352 1 84.25 292 ALA B O 1
#